Protein 3N29 (pdb70)

InterPro domains:
  IPR005730 Carboxynorspermidine decarboxylase [PIRSF038941] (3-380)
  IPR005730 Carboxynorspermidine decarboxylase [TIGR01047] (6-382)
  IPR005730 Carboxynorspermidine decarboxylase [cd06829] (8-362)
  IPR009006 Alanine racemase/group IV decarboxylase, C-terminal [G3DSA:2.40.37.10] (237-382)
  IPR009006 Alanine racemase/group IV decarboxylase, C-terminal [SSF50621] (209-372)
  IPR022643 Orn/DAP/Arg decarboxylase 2, C-terminal [PF00278] (241-338)
  IPR029066 PLP-binding barrel [G3DSA:3.20.20.10] (15-236)
  IPR029066 PLP-binding barrel [SSF51419] (15-243)

Foldseek 3Di:
DDAPDDDWAWEFEAVVLLVLLVLVLVLCVLQVAAEAAEVLWFLQLVCQCVSLVRGQFHEEAFQVRLVSRCVRNNGAYEYEYADYDPVGLQVCLVRHQEYEYFDVVVCVVCVVSNQNHAYEYEEQLPPPHPPDSGTDYLVVVPPDDCVSHAEYEYDDAALDALVVLVVSVVSCCVRNVVPLLRHAEYEDEERYLSQDPPHPSVSNSVVSNVVCVVRVYHYYYHYHCSSLFQRIWTKWFFADWDDDPAIETEILAFCVFFVVCCVVVNNAFDKPQKAAQAALVGHGDHDADDQWGKYFYAYDAPDPSRTRGIIIHNDDDDGGDMIIGTRRRTNGVSDGDCVNNRQYHWYWYLYPVRDIGGPGHDDSCVPPVVD/DPDWAWAFEAVLLLVLLVLVLVLCVLQVAAEAAEPLWFLQLVCQCVSLVRGQFHEEAFDVRLVSRCVRHNGAYEYEYLDDDPVGLLVCLVRHQEYEYFDVVVCVVCVVSNVNHAYEFEDQLVPPAPPDSGTDYLVVPPPDDCVRHQEYEYADAALDALVVLVVSVVSCCVRNVVPQLRHQAYEDEERYLRQDPPHPSVSNSCVSNVVCVVRVYHYYYHYHCSSLFQRIWTKWFFADWDDDPAIETEILAFCCFFVVCCVVVNNAFDKPQKDFQAALVGDGDHDADPQWGKYWYAYDAPDPSRTRGIIIHNDDDDGGDMIIGTRRNTPGVSDGHCPNNRQYHWYWYLYPVRDIGGDGHDDSCVPPVVD

Structure (mmCIF, N/CA/C/O backbone):
data_3N29
#
_entry.id   3N29
#
_cell.length_a   144.498
_cell.length_b   144.498
_cell.length_c   79.901
_cell.angle_alpha   90.00
_cell.angle_beta   90.00
_cell.angle_gamma   90.00
#
_symmetry.space_group_name_H-M   'P 43 21 2'
#
loop_
_entity.id
_entity.type
_entity.pdbx_description
1 polymer 'Carboxynorspermidine decarboxylase'
2 non-polymer "PYRIDOXAL-5'-PHOSPHATE"
3 non-polymer N-(3-aminopropyl)propane-1,3-diamine
4 non-polymer GLYCEROL
5 water water
#
loop_
_atom_site.group_PDB
_atom_site.id
_atom_site.type_symbol
_atom_site.label_atom_id
_atom_site.label_alt_id
_atom_site.label_comp_id
_atom_site.label_asym_id
_atom_site.label_entity_id
_atom_site.label_seq_id
_atom_site.pdbx_PDB_ins_code
_atom_site.Cartn_x
_atom_site.Cartn_y
_atom_site.Cartn_z
_atom_site.occupancy
_atom_site.B_iso_or_equiv
_atom_site.auth_seq_id
_atom_site.auth_comp_id
_atom_site.auth_asym_id
_atom_site.auth_atom_id
_atom_site.pdbx_PDB_model_num
ATOM 1 N N . PHE A 1 38 ? 87.034 48.202 19.063 1.00 63.51 2 PHE A N 1
ATOM 2 C CA . PHE A 1 38 ? 87.333 48.961 17.814 1.00 64.41 2 PHE A CA 1
ATOM 3 C C . PHE A 1 38 ? 87.653 48.126 16.544 1.00 64.43 2 PHE A C 1
ATOM 4 O O . PHE A 1 38 ? 88.119 46.987 16.633 1.00 65.12 2 PHE A O 1
ATOM 12 N N . TYR A 1 39 ? 87.474 48.760 15.377 1.00 64.27 3 TYR A N 1
ATOM 13 C CA . TYR A 1 39 ? 87.211 48.101 14.086 1.00 63.94 3 TYR A CA 1
ATOM 14 C C . TYR A 1 39 ? 88.313 47.963 12.986 1.00 63.57 3 TYR A C 1
ATOM 15 O O . TYR A 1 39 ? 88.171 47.078 12.161 1.00 63.74 3 TYR A O 1
ATOM 24 N N . GLU A 1 40 ? 89.371 48.787 12.932 1.00 62.91 4 GLU A N 1
ATOM 25 C CA . GLU A 1 40 ? 90.260 48.831 11.700 1.00 62.29 4 GLU A CA 1
ATOM 26 C C . GLU A 1 40 ? 90.856 47.537 11.090 1.00 60.17 4 GLU A C 1
ATOM 27 O O . GLU A 1 40 ? 90.887 47.428 9.855 1.00 61.83 4 GLU A O 1
ATOM 33 N N . LYS A 1 41 ? 91.393 46.595 11.869 1.00 56.10 5 LYS A N 1
ATOM 34 C CA . LYS A 1 41 ? 92.087 45.426 11.237 1.00 53.54 5 LYS A CA 1
ATOM 35 C C . LYS A 1 41 ? 91.145 44.259 10.832 1.00 49.59 5 LYS A C 1
ATOM 36 O O . LYS A 1 41 ? 91.594 43.274 10.229 1.00 49.78 5 LYS A O 1
ATOM 42 N N . ILE A 1 42 ? 89.853 44.379 11.129 1.00 44.40 6 ILE A N 1
ATOM 43 C CA . ILE A 1 42 ? 88.941 43.247 10.958 1.00 40.15 6 ILE A CA 1
ATOM 44 C C . ILE A 1 42 ? 88.605 42.886 9.511 1.00 37.02 6 ILE A C 1
ATOM 45 O O . ILE A 1 42 ? 88.643 43.696 8.659 1.00 36.20 6 ILE A O 1
ATOM 50 N N . GLN A 1 43 ? 88.383 41.611 9.264 1.00 34.02 7 GLN A N 1
ATOM 51 C CA . GLN A 1 43 ? 87.797 41.158 8.027 1.00 33.60 7 GLN A CA 1
ATOM 52 C C . GLN A 1 43 ? 86.339 41.683 8.158 1.00 29.89 7 GLN A C 1
ATOM 53 O O . GLN A 1 43 ? 85.701 41.513 9.223 1.00 25.75 7 GLN A O 1
ATOM 59 N N . THR A 1 44 ? 85.812 42.264 7.086 1.00 24.99 8 THR A N 1
ATOM 60 C CA . THR A 1 44 ? 84.391 42.672 7.071 1.00 23.98 8 THR A CA 1
ATOM 61 C C . THR A 1 44 ? 83.721 41.795 6.067 1.00 21.62 8 THR A C 1
ATOM 62 O O . THR A 1 44 ? 84.372 41.281 5.185 1.00 22.20 8 THR A O 1
ATOM 66 N N . PRO A 1 45 ? 82.430 41.561 6.223 1.00 20.37 9 PRO A N 1
ATOM 67 C CA . PRO A 1 45 ? 81.631 42.143 7.280 1.00 18.13 9 PRO A CA 1
ATOM 68 C C . PRO A 1 45 ? 81.645 41.353 8.560 1.00 20.17 9 PRO A C 1
ATOM 69 O O . PRO A 1 45 ? 82.095 40.153 8.577 1.00 17.67 9 PRO A O 1
ATOM 73 N N . ALA A 1 46 ? 81.181 41.985 9.641 1.00 18.76 10 ALA A N 1
ATOM 74 C CA . ALA A 1 46 ? 81.179 41.284 10.925 1.00 18.83 10 ALA A CA 1
ATOM 75 C C . ALA A 1 46 ? 80.052 41.834 11.807 1.00 17.10 10 ALA A C 1
ATOM 76 O O . ALA A 1 46 ? 79.882 43.027 11.911 1.00 19.86 10 ALA A O 1
ATOM 78 N N . TYR A 1 47 ? 79.333 40.990 12.528 1.00 17.52 11 TYR A N 1
ATOM 79 C CA . TYR A 1 47 ? 78.465 41.476 13.574 1.00 17.60 11 TYR A CA 1
ATOM 80 C C . TYR A 1 47 ? 79.332 41.516 14.864 1.00 18.28 11 TYR A C 1
ATOM 81 O O . TYR A 1 47 ? 79.948 40.488 15.188 1.00 18.25 11 TYR A O 1
ATOM 90 N N . ILE A 1 48 ? 79.336 42.626 15.575 1.00 18.13 12 ILE A N 1
ATOM 91 C CA . ILE A 1 48 ? 80.163 42.778 16.758 1.00 19.47 12 ILE A CA 1
ATOM 92 C C . ILE A 1 48 ? 79.322 43.099 17.986 1.00 19.51 12 ILE A C 1
ATOM 93 O O . ILE A 1 48 ? 78.682 44.149 18.096 1.00 19.04 12 ILE A O 1
ATOM 98 N N . LEU A 1 49 ? 79.182 42.125 18.832 1.00 18.54 13 LEU A N 1
ATOM 99 C CA . LEU A 1 49 ? 78.448 42.315 20.106 1.00 19.43 13 LEU A CA 1
ATOM 100 C C . LEU A 1 49 ? 79.370 42.904 21.144 1.00 21.26 13 LEU A C 1
ATOM 101 O O . LEU A 1 49 ? 80.531 42.478 21.235 1.00 20.06 13 LEU A O 1
ATOM 106 N N . GLU A 1 50 ? 78.856 43.849 21.926 1.00 20.42 14 GLU A N 1
ATOM 107 C CA . GLU A 1 50 ? 79.656 44.555 22.913 1.00 22.62 14 GLU A CA 1
ATOM 108 C C . GLU A 1 50 ? 79.261 44.041 24.282 1.00 22.43 14 GLU A C 1
ATOM 109 O O . GLU A 1 50 ? 78.129 44.186 24.686 1.00 19.26 14 GLU A O 1
ATOM 115 N N . GLU A 1 51 ? 80.198 43.359 24.937 1.00 21.85 15 GLU A N 1
ATOM 116 C CA . GLU A 1 51 ? 79.931 42.766 26.241 1.00 24.07 15 GLU A CA 1
ATOM 117 C C . GLU A 1 51 ? 79.377 43.769 27.234 1.00 23.42 15 GLU A C 1
ATOM 118 O O . GLU A 1 51 ? 78.409 43.473 27.942 1.00 23.52 15 GLU A O 1
ATOM 124 N N . ASP A 1 52 ? 79.999 44.944 27.326 1.00 24.31 16 ASP A N 1
ATOM 125 C CA . ASP A 1 52 ? 79.581 45.959 28.268 1.00 26.04 16 ASP A CA 1
ATOM 126 C C . ASP A 1 52 ? 78.093 46.345 28.101 1.00 25.68 16 ASP A C 1
ATOM 127 O O . ASP A 1 52 ? 77.393 46.574 29.083 1.00 21.66 16 ASP A O 1
ATOM 132 N N . LYS A 1 53 ? 77.623 46.466 26.850 1.00 22.67 17 LYS A N 1
ATOM 133 C CA . LYS A 1 53 ? 76.225 46.812 26.584 1.00 23.35 17 LYS A CA 1
ATOM 134 C C . LYS A 1 53 ? 75.302 45.683 26.906 1.00 20.87 17 LYS A C 1
ATOM 135 O O . LYS A 1 53 ? 74.201 45.894 27.474 1.00 21.69 17 LYS A O 1
ATOM 141 N N . LEU A 1 54 ? 75.706 44.456 26.567 1.00 21.18 18 LEU A N 1
ATOM 142 C CA . LEU A 1 54 ? 74.907 43.299 26.885 1.00 21.52 18 LEU A CA 1
ATOM 143 C C . LEU A 1 54 ? 74.745 43.195 28.414 1.00 22.24 18 LEU A C 1
ATOM 144 O O . LEU A 1 54 ? 73.631 42.942 28.951 1.00 19.85 18 LEU A O 1
ATOM 149 N N . ARG A 1 55 ? 75.864 43.363 29.092 1.00 23.35 19 ARG A N 1
ATOM 150 C CA . ARG A 1 55 ? 75.801 43.264 30.575 1.00 23.31 19 ARG A CA 1
ATOM 151 C C . ARG A 1 55 ? 74.900 44.311 31.225 1.00 24.28 19 ARG A C 1
ATOM 152 O O . ARG A 1 55 ? 74.240 43.966 32.199 1.00 25.72 19 ARG A O 1
ATOM 160 N N . LYS A 1 56 ? 74.890 45.532 30.717 1.00 24.23 20 LYS A N 1
ATOM 161 C CA . LYS A 1 56 ? 73.994 46.598 31.161 1.00 28.11 20 LYS A CA 1
ATOM 162 C C . LYS A 1 56 ? 72.534 46.207 30.989 1.00 26.94 20 LYS A C 1
ATOM 163 O O . LYS A 1 56 ? 71.715 46.401 31.878 1.00 26.44 20 LYS A O 1
ATOM 169 N N . ASN A 1 57 ? 72.171 45.684 29.807 1.00 26.24 21 ASN A N 1
ATOM 170 C CA . ASN A 1 57 ? 70.818 45.146 29.640 1.00 24.52 21 ASN A CA 1
ATOM 171 C C . ASN A 1 57 ? 70.451 44.012 30.608 1.00 22.97 21 ASN A C 1
ATOM 172 O O . ASN A 1 57 ? 69.376 43.999 31.169 1.00 24.72 21 ASN A O 1
ATOM 177 N N . CYS A 1 58 ? 71.334 43.063 30.784 1.00 22.32 22 CYS A N 1
ATOM 178 C CA . CYS A 1 58 ? 71.102 41.970 31.649 1.00 24.34 22 CYS A CA 1
ATOM 179 C C . CYS A 1 58 ? 71.033 42.366 33.126 1.00 24.51 22 CYS A C 1
ATOM 180 O O . CYS A 1 58 ? 70.192 41.796 33.849 1.00 25.46 22 CYS A O 1
ATOM 183 N N . GLU A 1 59 ? 71.854 43.308 33.532 1.00 27.01 23 GLU A N 1
ATOM 184 C CA . GLU A 1 59 ? 71.793 43.861 34.911 1.00 29.28 23 GLU A CA 1
ATOM 185 C C . GLU A 1 59 ? 70.382 44.334 35.198 1.00 29.65 23 GLU A C 1
ATOM 186 O O . GLU A 1 59 ? 69.788 43.996 36.228 1.00 28.21 23 GLU A O 1
ATOM 192 N N . LEU A 1 60 ? 69.840 45.113 34.242 1.00 28.60 24 LEU A N 1
ATOM 193 C CA . LEU A 1 60 ? 68.520 45.680 34.337 1.00 28.49 24 LEU A CA 1
ATOM 194 C C . LEU A 1 60 ? 67.428 44.626 34.399 1.00 27.61 24 LEU A C 1
ATOM 195 O O . LEU A 1 60 ? 66.525 44.732 35.239 1.00 27.78 24 LEU A O 1
ATOM 200 N N . LEU A 1 61 ? 67.494 43.612 33.536 1.00 26.31 25 LEU A N 1
ATOM 201 C CA . LEU A 1 61 ? 66.538 42.499 33.540 1.00 25.62 25 LEU A CA 1
ATOM 202 C C . LEU A 1 61 ? 66.665 41.682 34.835 1.00 26.59 25 LEU A C 1
ATOM 203 O O . LEU A 1 61 ? 65.665 41.220 35.389 1.00 26.63 25 LEU A O 1
ATOM 208 N N . ALA A 1 62 ? 67.881 41.452 35.277 1.00 26.21 26 ALA A N 1
ATOM 209 C CA . ALA A 1 62 ? 68.105 40.836 36.629 1.00 28.04 26 ALA A CA 1
ATOM 210 C C . ALA A 1 62 ? 67.503 41.687 37.770 1.00 29.44 26 ALA A C 1
ATOM 211 O O . ALA A 1 62 ? 66.945 41.121 38.683 1.00 30.69 26 ALA A O 1
ATOM 213 N N . SER A 1 63 ? 67.573 43.012 37.686 1.00 31.16 27 SER A N 1
ATOM 214 C CA . SER A 1 63 ? 66.934 43.934 38.642 1.00 32.46 27 SER A CA 1
ATOM 215 C C . SER A 1 63 ? 65.400 43.763 38.715 1.00 32.84 27 SER A C 1
ATOM 216 O O . SER A 1 63 ? 64.763 43.804 39.798 1.00 31.22 27 SER A O 1
ATOM 219 N N . VAL A 1 64 ? 64.767 43.593 37.555 1.00 30.96 28 VAL A N 1
ATOM 220 C CA . VAL A 1 64 ? 63.330 43.317 37.508 1.00 29.53 28 VAL A CA 1
ATOM 221 C C . VAL A 1 64 ? 63.024 42.036 38.217 1.00 30.66 28 VAL A C 1
ATOM 222 O O . VAL A 1 64 ? 62.059 41.978 38.939 1.00 32.66 28 VAL A O 1
ATOM 226 N N . GLY A 1 65 ? 63.792 40.981 37.959 1.00 32.36 29 GLY A N 1
ATOM 227 C CA . GLY A 1 65 ? 63.574 39.713 38.623 1.00 34.22 29 GLY A CA 1
ATOM 228 C C . GLY A 1 65 ? 63.749 39.845 40.160 1.00 35.91 29 GLY A C 1
ATOM 229 O O . GLY A 1 65 ? 62.926 39.355 40.952 1.00 34.76 29 GLY A O 1
ATOM 230 N N . GLU A 1 66 ? 64.839 40.490 40.533 1.00 37.38 30 GLU A N 1
ATOM 231 C CA . GLU A 1 66 ? 65.200 40.790 41.949 1.00 38.37 30 GLU A CA 1
ATOM 232 C C . GLU A 1 66 ? 64.061 41.507 42.674 1.00 37.00 30 GLU A C 1
ATOM 233 O O . GLU A 1 66 ? 63.616 41.042 43.722 1.00 37.83 30 GLU A O 1
ATOM 239 N N . LYS A 1 67 ? 63.542 42.583 42.100 1.00 35.66 31 LYS A N 1
ATOM 240 C CA . LYS A 1 67 ? 62.518 43.382 42.750 1.00 35.42 31 LYS A CA 1
ATOM 241 C C . LYS A 1 67 ? 61.067 42.820 42.659 1.00 35.68 31 LYS A C 1
ATOM 242 O O . LYS A 1 67 ? 60.284 42.999 43.580 1.00 33.54 31 LYS A O 1
ATOM 248 N N . SER A 1 68 ? 60.723 42.084 41.588 1.00 32.83 32 SER A N 1
ATOM 249 C CA . SER A 1 68 ? 59.334 41.624 41.351 1.00 32.11 32 SER A CA 1
ATOM 250 C C . SER A 1 68 ? 59.102 40.165 41.787 1.00 30.91 32 SER A C 1
ATOM 251 O O . SER A 1 68 ? 57.971 39.722 41.890 1.00 32.57 32 SER A O 1
ATOM 254 N N . GLY A 1 69 ? 60.174 39.400 41.967 1.00 30.35 33 GLY A N 1
ATOM 255 C CA . GLY A 1 69 ? 60.113 37.944 42.149 1.00 30.18 33 GLY A CA 1
ATOM 256 C C . GLY A 1 69 ? 59.921 37.170 40.822 1.00 29.31 33 GLY A C 1
ATOM 257 O O . GLY A 1 69 ? 60.012 35.948 40.821 1.00 28.63 33 GLY A O 1
ATOM 258 N N . ALA A 1 70 ? 59.678 37.870 39.694 1.00 28.39 34 ALA A N 1
ATOM 259 C CA . ALA A 1 70 ? 59.485 37.157 38.395 1.00 27.89 34 ALA A CA 1
ATOM 260 C C . ALA A 1 70 ? 60.785 36.530 38.005 1.00 28.01 34 ALA A C 1
ATOM 261 O O . ALA A 1 70 ? 61.855 37.109 38.311 1.00 28.12 34 ALA A O 1
ATOM 263 N N . LYS A 1 71 ? 60.718 35.415 37.273 1.00 26.63 35 LYS A N 1
ATOM 264 C CA . LYS A 1 71 ? 61.922 34.756 36.752 1.00 26.43 35 LYS A CA 1
ATOM 265 C C . LYS A 1 71 ? 62.080 35.142 35.253 1.00 27.18 35 LYS A C 1
ATOM 266 O O . LYS A 1 71 ? 61.135 34.992 34.492 1.00 25.62 35 LYS A O 1
ATOM 272 N N . VAL A 1 72 ? 63.238 35.667 34.862 1.00 26.59 36 VAL A N 1
ATOM 273 C CA . VAL A 1 72 ? 63.391 36.193 33.495 1.00 24.28 36 VAL A CA 1
ATOM 274 C C . VAL A 1 72 ? 64.140 35.186 32.641 1.00 23.95 36 VAL A C 1
ATOM 275 O O . VAL A 1 72 ? 65.192 34.606 33.051 1.00 22.91 36 VAL A O 1
ATOM 279 N N . LEU A 1 73 ? 63.615 34.920 31.447 1.00 21.34 37 LEU A N 1
ATOM 280 C CA . LEU A 1 73 ? 64.201 34.001 30.494 1.00 22.13 37 LEU A CA 1
ATOM 281 C C . LEU A 1 73 ? 64.604 34.722 29.198 1.00 22.89 37 LEU A C 1
ATOM 282 O O . LEU A 1 73 ? 63.987 35.718 28.845 1.00 23.43 37 LEU A O 1
ATOM 287 N N . LEU A 1 74 ? 65.638 34.210 28.529 1.00 20.45 38 LEU A N 1
ATOM 288 C CA . LEU A 1 74 ? 66.030 34.734 27.205 1.00 22.19 38 LEU A CA 1
ATOM 289 C C . LEU A 1 74 ? 65.162 33.969 26.196 1.00 20.93 38 LEU A C 1
ATOM 290 O O . LEU A 1 74 ? 65.276 32.751 26.078 1.00 22.41 38 LEU A O 1
ATOM 295 N N . ALA A 1 75 ? 64.378 34.694 25.404 1.00 22.05 39 ALA A N 1
ATOM 296 C CA . ALA A 1 75 ? 63.693 34.077 24.230 1.00 22.99 39 ALA A CA 1
ATOM 297 C C . ALA A 1 75 ? 64.685 33.975 23.032 1.00 20.94 39 ALA A C 1
ATOM 298 O O . ALA A 1 75 ? 65.052 34.971 22.463 1.00 20.02 39 ALA A O 1
ATOM 300 N N . LEU A 1 76 ? 65.147 32.767 22.735 1.00 19.86 40 LEU A N 1
ATOM 301 C CA . LEU A 1 76 ? 66.200 32.513 21.712 1.00 18.96 40 LEU A CA 1
ATOM 302 C C . LEU A 1 76 ? 65.803 32.926 20.253 1.00 18.31 40 LEU A C 1
ATOM 303 O O . LEU A 1 76 ? 66.723 33.161 19.445 1.00 18.70 40 LEU A O 1
ATOM 308 N N . LYS A 1 77 ? 64.509 33.043 19.990 1.00 12.09 41 LYS A N 1
ATOM 309 C CA . LYS A 1 77 ? 64.001 33.491 18.695 1.00 10.64 41 LYS A CA 1
ATOM 310 C C . LYS A 1 77 ? 64.742 34.701 18.185 1.00 8.91 41 LYS A C 1
ATOM 311 O O . LYS A 1 77 ? 65.157 34.759 17.094 1.00 6.80 41 LYS A O 1
ATOM 317 N N . GLY A 1 78 ? 64.894 35.705 19.013 1.00 10.83 42 GLY A N 1
ATOM 318 C CA . GLY A 1 78 ? 65.506 36.937 18.549 1.00 11.12 42 GLY A CA 1
ATOM 319 C C . GLY A 1 78 ? 67.008 37.082 18.825 1.00 11.04 42 GLY A C 1
ATOM 320 O O . GLY A 1 78 ? 67.689 37.843 18.138 1.00 10.84 42 GLY A O 1
ATOM 321 N N . PHE A 1 79 ? 67.504 36.428 19.849 1.00 11.51 43 PHE A N 1
ATOM 322 C CA . PHE A 1 79 ? 68.877 36.627 20.280 1.00 12.43 43 PHE A CA 1
ATOM 323 C C . PHE A 1 79 ? 69.424 35.298 20.764 1.00 12.04 43 PHE A C 1
ATOM 324 O O . PHE A 1 79 ? 68.904 34.759 21.737 1.00 12.98 43 PHE A O 1
ATOM 332 N N . ALA A 1 80 ? 70.420 34.765 20.034 1.00 12.39 44 ALA A N 1
ATOM 333 C CA . ALA A 1 80 ? 70.945 33.462 20.363 1.00 13.00 44 ALA A CA 1
ATOM 334 C C . ALA A 1 80 ? 72.455 33.483 20.234 1.00 14.97 44 ALA A C 1
ATOM 335 O O . ALA A 1 80 ? 73.045 32.508 19.785 1.00 17.06 44 ALA A O 1
ATOM 337 N N . PHE A 1 81 ? 73.094 34.602 20.559 1.00 15.62 45 PHE A N 1
ATOM 338 C CA . PHE A 1 81 ? 74.541 34.787 20.213 1.00 15.07 45 PHE A CA 1
ATOM 339 C C . PHE A 1 81 ? 75.381 33.809 21.040 1.00 14.20 45 PHE A C 1
ATOM 340 O O . PHE A 1 81 ? 75.494 33.962 22.239 1.00 14.01 45 PHE A O 1
ATOM 348 N N . SER A 1 82 ? 75.969 32.808 20.383 1.00 14.20 46 SER A N 1
ATOM 349 C CA . SER A 1 82 ? 76.475 31.636 21.090 1.00 12.63 46 SER A CA 1
ATOM 350 C C . SER A 1 82 ? 77.562 32.096 22.061 1.00 13.56 46 SER A C 1
ATOM 351 O O . SER A 1 82 ? 77.616 31.661 23.219 1.00 15.14 46 SER A O 1
ATOM 354 N N . GLY A 1 83 ? 78.367 33.058 21.621 1.00 13.05 47 GLY A N 1
ATOM 355 C CA . GLY A 1 83 ? 79.438 33.595 22.439 1.00 14.62 47 GLY A CA 1
ATOM 356 C C . GLY A 1 83 ? 79.045 34.358 23.660 1.00 15.04 47 GLY A C 1
ATOM 357 O O . GLY A 1 83 ? 79.899 34.724 24.468 1.00 16.25 47 GLY A O 1
ATOM 358 N N . ALA A 1 84 ? 77.763 34.618 23.810 1.00 14.50 48 ALA A N 1
ATOM 359 C CA . ALA A 1 84 ? 77.254 35.459 24.886 1.00 16.08 48 ALA A CA 1
ATOM 360 C C . ALA A 1 84 ? 76.351 34.666 25.819 1.00 14.70 48 ALA A C 1
ATOM 361 O O . ALA A 1 84 ? 75.853 35.204 26.773 1.00 12.99 48 ALA A O 1
ATOM 363 N N . MET A 1 85 ? 76.063 33.399 25.491 1.00 14.03 49 MET A N 1
ATOM 364 C CA . MET A 1 85 ? 75.094 32.649 26.284 1.00 13.17 49 MET A CA 1
ATOM 365 C C . MET A 1 85 ? 75.564 32.487 27.753 1.00 13.39 49 MET A C 1
ATOM 366 O O . MET A 1 85 ? 74.782 32.608 28.659 1.00 12.99 49 MET A O 1
ATOM 371 N N . LYS A 1 86 ? 76.854 32.259 27.998 1.00 13.32 50 LYS A N 1
ATOM 372 C CA . LYS A 1 86 ? 77.272 32.077 29.378 1.00 14.28 50 LYS A CA 1
ATOM 373 C C . LYS A 1 86 ? 77.144 33.399 30.160 1.00 14.69 50 LYS A C 1
ATOM 374 O O . LYS A 1 86 ? 76.736 33.404 31.369 1.00 14.39 50 LYS A O 1
ATOM 380 N N . ILE A 1 87 ? 77.440 34.515 29.477 1.00 14.22 51 ILE A N 1
ATOM 381 C CA . ILE A 1 87 ? 77.283 35.831 30.080 1.00 14.24 51 ILE A CA 1
ATOM 382 C C . ILE A 1 87 ? 75.822 36.068 30.439 1.00 14.26 51 ILE A C 1
ATOM 383 O O . ILE A 1 87 ? 75.465 36.426 31.571 1.00 12.96 51 ILE A O 1
ATOM 388 N N . VAL A 1 88 ? 74.953 35.830 29.479 1.00 12.75 52 VAL A N 1
ATOM 389 C CA . VAL A 1 88 ? 73.517 36.008 29.772 1.00 12.14 52 VAL A CA 1
ATOM 390 C C . VAL A 1 88 ? 73.085 35.108 30.975 1.00 12.61 52 VAL A C 1
ATOM 391 O O . VAL A 1 88 ? 72.294 35.489 31.864 1.00 12.80 52 VAL A O 1
ATOM 395 N N . GLY A 1 89 ? 73.592 33.890 31.018 1.00 13.58 53 GLY A N 1
ATOM 396 C CA . GLY A 1 89 ? 73.234 33.002 32.174 1.00 13.14 53 GLY A CA 1
ATOM 397 C C . GLY A 1 89 ? 73.660 33.425 33.579 1.00 14.13 53 GLY A C 1
ATOM 398 O O . GLY A 1 89 ? 73.235 32.841 34.584 1.00 13.59 53 GLY A O 1
ATOM 399 N N . GLU A 1 90 ? 74.514 34.418 33.649 1.00 15.11 54 GLU A N 1
ATOM 400 C CA . GLU A 1 90 ? 74.944 34.987 34.928 1.00 14.94 54 GLU A CA 1
ATOM 401 C C . GLU A 1 90 ? 73.807 35.755 35.498 1.00 14.55 54 GLU A C 1
ATOM 402 O O . GLU A 1 90 ? 73.703 35.953 36.728 1.00 12.44 54 GLU A O 1
ATOM 408 N N . TYR A 1 91 ? 72.943 36.208 34.604 1.00 12.91 55 TYR A N 1
ATOM 409 C CA . TYR A 1 91 ? 71.879 37.071 34.995 1.00 12.08 55 TYR A CA 1
ATOM 410 C C . TYR A 1 91 ? 70.475 36.495 34.917 1.00 13.52 55 TYR A C 1
ATOM 411 O O . TYR A 1 91 ? 69.700 36.766 35.775 1.00 13.23 55 TYR A O 1
ATOM 420 N N . LEU A 1 92 ? 70.151 35.720 33.894 1.00 13.83 56 LEU A N 1
ATOM 421 C CA . LEU A 1 92 ? 68.784 35.260 33.640 1.00 12.52 56 LEU A CA 1
ATOM 422 C C . LEU A 1 92 ? 68.652 33.803 34.109 1.00 12.59 56 LEU A C 1
ATOM 423 O O . LEU A 1 92 ? 69.632 33.159 34.405 1.00 12.52 56 LEU A O 1
ATOM 428 N N . LYS A 1 93 ? 67.445 33.294 34.188 1.00 11.62 57 LYS A N 1
ATOM 429 C CA . LYS A 1 93 ? 67.240 31.958 34.712 1.00 13.00 57 LYS A CA 1
ATOM 430 C C . LYS A 1 93 ? 67.269 30.868 33.700 1.00 12.74 57 LYS A C 1
ATOM 431 O O . LYS A 1 93 ? 67.222 29.685 34.061 1.00 12.54 57 LYS A O 1
ATOM 437 N N . GLY A 1 94 ? 67.159 31.210 32.424 1.00 10.64 58 GLY A N 1
ATOM 438 C CA . GLY A 1 94 ? 67.154 30.136 31.467 1.00 11.73 58 GLY A CA 1
ATOM 439 C C . GLY A 1 94 ? 66.706 30.701 30.130 1.00 11.76 58 GLY A C 1
ATOM 440 O O . GLY A 1 94 ? 66.861 31.914 29.928 1.00 10.63 58 GLY A O 1
ATOM 441 N N . CYS A 1 95 ? 66.285 29.796 29.233 1.00 12.25 59 CYS A N 1
ATOM 442 C CA . CYS A 1 95 ? 65.872 30.156 27.854 1.00 12.44 59 CYS A CA 1
ATOM 443 C C . CYS A 1 95 ? 64.464 29.664 27.537 1.00 12.86 59 CYS A C 1
ATOM 444 O O . CYS A 1 95 ? 64.015 28.583 28.008 1.00 12.78 59 CYS A O 1
ATOM 447 N N . THR A 1 96 ? 63.770 30.458 26.745 1.00 12.00 60 THR A N 1
ATOM 448 C CA . THR A 1 96 ? 62.554 30.021 26.117 1.00 13.11 60 THR A CA 1
ATOM 449 C C . THR A 1 96 ? 62.852 29.628 24.677 1.00 11.65 60 THR A C 1
ATOM 450 O O . THR A 1 96 ? 63.543 30.354 23.915 1.00 10.71 60 THR A O 1
ATOM 454 N N . CYS A 1 97 ? 62.307 28.479 24.315 1.00 10.97 61 CYS A N 1
ATOM 455 C CA . CYS A 1 97 ? 62.643 27.749 23.108 1.00 11.18 61 CYS A CA 1
ATOM 456 C C . CYS A 1 97 ? 61.407 27.351 22.344 1.00 11.08 61 CYS A C 1
ATOM 457 O O . CYS A 1 97 ? 60.373 27.003 22.908 1.00 10.91 61 CYS A O 1
ATOM 460 N N . SER A 1 98 ? 61.514 27.341 21.026 1.00 11.17 62 SER A N 1
ATOM 461 C CA . SER A 1 98 ? 60.373 27.055 20.212 1.00 11.72 62 SER A CA 1
ATOM 462 C C . SER A 1 98 ? 60.227 25.564 19.806 1.00 13.00 62 SER A C 1
ATOM 463 O O . SER A 1 98 ? 59.331 25.165 19.018 1.00 12.37 62 SER A O 1
ATOM 466 N N . GLY A 1 99 ? 61.163 24.736 20.213 1.00 11.48 63 GLY A N 1
ATOM 467 C CA . GLY A 1 99 ? 61.259 23.415 19.611 1.00 11.26 63 GLY A CA 1
ATOM 468 C C . GLY A 1 99 ? 62.553 22.776 19.960 1.00 10.41 63 GLY A C 1
ATOM 469 O O . GLY A 1 99 ? 63.260 23.297 20.861 1.00 9.46 63 GLY A O 1
ATOM 470 N N . LEU A 1 100 ? 62.877 21.708 19.219 1.00 8.20 64 LEU A N 1
ATOM 471 C CA . LEU A 1 100 ? 64.001 20.807 19.540 1.00 8.30 64 LEU A CA 1
ATOM 472 C C . LEU A 1 100 ? 65.326 21.526 19.394 1.00 8.74 64 LEU A C 1
ATOM 473 O O . LEU A 1 100 ? 66.159 21.476 20.292 1.00 7.35 64 LEU A O 1
ATOM 478 N N . TRP A 1 101 ? 65.513 22.210 18.246 1.00 6.86 65 TRP A N 1
ATOM 479 C CA . TRP A 1 101 ? 66.788 22.800 17.972 1.00 8.71 65 TRP A CA 1
ATOM 480 C C . TRP A 1 101 ? 67.097 23.936 18.971 1.00 9.29 65 TRP A C 1
ATOM 481 O O . TRP A 1 101 ? 68.254 24.029 19.451 1.00 9.26 65 TRP A O 1
ATOM 492 N N . GLU A 1 102 ? 66.121 24.778 19.323 1.00 9.26 66 GLU A N 1
ATOM 493 C CA . GLU A 1 102 ? 66.378 25.821 20.290 1.00 8.18 66 GLU A CA 1
ATOM 494 C C . GLU A 1 102 ? 66.630 25.217 21.688 1.00 7.94 66 GLU A C 1
ATOM 495 O O . GLU A 1 102 ? 67.501 25.693 22.380 1.00 9.00 66 GLU A O 1
ATOM 501 N N . ALA A 1 103 ? 65.887 24.168 22.057 1.00 8.12 67 ALA A N 1
ATOM 502 C CA . ALA A 1 103 ? 66.067 23.487 23.373 1.00 8.39 67 ALA A CA 1
ATOM 503 C C . ALA A 1 103 ? 67.465 22.904 23.447 1.00 7.51 67 ALA A C 1
ATOM 504 O O . ALA A 1 103 ? 68.166 23.057 24.469 1.00 6.15 67 ALA A O 1
ATOM 506 N N . LYS A 1 104 ? 67.892 22.201 22.404 1.00 8.14 68 LYS A N 1
ATOM 507 C CA . LYS A 1 104 ? 69.308 21.689 22.383 1.00 8.06 68 LYS A CA 1
ATOM 508 C C . LYS A 1 104 ? 70.352 22.781 22.486 1.00 8.71 68 LYS A C 1
ATOM 509 O O . LYS A 1 104 ? 71.372 22.585 23.143 1.00 8.99 68 LYS A O 1
ATOM 515 N N . PHE A 1 105 ? 70.133 23.921 21.839 1.00 7.25 69 PHE A N 1
ATOM 516 C CA . PHE A 1 105 ? 71.053 25.078 21.913 1.00 7.86 69 PHE A CA 1
ATOM 517 C C . PHE A 1 105 ? 71.120 25.651 23.351 1.00 9.71 69 PHE A C 1
ATOM 518 O O . PHE A 1 105 ? 72.210 25.892 23.924 1.00 9.27 69 PHE A O 1
ATOM 526 N N . ALA A 1 106 ? 69.949 25.845 23.941 1.00 10.01 70 ALA A N 1
ATOM 527 C CA . ALA A 1 106 ? 69.823 26.221 25.348 1.00 10.10 70 ALA A CA 1
ATOM 528 C C . ALA A 1 106 ? 70.575 25.260 26.257 1.00 10.02 70 ALA A C 1
ATOM 529 O O . ALA A 1 106 ? 71.414 25.690 27.080 1.00 11.45 70 ALA A O 1
ATOM 531 N N . LYS A 1 107 ? 70.375 23.955 26.058 1.00 10.25 71 LYS A N 1
ATOM 532 C CA . LYS A 1 107 ? 71.111 22.946 26.824 1.00 10.84 71 LYS A CA 1
ATOM 533 C C . LYS A 1 107 ? 72.627 23.073 26.636 1.00 11.02 71 LYS A C 1
ATOM 534 O O . LYS A 1 107 ? 73.392 23.047 27.617 1.00 9.79 71 LYS A O 1
ATOM 540 N N . GLU A 1 108 ? 73.059 23.163 25.401 1.00 9.58 72 GLU A N 1
ATOM 541 C CA . GLU A 1 108 ? 74.468 23.194 25.166 1.00 10.22 72 GLU A CA 1
ATOM 542 C C . GLU A 1 108 ? 75.187 24.437 25.632 1.00 10.50 72 GLU A C 1
ATOM 543 O O . GLU A 1 108 ? 76.173 24.340 26.292 1.00 9.30 72 GLU A O 1
ATOM 549 N N . TYR A 1 109 ? 74.767 25.586 25.163 1.00 8.48 73 TYR A N 1
ATOM 550 C CA . TYR A 1 109 ? 75.234 26.874 25.576 1.00 9.97 73 TYR A CA 1
ATOM 551 C C . TYR A 1 109 ? 75.047 27.539 26.921 1.00 11.01 73 TYR A C 1
ATOM 552 O O . TYR A 1 109 ? 75.870 28.257 27.331 1.00 12.61 73 TYR A O 1
ATOM 561 N N . MET A 1 110 ? 73.850 27.419 27.474 1.00 12.27 74 MET A N 1
ATOM 562 C CA . MET A 1 110 ? 73.500 27.937 28.785 1.00 12.50 74 MET A CA 1
ATOM 563 C C . MET A 1 110 ? 73.389 26.946 29.950 1.00 14.04 74 MET A C 1
ATOM 564 O O . MET A 1 110 ? 73.806 27.218 31.032 1.00 14.10 74 MET A O 1
ATOM 569 N N . ASP A 1 111 ? 72.766 25.821 29.681 1.00 13.70 75 ASP A N 1
ATOM 570 C CA . ASP A 1 111 ? 72.532 24.765 30.661 1.00 14.57 75 ASP A CA 1
ATOM 571 C C . ASP A 1 111 ? 71.780 25.191 31.936 1.00 14.87 75 ASP A C 1
ATOM 572 O O . ASP A 1 111 ? 72.076 24.753 33.018 1.00 12.39 75 ASP A O 1
ATOM 577 N N . LYS A 1 112 ? 70.805 26.041 31.773 1.00 30.00 76 LYS A N 1
ATOM 578 C CA . LYS A 1 112 ? 69.948 26.513 32.827 1.00 30.00 76 LYS A CA 1
ATOM 579 C C . LYS A 1 112 ? 68.513 26.070 32.524 1.00 30.00 76 LYS A C 1
ATOM 580 O O . LYS A 1 112 ? 68.349 25.074 31.921 1.00 30.00 76 LYS A O 1
ATOM 586 N N . GLU A 1 113 ? 67.505 26.727 33.050 1.00 11.24 77 GLU A N 1
ATOM 587 C CA . GLU A 1 113 ? 66.131 26.300 32.799 1.00 10.75 77 GLU A CA 1
ATOM 588 C C . GLU A 1 113 ? 65.772 26.383 31.303 1.00 10.51 77 GLU A C 1
ATOM 589 O O . GLU A 1 113 ? 66.249 27.205 30.601 1.00 10.74 77 GLU A O 1
ATOM 595 N N . ILE A 1 114 ? 65.001 25.427 30.846 1.00 9.62 78 ILE A N 1
ATOM 596 C CA . ILE A 1 114 ? 64.576 25.355 29.473 1.00 10.91 78 ILE A CA 1
ATOM 597 C C . ILE A 1 114 ? 63.057 25.282 29.406 1.00 12.41 78 ILE A C 1
ATOM 598 O O . ILE A 1 114 ? 62.489 24.399 29.956 1.00 12.55 78 ILE A O 1
ATOM 603 N N . HIS A 1 115 ? 62.455 26.229 28.720 1.00 13.50 79 HIS A N 1
ATOM 604 C CA . HIS A 1 115 ? 61.028 26.326 28.551 1.00 14.84 79 HIS A CA 1
ATOM 605 C C . HIS A 1 115 ? 60.696 26.284 27.064 1.00 15.48 79 HIS A C 1
ATOM 606 O O . HIS A 1 115 ? 61.044 27.165 26.335 1.00 17.63 79 HIS A O 1
ATOM 613 N N . THR A 1 116 ? 59.935 25.296 26.676 1.00 14.57 80 THR A N 1
ATOM 614 C CA . THR A 1 116 ? 59.622 25.050 25.280 1.00 14.67 80 THR A CA 1
ATOM 615 C C . THR A 1 116 ? 58.137 25.208 24.954 1.00 15.03 80 THR A C 1
ATOM 616 O O . THR A 1 116 ? 57.285 24.721 25.653 1.00 16.22 80 THR A O 1
ATOM 620 N N . TYR A 1 117 ? 57.860 25.910 23.873 1.00 15.46 81 TYR A N 1
ATOM 621 C CA . TYR A 1 117 ? 56.526 26.172 23.422 1.00 13.73 81 TYR A CA 1
ATOM 622 C C . TYR A 1 117 ? 56.615 26.008 21.921 1.00 14.72 81 TYR A C 1
ATOM 623 O O . TYR A 1 117 ? 57.540 26.551 21.288 1.00 15.51 81 TYR A O 1
ATOM 632 N N . SER A 1 118 ? 55.643 25.339 21.341 1.00 13.32 82 SER A N 1
ATOM 633 C CA . SER A 1 118 ? 55.565 25.275 19.886 1.00 13.54 82 SER A CA 1
ATOM 634 C C . SER A 1 118 ? 54.121 25.245 19.454 1.00 13.80 82 SER A C 1
ATOM 635 O O . SER A 1 118 ? 53.328 24.612 20.101 1.00 12.89 82 SER A O 1
ATOM 638 N N . PRO A 1 119 ? 53.791 25.907 18.344 1.00 13.22 83 PRO A N 1
ATOM 639 C CA . PRO A 1 119 ? 52.417 25.692 17.809 1.00 15.17 83 PRO A CA 1
ATOM 640 C C . PRO A 1 119 ? 52.147 24.306 17.291 1.00 15.62 83 PRO A C 1
ATOM 641 O O . PRO A 1 119 ? 51.010 23.981 17.071 1.00 19.86 83 PRO A O 1
ATOM 645 N N . ALA A 1 120 ? 53.199 23.535 17.075 1.00 17.12 84 ALA A N 1
ATOM 646 C CA . ALA A 1 120 ? 53.199 22.304 16.284 1.00 17.89 84 ALA A CA 1
ATOM 647 C C . ALA A 1 120 ? 54.178 21.269 16.758 1.00 14.96 84 ALA A C 1
ATOM 648 O O . ALA A 1 120 ? 55.062 21.002 15.986 1.00 16.51 84 ALA A O 1
ATOM 650 N N . PHE A 1 121 ? 54.104 20.702 17.981 1.00 14.35 85 PHE A N 1
ATOM 651 C CA . PHE A 1 121 ? 55.054 19.625 18.387 1.00 13.94 85 PHE A CA 1
ATOM 652 C C . PHE A 1 121 ? 54.854 18.370 17.550 1.00 13.02 85 PHE A C 1
ATOM 653 O O . PHE A 1 121 ? 53.729 18.017 17.222 1.00 12.65 85 PHE A O 1
ATOM 661 N N . LYS A 1 122 ? 55.937 17.658 17.257 1.00 13.02 86 LYS A N 1
ATOM 662 C CA . LYS A 1 122 ? 55.844 16.437 16.451 1.00 15.18 86 LYS A CA 1
ATOM 663 C C . LYS A 1 122 ? 56.240 15.193 17.277 1.00 15.81 86 LYS A C 1
ATOM 664 O O . LYS A 1 122 ? 57.081 15.250 18.183 1.00 14.84 86 LYS A O 1
ATOM 670 N N . GLU A 1 123 ? 55.691 14.045 16.919 1.00 17.19 87 GLU A N 1
ATOM 671 C CA . GLU A 1 123 ? 56.027 12.812 17.624 1.00 18.52 87 GLU A CA 1
ATOM 672 C C . GLU A 1 123 ? 57.492 12.437 17.657 1.00 17.62 87 GLU A C 1
ATOM 673 O O . GLU A 1 123 ? 57.931 11.835 18.648 1.00 17.50 87 GLU A O 1
ATOM 679 N N . ASP A 1 124 ? 58.238 12.734 16.585 1.00 17.23 88 ASP A N 1
ATOM 680 C CA . ASP A 1 124 ? 59.633 12.275 16.464 1.00 17.98 88 ASP A CA 1
ATOM 681 C C . ASP A 1 124 ? 60.545 13.107 17.368 1.00 17.97 88 ASP A C 1
ATOM 682 O O . ASP A 1 124 ? 61.718 12.763 17.619 1.00 18.84 88 ASP A O 1
ATOM 687 N N . GLU A 1 125 ? 60.017 14.164 17.943 1.00 16.66 89 GLU A N 1
ATOM 688 C CA . GLU A 1 125 ? 60.890 15.091 18.663 1.00 17.98 89 GLU A CA 1
ATOM 689 C C . GLU A 1 125 ? 60.495 15.251 20.120 1.00 17.81 89 GLU A C 1
ATOM 690 O O . GLU A 1 125 ? 61.317 15.755 20.907 1.00 16.15 89 GLU A O 1
ATOM 696 N N . ILE A 1 126 ? 59.248 14.870 20.448 1.00 17.93 90 ILE A N 1
ATOM 697 C CA . ILE A 1 126 ? 58.679 15.094 21.777 1.00 17.73 90 ILE A CA 1
ATOM 698 C C . ILE A 1 126 ? 59.508 14.429 22.867 1.00 17.67 90 ILE A C 1
ATOM 699 O O . ILE A 1 126 ? 59.655 14.971 23.952 1.00 17.23 90 ILE A O 1
ATOM 704 N N . GLY A 1 127 ? 60.077 13.271 22.557 1.00 18.55 91 GLY A N 1
ATOM 705 C CA . GLY A 1 127 ? 60.925 12.536 23.509 1.00 17.91 91 GLY A CA 1
ATOM 706 C C . GLY A 1 127 ? 62.125 13.335 23.959 1.00 18.07 91 GLY A C 1
ATOM 707 O O . GLY A 1 127 ? 62.391 13.468 25.162 1.00 17.75 91 GLY A O 1
ATOM 708 N N . GLU A 1 128 ? 62.864 13.862 22.988 1.00 17.61 92 GLU A N 1
ATOM 709 C CA . GLU A 1 128 ? 64.064 14.574 23.333 1.00 18.48 92 GLU A CA 1
ATOM 710 C C . GLU A 1 128 ? 63.681 15.957 23.975 1.00 18.00 92 GLU A C 1
ATOM 711 O O . GLU A 1 128 ? 64.325 16.385 24.940 1.00 18.22 92 GLU A O 1
ATOM 717 N N . ILE A 1 129 ? 62.597 16.594 23.494 1.00 17.51 93 ILE A N 1
ATOM 718 C CA . ILE A 1 129 ? 62.128 17.865 24.075 1.00 16.62 93 ILE A CA 1
ATOM 719 C C . ILE A 1 129 ? 61.736 17.674 25.542 1.00 17.05 93 ILE A C 1
ATOM 720 O O . ILE A 1 129 ? 62.110 18.477 26.430 1.00 16.81 93 ILE A O 1
ATOM 725 N N . ALA A 1 130 ? 61.035 16.581 25.814 1.00 16.73 94 ALA A N 1
ATOM 726 C CA . ALA A 1 130 ? 60.707 16.217 27.183 1.00 16.62 94 ALA A CA 1
ATOM 727 C C . ALA A 1 130 ? 61.945 16.007 28.063 1.00 17.05 94 ALA A C 1
ATOM 728 O O . ALA A 1 130 ? 61.903 16.354 29.212 1.00 16.01 94 ALA A O 1
ATOM 730 N N . SER A 1 131 ? 63.001 15.383 27.557 1.00 16.95 95 SER A N 1
ATOM 731 C CA . SER A 1 131 ? 64.162 15.104 28.434 1.00 17.77 95 SER A CA 1
ATOM 732 C C . SER A 1 131 ? 64.908 16.411 28.731 1.00 16.86 95 SER A C 1
ATOM 733 O O . SER A 1 131 ? 65.545 16.537 29.745 1.00 14.62 95 SER A O 1
ATOM 736 N N . LEU A 1 132 ? 64.776 17.417 27.884 1.00 15.91 96 LEU A N 1
ATOM 737 C CA . LEU A 1 132 ? 65.513 18.647 28.074 1.00 17.36 96 LEU A CA 1
ATOM 738 C C . LEU A 1 132 ? 64.738 19.728 28.855 1.00 17.68 96 LEU A C 1
ATOM 739 O O . LEU A 1 132 ? 65.350 20.535 29.552 1.00 17.81 96 LEU A O 1
ATOM 744 N N . SER A 1 133 ? 63.414 19.782 28.713 1.00 18.06 97 SER A N 1
ATOM 745 C CA . SER A 1 133 ? 62.637 20.950 29.154 1.00 17.15 97 SER A CA 1
ATOM 746 C C . SER A 1 133 ? 62.161 20.900 30.572 1.00 17.74 97 SER A C 1
ATOM 747 O O . SER A 1 133 ? 61.743 19.852 31.037 1.00 19.20 97 SER A O 1
ATOM 750 N N . HIS A 1 134 ? 62.222 22.030 31.273 1.00 17.77 98 HIS A N 1
ATOM 751 C CA . HIS A 1 134 ? 61.558 22.143 32.572 1.00 17.20 98 HIS A CA 1
ATOM 752 C C . HIS A 1 134 ? 60.056 22.373 32.450 1.00 16.89 98 HIS A C 1
ATOM 753 O O . HIS A 1 134 ? 59.252 21.702 33.138 1.00 15.94 98 HIS A O 1
ATOM 760 N N . HIS A 1 135 ? 59.682 23.310 31.581 1.00 15.97 99 HIS A N 1
ATOM 761 C CA . HIS A 1 135 ? 58.315 23.574 31.233 1.00 16.18 99 HIS A CA 1
ATOM 762 C C . HIS A 1 135 ? 58.059 23.243 29.749 1.00 16.29 99 HIS A C 1
ATOM 763 O O . HIS A 1 135 ? 58.921 23.522 28.909 1.00 14.91 99 HIS A O 1
ATOM 770 N N . ILE A 1 136 ? 56.880 22.680 29.456 1.00 15.63 100 ILE A N 1
ATOM 771 C CA . ILE A 1 136 ? 56.384 22.552 28.104 1.00 15.17 100 ILE A CA 1
ATOM 772 C C . ILE A 1 136 ? 55.011 23.230 28.002 1.00 15.21 100 ILE A C 1
ATOM 773 O O . ILE A 1 136 ? 54.098 22.971 28.790 1.00 13.61 100 ILE A O 1
ATOM 778 N N . VAL A 1 137 ? 54.839 24.084 26.990 1.00 14.89 101 VAL A N 1
ATOM 779 C CA . VAL A 1 137 ? 53.593 24.823 26.858 1.00 14.32 101 VAL A CA 1
ATOM 780 C C . VAL A 1 137 ? 53.007 24.411 25.562 1.00 14.37 101 VAL A C 1
ATOM 781 O O . VAL A 1 137 ? 53.696 24.487 24.502 1.00 14.38 101 VAL A O 1
ATOM 785 N N . PHE A 1 138 ? 51.777 23.929 25.638 1.00 12.62 102 PHE A N 1
ATOM 786 C CA . PHE A 1 138 ? 51.060 23.541 24.412 1.00 13.49 102 PHE A CA 1
ATOM 787 C C . PHE A 1 138 ? 50.207 24.662 23.818 1.00 12.53 102 PHE A C 1
ATOM 788 O O . PHE A 1 138 ? 49.694 25.547 24.509 1.00 13.45 102 PHE A O 1
ATOM 796 N N . ASN A 1 139 ? 50.041 24.589 22.504 1.00 12.42 103 ASN A N 1
ATOM 797 C CA . ASN A 1 139 ? 49.266 25.556 21.743 1.00 11.59 103 ASN A CA 1
ATOM 798 C C . ASN A 1 139 ? 47.741 25.242 21.623 1.00 11.30 103 ASN A C 1
ATOM 799 O O . ASN A 1 139 ? 46.973 26.103 21.313 1.00 11.43 103 ASN A O 1
ATOM 804 N N . SER A 1 140 ? 47.326 24.003 21.877 1.00 11.16 104 SER A N 1
ATOM 805 C CA . SER A 1 140 ? 45.961 23.602 21.769 1.00 10.65 104 SER A CA 1
ATOM 806 C C . SER A 1 140 ? 45.711 22.416 22.744 1.00 11.12 104 SER A C 1
ATOM 807 O O . SER A 1 140 ? 46.644 21.720 23.132 1.00 9.74 104 SER A O 1
ATOM 810 N N . LEU A 1 141 ? 44.440 22.133 23.002 1.00 11.32 105 LEU A N 1
ATOM 811 C CA . LEU A 1 141 ? 44.065 21.003 23.869 1.00 11.46 105 LEU A CA 1
ATOM 812 C C . LEU A 1 141 ? 44.444 19.668 23.240 1.00 12.10 105 LEU A C 1
ATOM 813 O O . LEU A 1 141 ? 44.900 18.763 23.943 1.00 10.94 105 LEU A O 1
ATOM 818 N N . ALA A 1 142 ? 44.257 19.562 21.906 1.00 12.44 106 ALA A N 1
ATOM 819 C CA . ALA A 1 142 ? 44.615 18.353 21.144 1.00 13.08 106 ALA A CA 1
ATOM 820 C C . ALA A 1 142 ? 46.103 18.024 21.320 1.00 12.64 106 ALA A C 1
ATOM 821 O O . ALA A 1 142 ? 46.459 16.877 21.620 1.00 12.60 106 ALA A O 1
ATOM 823 N N . GLN A 1 143 ? 46.965 19.025 21.199 1.00 12.61 107 GLN A N 1
ATOM 824 C CA . GLN A 1 143 ? 48.396 18.793 21.318 1.00 12.97 107 GLN A CA 1
ATOM 825 C C . GLN A 1 143 ? 48.725 18.370 22.769 1.00 13.34 107 GLN A C 1
ATOM 826 O O . GLN A 1 143 ? 49.454 17.401 22.985 1.00 11.49 107 GLN A O 1
ATOM 832 N N . PHE A 1 144 ? 48.111 19.043 23.734 1.00 12.84 108 PHE A N 1
ATOM 833 C CA . PHE A 1 144 ? 48.260 18.671 25.135 1.00 13.24 108 PHE A CA 1
ATOM 834 C C . PHE A 1 144 ? 47.789 17.209 25.334 1.00 13.74 108 PHE A C 1
ATOM 835 O O . PHE A 1 144 ? 48.521 16.371 25.894 1.00 14.61 108 PHE A O 1
ATOM 843 N N . HIS A 1 145 ? 46.613 16.897 24.865 1.00 13.57 109 HIS A N 1
ATOM 844 C CA . HIS A 1 145 ? 46.094 15.544 25.112 1.00 13.99 109 HIS A CA 1
ATOM 845 C C . HIS A 1 145 ? 46.975 14.486 24.405 1.00 14.72 109 HIS A C 1
ATOM 846 O O . HIS A 1 145 ? 47.083 13.357 24.856 1.00 13.58 109 HIS A O 1
ATOM 853 N N . LYS A 1 146 ? 47.548 14.828 23.265 1.00 14.58 110 LYS A N 1
ATOM 854 C CA . LYS A 1 146 ? 48.309 13.864 22.492 1.00 15.95 110 LYS A CA 1
ATOM 855 C C . LYS A 1 146 ? 49.645 13.537 23.218 1.00 15.49 110 LYS A C 1
ATOM 856 O O . LYS A 1 146 ? 50.126 12.405 23.167 1.00 13.49 110 LYS A O 1
ATOM 862 N N . PHE A 1 147 ? 50.239 14.548 23.852 1.00 15.20 111 PHE A N 1
ATOM 863 C CA . PHE A 1 147 ? 51.595 14.424 24.389 1.00 15.83 111 PHE A CA 1
ATOM 864 C C . PHE A 1 147 ? 51.659 14.395 25.899 1.00 15.95 111 PHE A C 1
ATOM 865 O O . PHE A 1 147 ? 52.742 14.286 26.467 1.00 14.22 111 PHE A O 1
ATOM 873 N N . GLN A 1 148 ? 50.512 14.442 26.549 1.00 16.35 112 GLN A N 1
ATOM 874 C CA . GLN A 1 148 ? 50.466 14.376 28.009 1.00 17.30 112 GLN A CA 1
ATOM 875 C C . GLN A 1 148 ? 51.248 13.156 28.532 1.00 17.48 112 GLN A C 1
ATOM 876 O O . GLN A 1 148 ? 52.082 13.274 29.458 1.00 16.99 112 GLN A O 1
ATOM 882 N N . SER A 1 149 ? 51.046 12.000 27.932 1.00 17.75 113 SER A N 1
ATOM 883 C CA . SER A 1 149 ? 51.664 10.769 28.479 1.00 18.60 113 SER A CA 1
ATOM 884 C C . SER A 1 149 ? 53.172 10.658 28.213 1.00 19.00 113 SER A C 1
ATOM 885 O O . SER A 1 149 ? 53.822 9.864 28.853 1.00 18.75 113 SER A O 1
ATOM 888 N N . LYS A 1 150 ? 53.724 11.465 27.298 1.00 18.53 114 LYS A N 1
ATOM 889 C CA . LYS A 1 150 ? 55.158 11.470 27.036 1.00 19.93 114 LYS A CA 1
ATOM 890 C C . LYS A 1 150 ? 55.837 12.630 27.771 1.00 19.39 114 LYS A C 1
ATOM 891 O O . LYS A 1 150 ? 57.041 12.837 27.637 1.00 21.50 114 LYS A O 1
ATOM 897 N N . THR A 1 151 ? 55.078 13.406 28.529 1.00 18.76 115 THR A N 1
ATOM 898 C CA . THR A 1 151 ? 55.631 14.586 29.192 1.00 18.56 115 THR A CA 1
ATOM 899 C C . THR A 1 151 ? 55.358 14.589 30.713 1.00 19.48 115 THR A C 1
ATOM 900 O O . THR A 1 151 ? 55.140 15.650 31.306 1.00 18.94 115 THR A O 1
ATOM 904 N N . GLN A 1 152 ? 55.375 13.417 31.344 1.00 19.79 116 GLN A N 1
ATOM 905 C CA . GLN A 1 152 ? 54.970 13.323 32.745 1.00 20.66 116 GLN A CA 1
ATOM 906 C C . GLN A 1 152 ? 55.950 13.974 33.708 1.00 20.13 116 GLN A C 1
ATOM 907 O O . GLN A 1 152 ? 55.573 14.374 34.793 1.00 21.74 116 GLN A O 1
ATOM 913 N N . LYS A 1 153 ? 57.188 14.128 33.306 1.00 19.70 117 LYS A N 1
ATOM 914 C CA . LYS A 1 153 ? 58.203 14.707 34.195 1.00 20.04 117 LYS A CA 1
ATOM 915 C C . LYS A 1 153 ? 58.392 16.206 33.959 1.00 19.50 117 LYS A C 1
ATOM 916 O O . LYS A 1 153 ? 59.217 16.846 34.593 1.00 19.10 117 LYS A O 1
ATOM 922 N N . ASN A 1 154 ? 57.616 16.780 33.048 1.00 17.91 118 ASN A N 1
ATOM 923 C CA . ASN A 1 154 ? 57.699 18.199 32.754 1.00 16.87 118 ASN A CA 1
ATOM 924 C C . ASN A 1 154 ? 56.511 18.943 33.360 1.00 17.37 118 ASN A C 1
ATOM 925 O O . ASN A 1 154 ? 55.445 18.369 33.537 1.00 17.74 118 ASN A O 1
ATOM 930 N N . SER A 1 155 ? 56.664 20.239 33.573 1.00 16.70 119 SER A N 1
ATOM 931 C CA . SER A 1 155 ? 55.567 21.079 34.024 1.00 15.79 119 SER A CA 1
ATOM 932 C C . SER A 1 155 ? 54.878 21.634 32.805 1.00 15.47 119 SER A C 1
ATOM 933 O O . SER A 1 155 ? 55.499 22.269 31.937 1.00 16.37 119 SER A O 1
ATOM 936 N N . LEU A 1 156 ? 53.604 21.382 32.738 1.00 15.09 120 LEU A N 1
ATOM 937 C CA . LEU A 1 156 ? 52.849 21.568 31.505 1.00 14.97 120 LEU A CA 1
ATOM 938 C C . LEU A 1 156 ? 52.052 22.837 31.613 1.00 14.33 120 LEU A C 1
ATOM 939 O O . LEU A 1 156 ? 51.417 23.146 32.652 1.00 13.54 120 LEU A O 1
ATOM 944 N N . GLY A 1 157 ? 52.108 23.616 30.541 1.00 14.99 121 GLY A N 1
ATOM 945 C CA . GLY A 1 157 ? 51.315 24.839 30.445 1.00 13.95 121 GLY A CA 1
ATOM 946 C C . GLY A 1 157 ? 50.500 24.859 29.167 1.00 14.54 121 GLY A C 1
ATOM 947 O O . GLY A 1 157 ? 50.742 24.059 28.227 1.00 14.68 121 GLY A O 1
ATOM 948 N N . LEU A 1 158 ? 49.538 25.770 29.126 1.00 13.79 122 LEU A N 1
ATOM 949 C CA . LEU A 1 158 ? 48.787 26.086 27.909 1.00 15.01 122 LEU A CA 1
ATOM 950 C C . LEU A 1 158 ? 48.906 27.549 27.524 1.00 15.79 122 LEU A C 1
ATOM 951 O O . LEU A 1 158 ? 48.816 28.442 28.385 1.00 15.53 122 LEU A O 1
ATOM 956 N N . ARG A 1 159 ? 49.015 27.797 26.221 1.00 15.35 123 ARG A N 1
ATOM 957 C CA . ARG A 1 159 ? 49.062 29.150 25.730 1.00 16.58 123 ARG A CA 1
ATOM 958 C C . ARG A 1 159 ? 47.642 29.654 25.516 1.00 15.47 123 ARG A C 1
ATOM 959 O O . ARG A 1 159 ? 46.803 28.953 24.959 1.00 15.05 123 ARG A O 1
ATOM 967 N N . CYS A 1 160 ? 47.395 30.866 25.980 1.00 14.89 124 CYS A N 1
ATOM 968 C CA . CYS A 1 160 ? 46.079 31.515 25.972 1.00 15.22 124 CYS A CA 1
ATOM 969 C C . CYS A 1 160 ? 46.060 32.588 24.878 1.00 14.86 124 CYS A C 1
ATOM 970 O O . CYS A 1 160 ? 46.993 33.401 24.778 1.00 16.32 124 CYS A O 1
ATOM 973 N N . ASN A 1 161 ? 45.020 32.576 24.062 1.00 15.42 125 ASN A N 1
ATOM 974 C CA . ASN A 1 161 ? 44.835 33.568 23.017 1.00 17.15 125 ASN A CA 1
ATOM 975 C C . ASN A 1 161 ? 44.108 34.701 23.708 1.00 18.47 125 ASN A C 1
ATOM 976 O O . ASN A 1 161 ? 42.968 34.580 24.012 1.00 18.17 125 ASN A O 1
ATOM 981 N N . VAL A 1 162 ? 44.760 35.806 23.971 1.00 21.43 126 VAL A N 1
ATOM 982 C CA . VAL A 1 162 ? 44.080 36.835 24.730 1.00 24.92 126 VAL A CA 1
ATOM 983 C C . VAL A 1 162 ? 43.120 37.678 23.902 1.00 29.16 126 VAL A C 1
ATOM 984 O O . VAL A 1 162 ? 42.159 38.262 24.476 1.00 29.78 126 VAL A O 1
ATOM 988 N N . GLU A 1 163 ? 43.283 37.673 22.563 1.00 33.70 127 GLU A N 1
ATOM 989 C CA . GLU A 1 163 ? 42.291 38.327 21.661 1.00 36.98 127 GLU A CA 1
ATOM 990 C C . GLU A 1 163 ? 42.181 39.838 21.934 1.00 39.58 127 GLU A C 1
ATOM 991 O O . GLU A 1 163 ? 41.157 40.340 22.400 1.00 40.14 127 GLU A O 1
ATOM 997 N N . PHE A 1 164 ? 43.244 40.559 21.622 1.00 43.52 128 PHE A N 1
ATOM 998 C CA . PHE A 1 164 ? 43.320 41.971 21.954 1.00 46.04 128 PHE A CA 1
ATOM 999 C C . PHE A 1 164 ? 44.159 42.750 20.924 1.00 47.61 128 PHE A C 1
ATOM 1000 O O . PHE A 1 164 ? 45.018 42.176 20.255 1.00 48.79 128 PHE A O 1
ATOM 1008 N N . SER A 1 165 ? 43.877 44.049 20.780 1.00 49.25 129 SER A N 1
ATOM 1009 C CA . SER A 1 165 ? 44.621 44.925 19.865 1.00 49.47 129 SER A CA 1
ATOM 1010 C C . SER A 1 165 ? 45.945 45.339 20.511 1.00 49.75 129 SER A C 1
ATOM 1011 O O . SER A 1 165 ? 46.764 46.022 19.896 1.00 49.82 129 SER A O 1
ATOM 1014 N N . GLY A 1 176 ? 45.618 39.922 14.798 1.00 30.54 140 GLY A N 1
ATOM 1015 C CA . GLY A 1 176 ? 44.975 39.249 15.938 1.00 29.95 140 GLY A CA 1
ATOM 1016 C C . GLY A 1 176 ? 43.810 38.332 15.556 1.00 29.44 140 GLY A C 1
ATOM 1017 O O . GLY A 1 176 ? 43.634 37.255 16.137 1.00 29.34 140 GLY A O 1
ATOM 1018 N N . ARG A 1 177 ? 43.004 38.754 14.583 1.00 28.43 141 ARG A N 1
ATOM 1019 C CA . ARG A 1 177 ? 41.845 37.962 14.188 1.00 27.47 141 ARG A CA 1
ATOM 1020 C C . ARG A 1 177 ? 42.343 36.719 13.464 1.00 25.71 141 ARG A C 1
ATOM 1021 O O . ARG A 1 177 ? 43.310 36.773 12.725 1.00 24.52 141 ARG A O 1
ATOM 1029 N N . TYR A 1 178 ? 41.701 35.597 13.720 1.00 23.88 142 TYR A N 1
ATOM 1030 C CA . TYR A 1 178 ? 42.088 34.315 13.096 1.00 22.17 142 TYR A CA 1
ATOM 1031 C C . TYR A 1 178 ? 43.425 33.771 13.589 1.00 19.96 142 TYR A C 1
ATOM 1032 O O . TYR A 1 178 ? 43.937 32.849 13.007 1.00 18.46 142 TYR A O 1
ATOM 1041 N N . SER A 1 179 ? 43.984 34.337 14.657 1.00 18.10 143 SER A N 1
ATOM 1042 C CA . SER A 1 179 ? 45.277 33.853 15.135 1.00 17.33 143 SER A CA 1
ATOM 1043 C C . SER A 1 179 ? 45.200 32.379 15.523 1.00 16.54 143 SER A C 1
ATOM 1044 O O . SER A 1 179 ? 44.262 31.899 16.204 1.00 16.02 143 SER A O 1
ATOM 1047 N N . ARG A 1 180 ? 46.258 31.673 15.127 1.00 15.60 144 ARG A N 1
ATOM 1048 C CA . ARG A 1 180 ? 46.427 30.299 15.415 1.00 15.66 144 ARG A CA 1
ATOM 1049 C C . ARG A 1 180 ? 47.120 30.098 16.709 1.00 15.42 144 ARG A C 1
ATOM 1050 O O . ARG A 1 180 ? 47.300 28.977 17.079 1.00 15.78 144 ARG A O 1
ATOM 1058 N N . LEU A 1 181 ? 47.534 31.167 17.408 1.00 16.41 145 LEU A N 1
ATOM 1059 C CA . LEU A 1 181 ? 48.379 31.017 18.610 1.00 15.50 145 LEU A CA 1
ATOM 1060 C C . LEU A 1 181 ? 47.531 31.160 19.866 1.00 16.13 145 LEU A C 1
ATOM 1061 O O . LEU A 1 181 ? 46.835 32.170 20.089 1.00 15.44 145 LEU A O 1
ATOM 1066 N N . GLY A 1 182 ? 47.610 30.108 20.670 1.00 14.26 146 GLY A N 1
ATOM 1067 C CA . GLY A 1 182 ? 46.839 29.953 21.900 1.00 14.09 146 GLY A CA 1
ATOM 1068 C C . GLY A 1 182 ? 45.415 29.461 21.745 1.00 13.42 146 GLY A C 1
ATOM 1069 O O . GLY A 1 182 ? 44.829 29.463 20.665 1.00 13.37 146 GLY A O 1
ATOM 1070 N N . ILE A 1 183 ? 44.837 29.137 22.901 1.00 14.41 147 ILE A N 1
ATOM 1071 C CA . ILE A 1 183 ? 43.477 28.682 23.072 1.00 14.17 147 ILE A CA 1
ATOM 1072 C C . ILE A 1 183 ? 42.616 29.871 23.609 1.00 13.92 147 ILE A C 1
ATOM 1073 O O . ILE A 1 183 ? 43.069 30.609 24.539 1.00 14.39 147 ILE A O 1
ATOM 1078 N N . ARG A 1 184 ? 41.423 30.094 23.032 1.00 13.22 148 ARG A N 1
ATOM 1079 C CA . ARG A 1 184 ? 40.537 31.184 23.428 1.00 13.66 148 ARG A CA 1
ATOM 1080 C C . ARG A 1 184 ? 39.823 30.734 24.715 1.00 13.78 148 ARG A C 1
ATOM 1081 O O . ARG A 1 184 ? 39.702 29.524 24.994 1.00 12.05 148 ARG A O 1
ATOM 1089 N N . ALA A 1 185 ? 39.438 31.696 25.529 1.00 15.05 149 ALA A N 1
ATOM 1090 C CA . ALA A 1 185 ? 38.957 31.381 26.917 1.00 16.07 149 ALA A CA 1
ATOM 1091 C C . ALA A 1 185 ? 37.716 30.457 26.931 1.00 16.91 149 ALA A C 1
ATOM 1092 O O . ALA A 1 185 ? 37.565 29.608 27.790 1.00 17.88 149 ALA A O 1
ATOM 1094 N N . LYS A 1 186 ? 36.864 30.567 25.936 1.00 17.54 150 LYS A N 1
ATOM 1095 C CA . LYS A 1 186 ? 35.660 29.732 25.864 1.00 18.35 150 LYS A CA 1
ATOM 1096 C C . LYS A 1 186 ? 35.981 28.232 25.736 1.00 19.48 150 LYS A C 1
ATOM 1097 O O . LYS A 1 186 ? 35.195 27.350 26.158 1.00 16.84 150 LYS A O 1
ATOM 1103 N N . ASP A 1 187 ? 37.151 27.929 25.177 1.00 18.55 151 ASP A N 1
ATOM 1104 C CA . ASP A 1 187 ? 37.537 26.560 25.044 1.00 20.24 151 ASP A CA 1
ATOM 1105 C C . ASP A 1 187 ? 38.158 25.987 26.325 1.00 21.04 151 ASP A C 1
ATOM 1106 O O . ASP A 1 187 ? 38.420 24.806 26.385 1.00 22.51 151 ASP A O 1
ATOM 1111 N N . PHE A 1 188 ? 38.324 26.807 27.354 1.00 21.83 152 PHE A N 1
ATOM 1112 C CA . PHE A 1 188 ? 38.719 26.294 28.677 1.00 22.60 152 PHE A CA 1
ATOM 1113 C C . PHE A 1 188 ? 37.549 25.754 29.461 1.00 23.45 152 PHE A C 1
ATOM 1114 O O . PHE A 1 188 ? 37.734 25.045 30.450 1.00 22.67 152 PHE A O 1
ATOM 1122 N N . GLU A 1 189 ? 36.337 26.073 29.035 1.00 23.77 153 GLU A N 1
ATOM 1123 C CA . GLU A 1 189 ? 35.199 25.813 29.898 1.00 24.91 153 GLU A CA 1
ATOM 1124 C C . GLU A 1 189 ? 34.987 24.300 30.013 1.00 25.64 153 GLU A C 1
ATOM 1125 O O . GLU A 1 189 ? 35.025 23.567 29.008 1.00 25.41 153 GLU A O 1
ATOM 1131 N N . ASN A 1 190 ? 34.908 23.816 31.252 1.00 26.20 154 ASN A N 1
ATOM 1132 C CA . ASN A 1 190 ? 34.643 22.397 31.499 1.00 26.96 154 ASN A CA 1
ATOM 1133 C C . ASN A 1 190 ? 35.751 21.454 30.965 1.00 26.76 154 ASN A C 1
ATOM 1134 O O . ASN A 1 190 ? 35.493 20.284 30.647 1.00 27.10 154 ASN A O 1
ATOM 1139 N N . VAL A 1 191 ? 36.976 21.968 30.833 1.00 25.22 155 VAL A N 1
ATOM 1140 C CA . VAL A 1 191 ? 38.101 21.105 30.468 1.00 24.34 155 VAL A CA 1
ATOM 1141 C C . VAL A 1 191 ? 38.794 20.763 31.792 1.00 23.54 155 VAL A C 1
ATOM 1142 O O . VAL A 1 191 ? 38.954 21.621 32.668 1.00 22.03 155 VAL A O 1
ATOM 1146 N N . ASP A 1 192 ? 39.132 19.488 31.945 1.00 22.91 156 ASP A N 1
ATOM 1147 C CA . ASP A 1 192 ? 39.935 19.003 33.051 1.00 22.62 156 ASP A CA 1
ATOM 1148 C C . ASP A 1 192 ? 41.344 19.540 32.908 1.00 23.03 156 ASP A C 1
ATOM 1149 O O . ASP A 1 192 ? 42.056 19.141 31.970 1.00 24.11 156 ASP A O 1
ATOM 1154 N N . LEU A 1 193 ? 41.729 20.429 33.828 1.00 22.71 157 LEU A N 1
ATOM 1155 C CA . LEU A 1 193 ? 43.049 21.080 33.839 1.00 22.56 157 LEU A CA 1
ATOM 1156 C C . LEU A 1 193 ? 43.969 20.579 34.955 1.00 22.44 157 LEU A C 1
ATOM 1157 O O . LEU A 1 193 ? 45.003 21.213 35.243 1.00 21.48 157 LEU A O 1
ATOM 1162 N N . ASN A 1 194 ? 43.621 19.429 35.552 1.00 22.50 158 ASN A N 1
ATOM 1163 C CA . ASN A 1 194 ? 44.409 18.842 36.646 1.00 22.78 158 ASN A CA 1
ATOM 1164 C C . ASN A 1 194 ? 45.890 18.706 36.325 1.00 21.97 158 ASN A C 1
ATOM 1165 O O . ASN A 1 194 ? 46.720 18.938 37.213 1.00 23.35 158 ASN A O 1
ATOM 1170 N N . ALA A 1 195 ? 46.216 18.308 35.090 1.00 19.68 159 ALA A N 1
ATOM 1171 C CA . ALA A 1 195 ? 47.597 18.041 34.705 1.00 19.33 159 ALA A CA 1
ATOM 1172 C C . ALA A 1 195 ? 48.353 19.314 34.329 1.00 19.20 159 ALA A C 1
ATOM 1173 O O . ALA A 1 195 ? 49.583 19.250 34.071 1.00 19.09 159 ALA A O 1
ATOM 1175 N N . ILE A 1 196 ? 47.643 20.450 34.267 1.00 18.65 160 ILE A N 1
ATOM 1176 C CA . ILE A 1 196 ? 48.218 21.736 33.763 1.00 18.19 160 ILE A CA 1
ATOM 1177 C C . ILE A 1 196 ? 48.665 22.630 34.918 1.00 18.86 160 ILE A C 1
ATOM 1178 O O . ILE A 1 196 ? 47.847 22.918 35.820 1.00 18.42 160 ILE A O 1
ATOM 1183 N N . GLU A 1 197 ? 49.944 23.034 34.936 1.00 17.57 161 GLU A N 1
ATOM 1184 C CA . GLU A 1 197 ? 50.478 23.807 36.046 1.00 18.02 161 GLU A CA 1
ATOM 1185 C C . GLU A 1 197 ? 50.673 25.271 35.711 1.00 17.27 161 GLU A C 1
ATOM 1186 O O . GLU A 1 197 ? 50.913 26.068 36.603 1.00 16.34 161 GLU A O 1
ATOM 1192 N N . GLY A 1 198 ? 50.628 25.636 34.416 1.00 17.02 162 GLY A N 1
ATOM 1193 C CA . GLY A 1 198 ? 50.815 27.014 34.068 1.00 17.38 162 GLY A CA 1
ATOM 1194 C C . GLY A 1 198 ? 49.993 27.498 32.884 1.00 16.88 162 GLY A C 1
ATOM 1195 O O . GLY A 1 198 ? 49.548 26.719 32.014 1.00 17.46 162 GLY A O 1
ATOM 1196 N N . LEU A 1 199 ? 49.839 28.804 32.833 1.00 16.00 163 LEU A N 1
ATOM 1197 C CA . LEU A 1 199 ? 49.289 29.470 31.652 1.00 16.32 163 LEU A CA 1
ATOM 1198 C C . LEU A 1 199 ? 50.287 30.430 31.068 1.00 16.57 163 LEU A C 1
ATOM 1199 O O . LEU A 1 199 ? 51.114 31.050 31.816 1.00 18.01 163 LEU A O 1
ATOM 1204 N N . HIS A 1 200 ? 50.237 30.556 29.746 1.00 15.54 164 HIS A N 1
ATOM 1205 C CA . HIS A 1 200 ? 51.200 31.333 29.008 1.00 14.85 164 HIS A CA 1
ATOM 1206 C C . HIS A 1 200 ? 50.474 32.268 28.046 1.00 14.72 164 HIS A C 1
ATOM 1207 O O . HIS A 1 200 ? 49.511 31.860 27.422 1.00 14.31 164 HIS A O 1
ATOM 1214 N N . PHE A 1 201 ? 50.880 33.523 27.966 1.00 14.62 165 PHE A N 1
ATOM 1215 C CA . PHE A 1 201 ? 50.536 34.373 26.816 1.00 14.10 165 PHE A CA 1
ATOM 1216 C C . PHE A 1 201 ? 51.770 35.053 26.213 1.00 15.50 165 PHE A C 1
ATOM 1217 O O . PHE A 1 201 ? 52.775 35.264 26.902 1.00 14.64 165 PHE A O 1
ATOM 1225 N N . HIS A 1 202 ? 51.648 35.410 24.933 1.00 13.73 166 HIS A N 1
ATOM 1226 C CA . HIS A 1 202 ? 52.573 36.305 24.275 1.00 14.51 166 HIS A CA 1
ATOM 1227 C C . HIS A 1 202 ? 51.794 37.162 23.310 1.00 15.72 166 HIS A C 1
ATOM 1228 O O . HIS A 1 202 ? 51.228 36.684 22.318 1.00 14.99 166 HIS A O 1
ATOM 1235 N N . ALA A 1 203 ? 51.743 38.440 23.628 1.00 16.43 167 ALA A N 1
ATOM 1236 C CA . ALA A 1 203 ? 50.788 39.352 23.060 1.00 17.91 167 ALA A CA 1
ATOM 1237 C C . ALA A 1 203 ? 51.387 40.711 22.697 1.00 19.10 167 ALA A C 1
ATOM 1238 O O . ALA A 1 203 ? 50.642 41.617 22.336 1.00 20.49 167 ALA A O 1
ATOM 1240 N N . LEU A 1 204 ? 52.712 40.872 22.784 1.00 18.32 168 LEU A N 1
ATOM 1241 C CA . LEU A 1 204 ? 53.340 42.169 22.594 1.00 18.56 168 LEU A CA 1
ATOM 1242 C C . LEU A 1 204 ? 54.543 42.125 21.652 1.00 18.53 168 LEU A C 1
ATOM 1243 O O . LEU A 1 204 ? 55.266 41.103 21.582 1.00 18.63 168 LEU A O 1
ATOM 1248 N N . CYS A 1 205 ? 54.823 43.296 21.083 1.00 18.58 169 CYS A N 1
ATOM 1249 C CA . CYS A 1 205 ? 56.002 43.479 20.277 1.00 19.01 169 CYS A CA 1
ATOM 1250 C C . CYS A 1 205 ? 56.554 44.902 20.426 1.00 18.35 169 CYS A C 1
ATOM 1251 O O . CYS A 1 205 ? 55.874 45.894 20.109 1.00 17.98 169 CYS A O 1
ATOM 1254 N N . GLU A 1 206 ? 57.763 45.013 20.987 1.00 16.94 170 GLU A N 1
ATOM 1255 C CA . GLU A 1 206 ? 58.444 46.306 21.252 1.00 16.28 170 GLU A CA 1
ATOM 1256 C C . GLU A 1 206 ? 57.534 47.261 22.021 1.00 15.77 170 GLU A C 1
ATOM 1257 O O . GLU A 1 206 ? 57.402 48.429 21.670 1.00 14.68 170 GLU A O 1
ATOM 1263 N N . GLU A 1 207 ? 56.911 46.745 23.082 1.00 14.55 171 GLU A N 1
ATOM 1264 C CA . GLU A 1 207 ? 55.913 47.515 23.778 1.00 15.27 171 GLU A CA 1
ATOM 1265 C C . GLU A 1 207 ? 56.301 47.871 25.222 1.00 14.19 171 GLU A C 1
ATOM 1266 O O . GLU A 1 207 ? 57.283 47.348 25.787 1.00 11.08 171 GLU A O 1
ATOM 1272 N N . SER A 1 208 ? 55.442 48.730 25.787 1.00 13.19 172 SER A N 1
ATOM 1273 C CA . SER A 1 208 ? 55.582 49.365 27.089 1.00 12.38 172 SER A CA 1
ATOM 1274 C C . SER A 1 208 ? 54.945 48.593 28.240 1.00 12.40 172 SER A C 1
ATOM 1275 O O . SER A 1 208 ? 54.189 47.660 28.044 1.00 13.05 172 SER A O 1
ATOM 1278 N N . ALA A 1 209 ? 55.228 49.064 29.456 1.00 12.89 173 ALA A N 1
ATOM 1279 C CA . ALA A 1 209 ? 54.668 48.467 30.659 1.00 12.51 173 ALA A CA 1
ATOM 1280 C C . ALA A 1 209 ? 53.145 48.737 30.689 1.00 12.79 173 ALA A C 1
ATOM 1281 O O . ALA A 1 209 ? 52.364 47.870 31.103 1.00 12.90 173 ALA A O 1
ATOM 1283 N N . ASP A 1 210 ? 52.738 49.930 30.229 1.00 13.03 174 ASP A N 1
ATOM 1284 C CA . ASP A 1 210 ? 51.289 50.252 30.026 1.00 12.01 174 ASP A CA 1
ATOM 1285 C C . ASP A 1 210 ? 50.590 49.279 29.099 1.00 11.23 174 ASP A C 1
ATOM 1286 O O . ASP A 1 210 ? 49.426 48.939 29.338 1.00 10.88 174 ASP A O 1
ATOM 1291 N N . ALA A 1 211 ? 51.245 48.811 28.012 1.00 9.83 175 ALA A N 1
ATOM 1292 C CA . ALA A 1 211 ? 50.623 47.836 27.135 1.00 10.40 175 ALA A CA 1
ATOM 1293 C C . ALA A 1 211 ? 50.488 46.457 27.813 1.00 10.85 175 ALA A C 1
ATOM 1294 O O . ALA A 1 211 ? 49.495 45.800 27.672 1.00 11.56 175 ALA A O 1
ATOM 1296 N N . LEU A 1 212 ? 51.494 46.018 28.560 1.00 12.16 176 LEU A N 1
ATOM 1297 C CA . LEU A 1 212 ? 51.333 44.763 29.366 1.00 12.05 176 LEU A CA 1
ATOM 1298 C C . LEU A 1 212 ? 50.159 44.897 30.387 1.00 11.84 176 LEU A C 1
ATOM 1299 O O . LEU A 1 212 ? 49.374 43.975 30.535 1.00 11.96 176 LEU A O 1
ATOM 1304 N N . GLU A 1 213 ? 50.095 46.030 31.095 1.00 12.90 177 GLU A N 1
ATOM 1305 C CA . GLU A 1 213 ? 48.920 46.335 31.954 1.00 12.97 177 GLU A CA 1
ATOM 1306 C C . GLU A 1 213 ? 47.554 46.121 31.212 1.00 13.60 177 GLU A C 1
ATOM 1307 O O . GLU A 1 213 ? 46.718 45.350 31.688 1.00 14.49 177 GLU A O 1
ATOM 1313 N N . ALA A 1 214 ? 47.395 46.704 30.017 1.00 13.76 178 ALA A N 1
ATOM 1314 C CA . ALA A 1 214 ? 46.168 46.527 29.195 1.00 13.57 178 ALA A CA 1
ATOM 1315 C C . ALA A 1 214 ? 45.938 45.061 28.854 1.00 13.03 178 ALA A C 1
ATOM 1316 O O . ALA A 1 214 ? 44.815 44.594 28.964 1.00 14.35 178 ALA A O 1
ATOM 1318 N N . VAL A 1 215 ? 46.985 44.322 28.510 1.00 13.60 179 VAL A N 1
ATOM 1319 C CA . VAL A 1 215 ? 46.844 42.863 28.215 1.00 13.48 179 VAL A CA 1
ATOM 1320 C C . VAL A 1 215 ? 46.478 42.062 29.471 1.00 12.27 179 VAL A C 1
ATOM 1321 O O . VAL A 1 215 ? 45.593 41.192 29.430 1.00 11.49 179 VAL A O 1
ATOM 1325 N N . LEU A 1 216 ? 47.087 42.402 30.611 1.00 12.45 180 LEU A N 1
ATOM 1326 C CA . LEU A 1 216 ? 46.787 41.671 31.868 1.00 11.92 180 LEU A CA 1
ATOM 1327 C C . LEU A 1 216 ? 45.368 41.875 32.255 1.00 12.42 180 LEU A C 1
ATOM 1328 O O . LEU A 1 216 ? 44.691 40.945 32.716 1.00 11.80 180 LEU A O 1
ATOM 1333 N N . LYS A 1 217 ? 44.889 43.099 32.088 1.00 12.57 181 LYS A N 1
ATOM 1334 C CA . LYS A 1 217 ? 43.477 43.343 32.367 1.00 11.73 181 LYS A CA 1
ATOM 1335 C C . LYS A 1 217 ? 42.555 42.412 31.573 1.00 12.22 181 LYS A C 1
ATOM 1336 O O . LYS A 1 217 ? 41.586 41.849 32.157 1.00 11.86 181 LYS A O 1
ATOM 1342 N N . VAL A 1 218 ? 42.843 42.247 30.268 1.00 12.88 182 VAL A N 1
ATOM 1343 C CA . VAL A 1 218 ? 42.037 41.382 29.407 1.00 13.21 182 VAL A CA 1
ATOM 1344 C C . VAL A 1 218 ? 42.241 39.894 29.750 1.00 13.24 182 VAL A C 1
ATOM 1345 O O . VAL A 1 218 ? 41.306 39.107 29.824 1.00 14.77 182 VAL A O 1
ATOM 1349 N N . PHE A 1 219 ? 43.470 39.518 30.009 1.00 12.35 183 PHE A N 1
ATOM 1350 C CA . PHE A 1 219 ? 43.767 38.147 30.437 1.00 11.87 183 PHE A CA 1
ATOM 1351 C C . PHE A 1 219 ? 43.049 37.745 31.736 1.00 12.02 183 PHE A C 1
ATOM 1352 O O . PHE A 1 219 ? 42.499 36.624 31.832 1.00 10.19 183 PHE A O 1
ATOM 1360 N N . GLU A 1 220 ? 43.063 38.623 32.749 1.00 12.82 184 GLU A N 1
ATOM 1361 C CA . GLU A 1 220 ? 42.342 38.299 33.985 1.00 13.54 184 GLU A CA 1
ATOM 1362 C C . GLU A 1 220 ? 40.833 38.280 33.801 1.00 14.74 184 GLU A C 1
ATOM 1363 O O . GLU A 1 220 ? 40.125 37.464 34.398 1.00 14.77 184 GLU A O 1
ATOM 1369 N N . GLU A 1 221 ? 40.339 39.163 32.950 1.00 15.49 185 GLU A N 1
ATOM 1370 C CA . GLU A 1 221 ? 38.915 39.213 32.722 1.00 17.56 185 GLU A CA 1
ATOM 1371 C C . GLU A 1 221 ? 38.469 37.886 32.062 1.00 17.43 185 GLU A C 1
ATOM 1372 O O . GLU A 1 221 ? 37.512 37.275 32.529 1.00 17.83 185 GLU A O 1
ATOM 1378 N N . LYS A 1 222 ? 39.180 37.428 31.039 1.00 16.90 186 LYS A N 1
ATOM 1379 C CA . LYS A 1 222 ? 38.758 36.247 30.308 1.00 16.94 186 LYS A CA 1
ATOM 1380 C C . LYS A 1 222 ? 39.178 34.890 30.907 1.00 15.99 186 LYS A C 1
ATOM 1381 O O . LYS A 1 222 ? 38.459 33.896 30.742 1.00 15.52 186 LYS A O 1
ATOM 1387 N N . PHE A 1 223 ? 40.348 34.810 31.520 1.00 15.12 187 PHE A N 1
ATOM 1388 C CA . PHE A 1 223 ? 40.903 33.528 31.968 1.00 15.45 187 PHE A CA 1
ATOM 1389 C C . PHE A 1 223 ? 41.041 33.453 33.507 1.00 17.19 187 PHE A C 1
ATOM 1390 O O . PHE A 1 223 ? 41.490 32.433 34.047 1.00 17.91 187 PHE A O 1
ATOM 1398 N N . GLY A 1 224 ? 40.653 34.535 34.158 1.00 17.98 188 GLY A N 1
ATOM 1399 C CA . GLY A 1 224 ? 40.667 34.728 35.627 1.00 20.17 188 GLY A CA 1
ATOM 1400 C C . GLY A 1 224 ? 40.297 33.561 36.492 1.00 21.11 188 GLY A C 1
ATOM 1401 O O . GLY A 1 224 ? 40.999 33.262 37.467 1.00 22.50 188 GLY A O 1
ATOM 1402 N N . LYS A 1 225 ? 39.220 32.884 36.121 1.00 21.92 189 LYS A N 1
ATOM 1403 C CA . LYS A 1 225 ? 38.684 31.793 36.927 1.00 22.27 189 LYS A CA 1
ATOM 1404 C C . LYS A 1 225 ? 39.610 30.557 36.957 1.00 21.81 189 LYS A C 1
ATOM 1405 O O . LYS A 1 225 ? 39.497 29.724 37.855 1.00 21.03 189 LYS A O 1
ATOM 1411 N N . TRP A 1 226 ? 40.570 30.476 36.029 1.00 20.33 190 TRP A N 1
ATOM 1412 C CA . TRP A 1 226 ? 41.504 29.366 36.023 1.00 20.19 190 TRP A CA 1
ATOM 1413 C C . TRP A 1 226 ? 42.932 29.699 36.481 1.00 18.79 190 TRP A C 1
ATOM 1414 O O . TRP A 1 226 ? 43.774 28.835 36.482 1.00 20.43 190 TRP A O 1
ATOM 1425 N N . ILE A 1 227 ? 43.226 30.936 36.849 1.00 19.21 191 ILE A N 1
ATOM 1426 C CA . ILE A 1 227 ? 44.602 31.354 37.123 1.00 18.32 191 ILE A CA 1
ATOM 1427 C C . ILE A 1 227 ? 45.003 30.908 38.536 1.00 19.56 191 ILE A C 1
ATOM 1428 O O . ILE A 1 227 ? 46.146 30.483 38.778 1.00 18.04 191 ILE A O 1
ATOM 1433 N N . GLY A 1 228 ? 44.024 30.921 39.458 1.00 19.13 192 GLY A N 1
ATOM 1434 C CA . GLY A 1 228 ? 44.292 30.626 40.869 1.00 19.52 192 GLY A CA 1
ATOM 1435 C C . GLY A 1 228 ? 44.789 29.215 41.100 1.00 20.56 192 GLY A C 1
ATOM 1436 O O . GLY A 1 228 ? 45.488 28.936 42.088 1.00 19.70 192 GLY A O 1
ATOM 1437 N N . GLN A 1 229 ? 44.453 28.310 40.187 1.00 19.80 193 GLN A N 1
ATOM 1438 C CA . GLN A 1 229 ? 44.804 26.910 40.379 1.00 21.27 193 GLN A CA 1
ATOM 1439 C C . GLN A 1 229 ? 46.188 26.578 39.852 1.00 21.19 193 GLN A C 1
ATOM 1440 O O . GLN A 1 229 ? 46.679 25.461 40.023 1.00 21.42 193 GLN A O 1
ATOM 1446 N N . MET A 1 230 ? 46.834 27.547 39.185 1.00 20.57 194 MET A N 1
ATOM 1447 C CA . MET A 1 230 ? 48.105 27.285 38.510 1.00 18.18 194 MET A CA 1
ATOM 1448 C C . MET A 1 230 ? 49.271 27.521 39.476 1.00 18.64 194 MET A C 1
ATOM 1449 O O . MET A 1 230 ? 49.128 28.214 40.510 1.00 18.49 194 MET A O 1
ATOM 1454 N N . LYS A 1 231 ? 50.430 26.955 39.149 1.00 18.10 195 LYS A N 1
ATOM 1455 C CA . LYS A 1 231 ? 51.653 27.189 39.855 1.00 19.10 195 LYS A CA 1
ATOM 1456 C C . LYS A 1 231 ? 52.468 28.399 39.301 1.00 17.63 195 LYS A C 1
ATOM 1457 O O . LYS A 1 231 ? 53.180 29.107 40.055 1.00 13.81 195 LYS A O 1
ATOM 1463 N N . TRP A 1 232 ? 52.332 28.633 37.995 1.00 16.48 196 TRP A N 1
ATOM 1464 C CA . TRP A 1 232 ? 53.017 29.726 37.292 1.00 16.26 196 TRP A CA 1
ATOM 1465 C C . TRP A 1 232 ? 52.218 30.271 36.130 1.00 16.77 196 TRP A C 1
ATOM 1466 O O . TRP A 1 232 ? 51.342 29.603 35.579 1.00 15.27 196 TRP A O 1
ATOM 1477 N N . VAL A 1 233 ? 52.568 31.509 35.770 1.00 17.49 197 VAL A N 1
ATOM 1478 C CA . VAL A 1 233 ? 52.079 32.167 34.606 1.00 17.11 197 VAL A CA 1
ATOM 1479 C C . VAL A 1 233 ? 53.267 32.825 33.895 1.00 16.83 197 VAL A C 1
ATOM 1480 O O . VAL A 1 233 ? 54.125 33.415 34.545 1.00 17.74 197 VAL A O 1
ATOM 1484 N N . ASN A 1 234 ? 53.302 32.741 32.565 1.00 16.33 198 ASN A N 1
ATOM 1485 C CA . ASN A 1 234 ? 54.364 33.275 31.730 1.00 15.37 198 ASN A CA 1
ATOM 1486 C C . ASN A 1 234 ? 53.771 34.389 30.850 1.00 16.01 198 ASN A C 1
ATOM 1487 O O . ASN A 1 234 ? 52.816 34.135 30.085 1.00 15.70 198 ASN A O 1
ATOM 1492 N N . PHE A 1 235 ? 54.274 35.608 30.999 1.00 15.08 199 PHE A N 1
ATOM 1493 C CA . PHE A 1 235 ? 53.701 36.799 30.340 1.00 14.83 199 PHE A CA 1
ATOM 1494 C C . PHE A 1 235 ? 54.378 37.038 28.971 1.00 14.84 199 PHE A C 1
ATOM 1495 O O . PHE A 1 235 ? 54.256 38.113 28.371 1.00 16.29 199 PHE A O 1
ATOM 1503 N N . GLY A 1 236 ? 55.139 36.069 28.546 1.00 15.52 200 GLY A N 1
ATOM 1504 C CA . GLY A 1 236 ? 55.768 36.099 27.208 1.00 15.85 200 GLY A CA 1
ATOM 1505 C C . GLY A 1 236 ? 56.760 37.245 27.030 1.00 14.58 200 GLY A C 1
ATOM 1506 O O . GLY A 1 236 ? 57.385 37.725 28.001 1.00 13.86 200 GLY A O 1
ATOM 1507 N N . GLY A 1 237 ? 56.980 37.619 25.774 1.00 15.44 201 GLY A N 1
ATOM 1508 C CA . GLY A 1 237 ? 57.996 38.586 25.481 1.00 16.43 201 GLY A CA 1
ATOM 1509 C C . GLY A 1 237 ? 57.369 39.846 24.943 1.00 16.46 201 GLY A C 1
ATOM 1510 O O . GLY A 1 237 ? 56.179 40.093 25.136 1.00 19.18 201 GLY A O 1
ATOM 1511 N N . GLY A 1 238 ? 58.162 40.627 24.206 1.00 16.46 202 GLY A N 1
ATOM 1512 C CA . GLY A 1 238 ? 57.711 41.888 23.682 1.00 16.05 202 GLY A CA 1
ATOM 1513 C C . GLY A 1 238 ? 57.799 43.106 24.565 1.00 17.68 202 GLY A C 1
ATOM 1514 O O . GLY A 1 238 ? 57.339 44.169 24.179 1.00 18.30 202 GLY A O 1
ATOM 1515 N N . HIS A 1 239 ? 58.356 42.927 25.755 1.00 16.46 203 HIS A N 1
ATOM 1516 C CA . HIS A 1 239 ? 58.505 43.986 26.773 1.00 16.66 203 HIS A CA 1
ATOM 1517 C C . HIS A 1 239 ? 59.840 44.640 26.432 1.00 17.11 203 HIS A C 1
ATOM 1518 O O . HIS A 1 239 ? 60.888 44.004 26.514 1.00 18.10 203 HIS A O 1
ATOM 1525 N N . HIS A 1 240 ? 59.799 45.906 26.072 1.00 16.01 204 HIS A N 1
ATOM 1526 C CA . HIS A 1 240 ? 60.979 46.611 25.558 1.00 16.80 204 HIS A CA 1
ATOM 1527 C C . HIS A 1 240 ? 61.671 47.207 26.786 1.00 16.19 204 HIS A C 1
ATOM 1528 O O . HIS A 1 240 ? 61.894 48.423 26.873 1.00 17.45 204 HIS A O 1
ATOM 1535 N N . ILE A 1 241 ? 62.015 46.341 27.709 1.00 15.02 205 ILE A N 1
ATOM 1536 C CA . ILE A 1 241 ? 62.469 46.711 29.039 1.00 14.59 205 ILE A CA 1
ATOM 1537 C C . ILE A 1 241 ? 63.735 47.543 29.039 1.00 14.34 205 ILE A C 1
ATOM 1538 O O . ILE A 1 241 ? 63.949 48.406 29.930 1.00 16.13 205 ILE A O 1
ATOM 1543 N N . THR A 1 242 ? 64.596 47.293 28.070 1.00 14.37 206 THR A N 1
ATOM 1544 C CA . THR A 1 242 ? 65.892 47.924 28.054 1.00 15.88 206 THR A CA 1
ATOM 1545 C C . THR A 1 242 ? 65.943 49.144 27.104 1.00 16.43 206 THR A C 1
ATOM 1546 O O . THR A 1 242 ? 66.976 49.786 26.977 1.00 16.50 206 THR A O 1
ATOM 1550 N N . LYS A 1 243 ? 64.827 49.506 26.519 1.00 17.80 207 LYS A N 1
ATOM 1551 C CA . LYS A 1 243 ? 64.764 50.727 25.728 1.00 20.06 207 LYS A CA 1
ATOM 1552 C C . LYS A 1 243 ? 64.639 51.920 26.659 1.00 20.93 207 LYS A C 1
ATOM 1553 O O . LYS A 1 243 ? 63.952 51.878 27.708 1.00 21.78 207 LYS A O 1
ATOM 1559 N N . LYS A 1 244 ? 65.317 52.982 26.287 1.00 21.90 208 LYS A N 1
ATOM 1560 C CA . LYS A 1 244 ? 65.329 54.177 27.118 1.00 24.64 208 LYS A CA 1
ATOM 1561 C C . LYS A 1 244 ? 63.892 54.671 27.239 1.00 23.17 208 LYS A C 1
ATOM 1562 O O . LYS A 1 244 ? 63.142 54.692 26.267 1.00 22.30 208 LYS A O 1
ATOM 1568 N N . GLY A 1 245 ? 63.489 55.023 28.447 1.00 23.52 209 GLY A N 1
ATOM 1569 C CA . GLY A 1 245 ? 62.118 55.472 28.664 1.00 23.55 209 GLY A CA 1
ATOM 1570 C C . GLY A 1 245 ? 61.150 54.397 29.173 1.00 23.73 209 GLY A C 1
ATOM 1571 O O . GLY A 1 245 ? 60.073 54.718 29.690 1.00 24.06 209 GLY A O 1
ATOM 1572 N N . TYR A 1 246 ? 61.500 53.122 29.080 1.00 21.27 210 TYR A N 1
ATOM 1573 C CA . TYR A 1 246 ? 60.576 52.095 29.569 1.00 20.48 210 TYR A CA 1
ATOM 1574 C C . TYR A 1 246 ? 60.305 52.293 31.071 1.00 18.74 210 TYR A C 1
ATOM 1575 O O . TYR A 1 246 ? 61.239 52.651 31.866 1.00 20.06 210 TYR A O 1
ATOM 1584 N N . ASP A 1 247 ? 59.071 52.026 31.469 1.00 18.28 211 ASP A N 1
ATOM 1585 C CA . ASP A 1 247 ? 58.631 52.217 32.879 1.00 18.34 211 ASP A CA 1
ATOM 1586 C C . ASP A 1 247 ? 58.873 50.907 33.631 1.00 18.65 211 ASP A C 1
ATOM 1587 O O . ASP A 1 247 ? 57.951 50.084 33.805 1.00 17.11 211 ASP A O 1
ATOM 1592 N N . VAL A 1 248 ? 60.128 50.724 34.032 1.00 17.38 212 VAL A N 1
ATOM 1593 C CA . VAL A 1 248 ? 60.597 49.533 34.697 1.00 18.19 212 VAL A CA 1
ATOM 1594 C C . VAL A 1 248 ? 59.846 49.346 36.019 1.00 19.28 212 VAL A C 1
ATOM 1595 O O . VAL A 1 248 ? 59.430 48.224 36.374 1.00 18.68 212 VAL A O 1
ATOM 1599 N N . GLU A 1 249 ? 59.710 50.449 36.739 1.00 20.10 213 GLU A N 1
ATOM 1600 C CA . GLU A 1 249 ? 59.037 50.454 38.029 1.00 21.96 213 GLU A CA 1
ATOM 1601 C C . GLU A 1 249 ? 57.631 49.886 37.895 1.00 20.84 213 GLU A C 1
ATOM 1602 O O . GLU A 1 249 ? 57.192 49.092 38.761 1.00 21.10 213 GLU A O 1
ATOM 1608 N N . LYS A 1 250 ? 56.901 50.300 36.872 1.00 19.15 214 LYS A N 1
ATOM 1609 C CA . LYS A 1 250 ? 55.562 49.769 36.687 1.00 19.45 214 LYS A CA 1
ATOM 1610 C C . LYS A 1 250 ? 55.536 48.277 36.342 1.00 19.19 214 LYS A C 1
ATOM 1611 O O . LYS A 1 250 ? 54.654 47.556 36.809 1.00 18.42 214 LYS A O 1
ATOM 1617 N N . LEU A 1 251 ? 56.474 47.811 35.495 1.00 18.45 215 LEU A N 1
ATOM 1618 C CA . LEU A 1 251 ? 56.571 46.393 35.197 1.00 17.62 215 LEU A CA 1
ATOM 1619 C C . LEU A 1 251 ? 56.715 45.615 36.470 1.00 17.75 215 LEU A C 1
ATOM 1620 O O . LEU A 1 251 ? 56.045 44.602 36.630 1.00 17.42 215 LEU A O 1
ATOM 1625 N N . ILE A 1 252 ? 57.603 46.071 37.364 1.00 15.86 216 ILE A N 1
ATOM 1626 C CA . ILE A 1 252 ? 57.875 45.357 38.621 1.00 16.10 216 ILE A CA 1
ATOM 1627 C C . ILE A 1 252 ? 56.593 45.193 39.489 1.00 16.04 216 ILE A C 1
ATOM 1628 O O . ILE A 1 252 ? 56.223 44.094 39.871 1.00 16.06 216 ILE A O 1
ATOM 1633 N N . ALA A 1 253 ? 55.880 46.286 39.698 1.00 17.48 217 ALA A N 1
ATOM 1634 C CA . ALA A 1 253 ? 54.583 46.270 40.409 1.00 16.70 217 ALA A CA 1
ATOM 1635 C C . ALA A 1 253 ? 53.549 45.309 39.759 1.00 17.46 217 ALA A C 1
ATOM 1636 O O . ALA A 1 253 ? 52.968 44.443 40.465 1.00 17.42 217 ALA A O 1
ATOM 1638 N N . LEU A 1 254 ? 53.417 45.330 38.414 1.00 16.85 218 LEU A N 1
ATOM 1639 C CA . LEU A 1 254 ? 52.448 44.489 37.751 1.00 16.74 218 LEU A CA 1
ATOM 1640 C C . LEU A 1 254 ? 52.737 43.034 38.048 1.00 17.16 218 LEU A C 1
ATOM 1641 O O . LEU A 1 254 ? 51.841 42.264 38.372 1.00 18.06 218 LEU A O 1
ATOM 1646 N N . CYS A 1 255 ? 53.998 42.656 37.884 1.00 17.08 219 CYS A N 1
ATOM 1647 C CA . CYS A 1 255 ? 54.463 41.302 38.135 1.00 17.22 219 CYS A CA 1
ATOM 1648 C C . CYS A 1 255 ? 54.275 40.929 39.604 1.00 16.76 219 CYS A C 1
ATOM 1649 O O . CYS A 1 255 ? 53.831 39.841 39.930 1.00 17.83 219 CYS A O 1
ATOM 1652 N N . LYS A 1 256 ? 54.692 41.806 40.478 1.00 18.38 220 LYS A N 1
ATOM 1653 C CA . LYS A 1 256 ? 54.571 41.518 41.933 1.00 18.85 220 LYS A CA 1
ATOM 1654 C C . LYS A 1 256 ? 53.084 41.351 42.401 1.00 19.73 220 LYS A C 1
ATOM 1655 O O . LYS A 1 256 ? 52.720 40.393 43.119 1.00 20.59 220 LYS A O 1
ATOM 1661 N N . ASN A 1 257 ? 52.226 42.291 42.022 1.00 19.59 221 ASN A N 1
ATOM 1662 C CA . ASN A 1 257 ? 50.773 42.183 42.317 1.00 19.32 221 ASN A CA 1
ATOM 1663 C C . ASN A 1 257 ? 50.145 40.903 41.767 1.00 19.08 221 ASN A C 1
ATOM 1664 O O . ASN A 1 257 ? 49.370 40.224 42.409 1.00 18.13 221 ASN A O 1
ATOM 1669 N N . PHE A 1 258 ? 50.528 40.535 40.560 1.00 17.33 222 PHE A N 1
ATOM 1670 C CA . PHE A 1 258 ? 49.862 39.434 39.915 1.00 17.02 222 PHE A CA 1
ATOM 1671 C C . PHE A 1 258 ? 50.240 38.169 40.665 1.00 17.01 222 PHE A C 1
ATOM 1672 O O . PHE A 1 258 ? 49.371 37.310 40.956 1.00 18.20 222 PHE A O 1
ATOM 1680 N N . SER A 1 259 ? 51.524 38.062 40.973 1.00 16.46 223 SER A N 1
ATOM 1681 C CA . SER A 1 259 ? 52.099 36.951 41.684 1.00 17.97 223 SER A CA 1
ATOM 1682 C C . SER A 1 259 ? 51.377 36.716 43.021 1.00 19.26 223 SER A C 1
ATOM 1683 O O . SER A 1 259 ? 50.986 35.572 43.350 1.00 20.58 223 SER A O 1
ATOM 1686 N N . ASP A 1 260 ? 51.170 37.820 43.719 1.00 19.06 224 ASP A N 1
ATOM 1687 C CA . ASP A 1 260 ? 50.597 37.793 45.081 1.00 21.22 224 ASP A CA 1
ATOM 1688 C C . ASP A 1 260 ? 49.112 37.440 45.015 1.00 20.95 224 ASP A C 1
ATOM 1689 O O . ASP A 1 260 ? 48.602 36.677 45.842 1.00 21.00 224 ASP A O 1
ATOM 1694 N N . LYS A 1 261 ? 48.434 38.007 44.028 1.00 20.51 225 LYS A N 1
ATOM 1695 C CA . LYS A 1 261 ? 46.985 37.885 43.914 1.00 21.05 225 LYS A CA 1
ATOM 1696 C C . LYS A 1 261 ? 46.643 36.423 43.711 1.00 21.04 225 LYS A C 1
ATOM 1697 O O . LYS A 1 261 ? 45.729 35.884 44.350 1.00 19.75 225 LYS A O 1
ATOM 1703 N N . TYR A 1 262 ? 47.364 35.766 42.801 1.00 18.64 226 TYR A N 1
ATOM 1704 C CA . TYR A 1 262 ? 46.996 34.416 42.397 1.00 19.54 226 TYR A CA 1
ATOM 1705 C C . TYR A 1 262 ? 47.866 33.339 43.018 1.00 19.53 226 TYR A C 1
ATOM 1706 O O . TYR A 1 262 ? 47.618 32.165 42.782 1.00 20.22 226 TYR A O 1
ATOM 1715 N N . GLY A 1 263 ? 48.920 33.745 43.731 1.00 19.47 227 GLY A N 1
ATOM 1716 C CA . GLY A 1 263 ? 49.886 32.816 44.308 1.00 20.10 227 GLY A CA 1
ATOM 1717 C C . GLY A 1 263 ? 50.641 31.999 43.298 1.00 20.48 227 GLY A C 1
ATOM 1718 O O . GLY A 1 263 ? 50.697 30.750 43.429 1.00 20.04 227 GLY A O 1
ATOM 1719 N N . VAL A 1 264 ? 51.201 32.705 42.279 1.00 19.42 228 VAL A N 1
ATOM 1720 C CA . VAL A 1 264 ? 51.849 32.097 41.154 1.00 18.03 228 VAL A CA 1
ATOM 1721 C C . VAL A 1 264 ? 53.271 32.702 40.947 1.00 18.63 228 VAL A C 1
ATOM 1722 O O . VAL A 1 264 ? 53.567 33.828 41.332 1.00 19.45 228 VAL A O 1
ATOM 1726 N N . GLN A 1 265 ? 54.146 31.892 40.406 1.00 18.13 229 GLN A N 1
ATOM 1727 C CA . GLN A 1 265 ? 55.472 32.333 40.011 1.00 17.67 229 GLN A CA 1
ATOM 1728 C C . GLN A 1 265 ? 55.249 32.911 38.575 1.00 17.40 229 GLN A C 1
ATOM 1729 O O . GLN A 1 265 ? 54.692 32.245 37.708 1.00 17.22 229 GLN A O 1
ATOM 1735 N N . VAL A 1 266 ? 55.691 34.135 38.348 1.00 15.71 230 VAL A N 1
ATOM 1736 C CA . VAL A 1 266 ? 55.549 34.773 37.046 1.00 15.58 230 VAL A CA 1
ATOM 1737 C C . VAL A 1 266 ? 56.872 34.589 36.318 1.00 13.93 230 VAL A C 1
ATOM 1738 O O . VAL A 1 266 ? 57.941 34.674 36.926 1.00 11.85 230 VAL A O 1
ATOM 1742 N N . TYR A 1 267 ? 56.788 34.339 35.024 1.00 15.43 231 TYR A N 1
ATOM 1743 C CA . TYR A 1 267 ? 57.931 34.264 34.115 1.00 14.35 231 TYR A CA 1
ATOM 1744 C C . TYR A 1 267 ? 57.815 35.332 33.061 1.00 14.98 231 TYR A C 1
ATOM 1745 O O . TYR A 1 267 ? 56.697 35.662 32.588 1.00 13.92 231 TYR A O 1
ATOM 1754 N N . LEU A 1 268 ? 58.955 35.928 32.685 1.00 15.18 232 LEU A N 1
ATOM 1755 C CA . LEU A 1 268 ? 58.989 36.858 31.539 1.00 14.38 232 LEU A CA 1
ATOM 1756 C C . LEU A 1 268 ? 59.993 36.311 30.531 1.00 15.19 232 LEU A C 1
ATOM 1757 O O . LEU A 1 268 ? 60.979 35.699 30.937 1.00 15.22 232 LEU A O 1
ATOM 1762 N N . GLU A 1 269 ? 59.786 36.553 29.236 1.00 15.05 233 GLU A N 1
ATOM 1763 C CA . GLU A 1 269 ? 60.655 35.915 28.294 1.00 16.01 233 GLU A CA 1
ATOM 1764 C C . GLU A 1 269 ? 60.958 36.875 27.156 1.00 17.62 233 GLU A C 1
ATOM 1765 O O . GLU A 1 269 ? 60.629 36.606 25.959 1.00 18.75 233 GLU A O 1
ATOM 1771 N N . PRO A 1 270 ? 61.681 37.945 27.492 1.00 18.12 234 PRO A N 1
ATOM 1772 C CA . PRO A 1 270 ? 62.172 38.839 26.488 1.00 19.61 234 PRO A CA 1
ATOM 1773 C C . PRO A 1 270 ? 63.237 38.214 25.572 1.00 18.46 234 PRO A C 1
ATOM 1774 O O . PRO A 1 270 ? 64.073 37.406 26.019 1.00 18.45 234 PRO A O 1
ATOM 1778 N N . GLY A 1 271 ? 63.177 38.590 24.306 1.00 18.80 235 GLY A N 1
ATOM 1779 C CA . GLY A 1 271 ? 64.280 38.323 23.383 1.00 18.90 235 GLY A CA 1
ATOM 1780 C C . GLY A 1 271 ? 64.996 39.631 22.972 1.00 17.05 235 GLY A C 1
ATOM 1781 O O . GLY A 1 271 ? 66.166 39.893 23.329 1.00 17.71 235 GLY A O 1
ATOM 1782 N N . GLU A 1 272 ? 64.276 40.453 22.267 1.00 15.73 236 GLU A N 1
ATOM 1783 C CA . GLU A 1 272 ? 64.818 41.713 21.772 1.00 15.74 236 GLU A CA 1
ATOM 1784 C C . GLU A 1 272 ? 65.417 42.585 22.864 1.00 14.78 236 GLU A C 1
ATOM 1785 O O . GLU A 1 272 ? 66.490 43.118 22.678 1.00 14.27 236 GLU A O 1
ATOM 1791 N N . ALA A 1 273 ? 64.806 42.572 24.028 1.00 14.51 237 ALA A N 1
ATOM 1792 C CA . ALA A 1 273 ? 65.281 43.345 25.150 1.00 14.44 237 ALA A CA 1
ATOM 1793 C C . ALA A 1 273 ? 66.689 42.963 25.597 1.00 13.87 237 ALA A C 1
ATOM 1794 O O . ALA A 1 273 ? 67.426 43.786 26.044 1.00 12.82 237 ALA A O 1
ATOM 1796 N N . VAL A 1 274 ? 67.010 41.698 25.534 1.00 13.00 238 VAL A N 1
ATOM 1797 C CA . VAL A 1 274 ? 68.348 41.252 25.839 1.00 13.44 238 VAL A CA 1
ATOM 1798 C C . VAL A 1 274 ? 69.386 41.803 24.867 1.00 13.50 238 VAL A C 1
ATOM 1799 O O . VAL A 1 274 ? 70.395 42.252 25.272 1.00 13.22 238 VAL A O 1
ATOM 1803 N N . GLY A 1 275 ? 69.066 41.779 23.581 1.00 12.73 239 GLY A N 1
ATOM 1804 C CA . GLY A 1 275 ? 69.964 42.192 22.530 1.00 13.12 239 GLY A CA 1
ATOM 1805 C C . GLY A 1 275 ? 69.920 43.639 22.101 1.00 12.09 239 GLY A C 1
ATOM 1806 O O . GLY A 1 275 ? 70.692 44.046 21.304 1.00 14.75 239 GLY A O 1
ATOM 1807 N N . TRP A 1 276 ? 69.025 44.405 22.680 1.00 12.39 240 TRP A N 1
ATOM 1808 C CA . TRP A 1 276 ? 68.738 45.744 22.259 1.00 11.99 240 TRP A CA 1
ATOM 1809 C C . TRP A 1 276 ? 69.948 46.646 22.410 1.00 12.75 240 TRP A C 1
ATOM 1810 O O . TRP A 1 276 ? 70.432 46.856 23.486 1.00 10.44 240 TRP A O 1
ATOM 1821 N N . GLN A 1 277 ? 70.371 47.198 21.290 1.00 11.82 241 GLN A N 1
ATOM 1822 C CA . GLN A 1 277 ? 71.494 48.094 21.226 1.00 13.43 241 GLN A CA 1
ATOM 1823 C C . GLN A 1 277 ? 72.767 47.499 21.860 1.00 13.29 241 GLN A C 1
ATOM 1824 O O . GLN A 1 277 ? 73.491 48.177 22.507 1.00 14.36 241 GLN A O 1
ATOM 1830 N N . THR A 1 278 ? 72.986 46.221 21.670 1.00 13.76 242 THR A N 1
ATOM 1831 C CA . THR A 1 278 ? 74.210 45.585 22.109 1.00 12.76 242 THR A CA 1
ATOM 1832 C C . THR A 1 278 ? 75.319 45.507 21.063 1.00 12.42 242 THR A C 1
ATOM 1833 O O . THR A 1 278 ? 76.383 45.138 21.367 1.00 14.07 242 THR A O 1
ATOM 1837 N N . GLY A 1 279 ? 75.031 45.780 19.810 1.00 10.25 243 GLY A N 1
ATOM 1838 C CA . GLY A 1 279 ? 76.040 45.612 18.788 1.00 10.41 243 GLY A CA 1
ATOM 1839 C C . GLY A 1 279 ? 75.694 46.084 17.398 1.00 10.00 243 GLY A C 1
ATOM 1840 O O . GLY A 1 279 ? 74.578 46.376 17.131 1.00 9.54 243 GLY A O 1
ATOM 1841 N N . ASN A 1 280 ? 76.674 46.069 16.519 1.00 8.10 244 ASN A N 1
ATOM 1842 C CA . ASN A 1 280 ? 76.535 46.572 15.175 1.00 7.71 244 ASN A CA 1
ATOM 1843 C C . ASN A 1 280 ? 77.014 45.648 14.096 1.00 6.86 244 ASN A C 1
ATOM 1844 O O . ASN A 1 280 ? 77.728 44.770 14.367 1.00 8.40 244 ASN A O 1
ATOM 1849 N N . LEU A 1 281 ? 76.570 45.864 12.868 1.00 7.54 245 LEU A N 1
ATOM 1850 C CA . LEU A 1 281 ? 77.108 45.197 11.786 1.00 5.20 245 LEU A CA 1
ATOM 1851 C C . LEU A 1 281 ? 78.058 46.124 11.029 1.00 7.55 245 LEU A C 1
ATOM 1852 O O . LEU A 1 281 ? 77.641 47.216 10.571 1.00 6.98 245 LEU A O 1
ATOM 1857 N N . VAL A 1 282 ? 79.332 45.702 10.868 1.00 6.14 246 VAL A N 1
ATOM 1858 C CA . VAL A 1 282 ? 80.378 46.507 10.321 1.00 6.00 246 VAL A CA 1
ATOM 1859 C C . VAL A 1 282 ? 80.728 46.025 8.947 1.00 4.68 246 VAL A C 1
ATOM 1860 O O . VAL A 1 282 ? 80.947 44.819 8.765 1.00 5.12 246 VAL A O 1
ATOM 1864 N N . ALA A 1 283 ? 80.748 46.906 7.965 1.00 4.60 247 ALA A N 1
ATOM 1865 C CA . ALA A 1 283 ? 80.969 46.518 6.575 1.00 4.70 247 ALA A CA 1
ATOM 1866 C C . ALA A 1 283 ? 81.964 47.489 6.024 1.00 5.47 247 ALA A C 1
ATOM 1867 O O . ALA A 1 283 ? 82.221 48.548 6.644 1.00 6.52 247 ALA A O 1
ATOM 1869 N N . SER A 1 284 ? 82.566 47.169 4.902 1.00 3.96 248 SER A N 1
ATOM 1870 C CA . SER A 1 284 ? 83.436 48.094 4.229 1.00 5.22 248 SER A CA 1
ATOM 1871 C C . SER A 1 284 ? 82.829 48.586 2.912 1.00 4.54 248 SER A C 1
ATOM 1872 O O . SER A 1 284 ? 82.145 47.816 2.228 1.00 3.75 248 SER A O 1
ATOM 1875 N N . VAL A 1 285 ? 83.160 49.817 2.562 1.00 2.82 249 VAL A N 1
ATOM 1876 C CA . VAL A 1 285 ? 83.044 50.327 1.186 1.00 2.00 249 VAL A CA 1
ATOM 1877 C C . VAL A 1 285 ? 84.007 49.636 0.242 1.00 2.00 249 VAL A C 1
ATOM 1878 O O . VAL A 1 285 ? 85.193 49.852 0.315 1.00 2.85 249 VAL A O 1
ATOM 1882 N N . VAL A 1 286 ? 83.486 48.840 -0.687 1.00 2.00 250 VAL A N 1
ATOM 1883 C CA . VAL A 1 286 ? 84.249 48.188 -1.679 1.00 2.04 250 VAL A CA 1
ATOM 1884 C C . VAL A 1 286 ? 84.397 49.011 -2.950 1.00 2.00 250 VAL A C 1
ATOM 1885 O O . VAL A 1 286 ? 85.430 48.993 -3.596 1.00 2.00 250 VAL A O 1
ATOM 1889 N N . ASP A 1 287 ? 83.354 49.717 -3.322 1.00 2.00 251 ASP A N 1
ATOM 1890 C CA . ASP A 1 287 ? 83.390 50.574 -4.509 1.00 2.72 251 ASP A CA 1
ATOM 1891 C C . ASP A 1 287 ? 82.454 51.746 -4.326 1.00 2.00 251 ASP A C 1
ATOM 1892 O O . ASP A 1 287 ? 81.549 51.663 -3.559 1.00 2.32 251 ASP A O 1
ATOM 1897 N N . ILE A 1 288 ? 82.717 52.829 -5.027 1.00 2.72 252 ILE A N 1
ATOM 1898 C CA . ILE A 1 288 ? 81.856 53.975 -5.057 1.00 2.95 252 ILE A CA 1
ATOM 1899 C C . ILE A 1 288 ? 81.605 54.361 -6.525 1.00 2.24 252 ILE A C 1
ATOM 1900 O O . ILE A 1 288 ? 82.505 54.543 -7.279 1.00 2.30 252 ILE A O 1
ATOM 1905 N N . ILE A 1 289 ? 80.362 54.469 -6.888 1.00 3.00 253 ILE A N 1
ATOM 1906 C CA . ILE A 1 289 ? 80.018 54.792 -8.238 1.00 4.99 253 ILE A CA 1
ATOM 1907 C C . ILE A 1 289 ? 79.015 55.903 -8.261 1.00 4.06 253 ILE A C 1
ATOM 1908 O O . ILE A 1 289 ? 78.569 56.353 -7.267 1.00 2.63 253 ILE A O 1
ATOM 1913 N N . GLU A 1 290 ? 78.740 56.385 -9.438 1.00 5.27 254 GLU A N 1
ATOM 1914 C CA . GLU A 1 290 ? 77.808 57.448 -9.615 1.00 6.47 254 GLU A CA 1
ATOM 1915 C C . GLU A 1 290 ? 76.699 57.128 -10.618 1.00 4.54 254 GLU A C 1
ATOM 1916 O O . GLU A 1 290 ? 76.952 56.672 -11.674 1.00 2.00 254 GLU A O 1
ATOM 1922 N N . ASN A 1 291 ? 75.474 57.385 -10.242 1.00 3.41 255 ASN A N 1
ATOM 1923 C CA . ASN A 1 291 ? 74.341 57.327 -11.147 1.00 5.16 255 ASN A CA 1
ATOM 1924 C C . ASN A 1 291 ? 73.371 58.383 -10.637 1.00 5.16 255 ASN A C 1
ATOM 1925 O O . ASN A 1 291 ? 72.474 58.096 -9.911 1.00 4.95 255 ASN A O 1
ATOM 1930 N N . GLU A 1 292 ? 73.647 59.620 -10.996 1.00 6.67 256 GLU A N 1
ATOM 1931 C CA . GLU A 1 292 ? 72.989 60.792 -10.463 1.00 9.47 256 GLU A CA 1
ATOM 1932 C C . GLU A 1 292 ? 73.413 61.040 -9.004 1.00 9.02 256 GLU A C 1
ATOM 1933 O O . GLU A 1 292 ? 74.017 62.038 -8.724 1.00 11.83 256 GLU A O 1
ATOM 1939 N N . LYS A 1 293 ? 73.147 60.105 -8.111 1.00 8.10 257 LYS A N 1
ATOM 1940 C CA . LYS A 1 293 ? 73.671 60.165 -6.755 1.00 8.33 257 LYS A CA 1
ATOM 1941 C C . LYS A 1 293 ? 75.003 59.418 -6.623 1.00 6.17 257 LYS A C 1
ATOM 1942 O O . LYS A 1 293 ? 75.344 58.637 -7.453 1.00 3.75 257 LYS A O 1
ATOM 1948 N N . GLN A 1 294 ? 75.740 59.686 -5.575 1.00 4.85 258 GLN A N 1
ATOM 1949 C CA . GLN A 1 294 ? 76.884 58.897 -5.240 1.00 4.70 258 GLN A CA 1
ATOM 1950 C C . GLN A 1 294 ? 76.351 57.643 -4.558 1.00 2.41 258 GLN A C 1
ATOM 1951 O O . GLN A 1 294 ? 75.459 57.697 -3.764 1.00 2.00 258 GLN A O 1
ATOM 1957 N N . ILE A 1 295 ? 76.903 56.522 -4.954 1.00 2.00 259 ILE A N 1
ATOM 1958 C CA . ILE A 1 295 ? 76.508 55.235 -4.453 1.00 2.00 259 ILE A CA 1
ATOM 1959 C C . ILE A 1 295 ? 77.701 54.454 -3.933 1.00 2.10 259 ILE A C 1
ATOM 1960 O O . ILE A 1 295 ? 78.612 54.222 -4.652 1.00 3.23 259 ILE A O 1
ATOM 1965 N N . ALA A 1 296 ? 77.633 54.016 -2.691 1.00 2.79 260 ALA A N 1
ATOM 1966 C CA . ALA A 1 296 ? 78.655 53.205 -2.096 1.00 3.68 260 ALA A CA 1
ATOM 1967 C C . ALA A 1 296 ? 78.165 51.776 -2.085 1.00 3.29 260 ALA A C 1
ATOM 1968 O O . ALA A 1 296 ? 77.109 51.489 -1.612 1.00 2.10 260 ALA A O 1
ATOM 1970 N N . ILE A 1 297 ? 78.958 50.894 -2.633 1.00 2.00 261 ILE A N 1
ATOM 1971 C CA . ILE A 1 297 ? 78.636 49.476 -2.656 1.00 2.00 261 ILE A CA 1
ATOM 1972 C C . ILE A 1 297 ? 79.463 48.812 -1.549 1.00 2.00 261 ILE A C 1
ATOM 1973 O O . ILE A 1 297 ? 80.691 48.871 -1.578 1.00 2.00 261 ILE A O 1
ATOM 1978 N N . LEU A 1 298 ? 78.782 48.216 -0.619 1.00 2.00 262 LEU A N 1
ATOM 1979 C CA . LEU A 1 298 ? 79.399 47.650 0.557 1.00 2.12 262 LEU A CA 1
ATOM 1980 C C . LEU A 1 298 ? 79.583 46.148 0.430 1.00 4.21 262 LEU A C 1
ATOM 1981 O O . LEU A 1 298 ? 78.923 45.490 -0.417 1.00 5.06 262 LEU A O 1
ATOM 1986 N N . ASP A 1 299 ? 80.325 45.551 1.391 1.00 4.35 263 ASP A N 1
ATOM 1987 C CA . ASP A 1 299 ? 80.465 44.073 1.429 1.00 5.78 263 ASP A CA 1
ATOM 1988 C C . ASP A 1 299 ? 79.461 43.369 2.325 1.00 6.64 263 ASP A C 1
ATOM 1989 O O . ASP A 1 299 ? 79.701 42.306 2.960 1.00 6.49 263 ASP A O 1
ATOM 1994 N N . THR A 1 300 ? 78.268 43.934 2.401 1.00 6.60 264 THR A N 1
ATOM 1995 C CA . THR A 1 300 ? 77.219 43.364 3.176 1.00 5.57 264 THR A CA 1
ATOM 1996 C C . THR A 1 300 ? 75.946 43.560 2.349 1.00 7.70 264 THR A C 1
ATOM 1997 O O . THR A 1 300 ? 75.974 44.187 1.289 1.00 7.04 264 THR A O 1
ATOM 2001 N N . SER A 1 301 ? 74.908 42.891 2.765 1.00 7.16 265 SER A N 1
ATOM 2002 C CA . SER A 1 301 ? 73.635 42.880 1.990 1.00 9.23 265 SER A CA 1
ATOM 2003 C C . SER A 1 301 ? 72.466 43.072 2.918 1.00 9.30 265 SER A C 1
ATOM 2004 O O . SER A 1 301 ? 72.349 42.430 3.988 1.00 9.28 265 SER A O 1
ATOM 2007 N N . SER A 1 302 ? 71.555 43.978 2.529 1.00 9.10 266 SER A N 1
ATOM 2008 C CA . SER A 1 302 ? 70.338 44.163 3.316 1.00 9.66 266 SER A CA 1
ATOM 2009 C C . SER A 1 302 ? 69.551 42.882 3.297 1.00 8.84 266 SER A C 1
ATOM 2010 O O . SER A 1 302 ? 69.172 42.405 4.379 1.00 8.88 266 SER A O 1
ATOM 2013 N N . GLU A 1 303 ? 69.385 42.278 2.129 1.00 9.78 267 GLU A N 1
ATOM 2014 C CA . GLU A 1 303 ? 68.546 41.074 1.964 1.00 11.18 267 GLU A CA 1
ATOM 2015 C C . GLU A 1 303 ? 69.057 39.845 2.767 1.00 10.30 267 GLU A C 1
ATOM 2016 O O . GLU A 1 303 ? 68.281 39.143 3.414 1.00 10.49 267 GLU A O 1
ATOM 2022 N N . ALA A 1 304 ? 70.381 39.645 2.769 1.00 7.80 268 ALA A N 1
ATOM 2023 C CA . ALA A 1 304 ? 70.961 38.435 3.358 1.00 7.14 268 ALA A CA 1
ATOM 2024 C C . ALA A 1 304 ? 71.364 38.643 4.802 1.00 7.46 268 ALA A C 1
ATOM 2025 O O . ALA A 1 304 ? 71.333 37.658 5.595 1.00 8.00 268 ALA A O 1
ATOM 2027 N N . HIS A 1 305 ? 71.754 39.883 5.168 1.00 7.32 269 HIS A N 1
ATOM 2028 C CA . HIS A 1 305 ? 72.397 40.167 6.484 1.00 7.48 269 HIS A CA 1
ATOM 2029 C C . HIS A 1 305 ? 71.587 41.049 7.433 1.00 8.17 269 HIS A C 1
ATOM 2030 O O . HIS A 1 305 ? 71.812 41.017 8.639 1.00 8.50 269 HIS A O 1
ATOM 2037 N N . MET A 1 306 ? 70.605 41.836 6.903 1.00 11.22 270 MET A N 1
ATOM 2038 C CA . MET A 1 306 ? 69.704 42.598 7.735 1.00 9.85 270 MET A CA 1
ATOM 2039 C C . MET A 1 306 ? 68.297 42.357 7.176 1.00 10.47 270 MET A C 1
ATOM 2040 O O . MET A 1 306 ? 67.634 43.317 6.782 1.00 12.65 270 MET A O 1
ATOM 2045 N N . PRO A 1 307 ? 67.867 41.126 7.062 1.00 10.90 271 PRO A N 1
ATOM 2046 C CA . PRO A 1 307 ? 66.623 40.780 6.385 1.00 12.56 271 PRO A CA 1
ATOM 2047 C C . PRO A 1 307 ? 65.396 41.557 6.855 1.00 10.77 271 PRO A C 1
ATOM 2048 O O . PRO A 1 307 ? 64.586 41.867 6.057 1.00 11.55 271 PRO A O 1
ATOM 2052 N N . ASP A 1 308 ? 65.289 41.847 8.126 1.00 11.72 272 ASP A N 1
ATOM 2053 C CA . ASP A 1 308 ? 64.157 42.592 8.608 1.00 13.43 272 ASP A CA 1
ATOM 2054 C C . ASP A 1 308 ? 64.048 44.003 8.028 1.00 12.91 272 ASP A C 1
ATOM 2055 O O . ASP A 1 308 ? 62.985 44.511 7.951 1.00 13.25 272 ASP A O 1
ATOM 2060 N N . THR A 1 309 ? 65.147 44.587 7.576 1.00 13.14 273 THR A N 1
ATOM 2061 C CA . THR A 1 309 ? 65.077 45.869 6.940 1.00 12.89 273 THR A CA 1
ATOM 2062 C C . THR A 1 309 ? 64.205 45.798 5.667 1.00 14.64 273 THR A C 1
ATOM 2063 O O . THR A 1 309 ? 63.553 46.743 5.350 1.00 13.77 273 THR A O 1
ATOM 2067 N N . ILE A 1 310 ? 64.266 44.664 4.975 1.00 14.22 274 ILE A N 1
ATOM 2068 C CA . ILE A 1 310 ? 63.490 44.431 3.736 1.00 15.20 274 ILE A CA 1
ATOM 2069 C C . ILE A 1 310 ? 62.089 43.944 4.086 1.00 17.41 274 ILE A C 1
ATOM 2070 O O . ILE A 1 310 ? 61.109 44.426 3.493 1.00 17.22 274 ILE A O 1
ATOM 2075 N N . ILE A 1 311 ? 61.988 43.028 5.057 1.00 15.61 275 ILE A N 1
ATOM 2076 C CA . ILE A 1 311 ? 60.705 42.394 5.398 1.00 17.50 275 ILE A CA 1
ATOM 2077 C C . ILE A 1 311 ? 59.705 43.342 6.034 1.00 18.63 275 ILE A C 1
ATOM 2078 O O . ILE A 1 311 ? 58.530 43.370 5.633 1.00 17.27 275 ILE A O 1
ATOM 2083 N N . MET A 1 312 ? 60.153 44.166 6.976 1.00 18.39 276 MET A N 1
ATOM 2084 C CA A MET A 1 312 ? 59.226 44.974 7.796 0.50 18.62 276 MET A CA 1
ATOM 2085 C CA B MET A 1 312 ? 59.209 44.958 7.783 0.50 18.46 276 MET A CA 1
ATOM 2086 C C . MET A 1 312 ? 58.477 46.018 6.950 1.00 19.40 276 MET A C 1
ATOM 2087 O O . MET A 1 312 ? 57.264 46.040 6.983 1.00 18.73 276 MET A O 1
ATOM 2096 N N . PRO A 1 313 ? 59.192 46.886 6.192 1.00 18.76 277 PRO A N 1
ATOM 2097 C CA . PRO A 1 313 ? 60.595 47.216 6.023 1.00 18.28 277 PRO A CA 1
ATOM 2098 C C . PRO A 1 313 ? 60.967 48.296 7.083 1.00 18.17 277 PRO A C 1
ATOM 2099 O O . PRO A 1 313 ? 60.086 48.814 7.745 1.00 14.32 277 PRO A O 1
ATOM 2103 N N . TYR A 1 314 ? 62.259 48.552 7.324 1.00 15.63 278 TYR A N 1
ATOM 2104 C CA . TYR A 1 314 ? 62.652 49.696 8.156 1.00 15.96 278 TYR A CA 1
ATOM 2105 C C . TYR A 1 314 ? 64.044 50.054 7.706 1.00 14.00 278 TYR A C 1
ATOM 2106 O O . TYR A 1 314 ? 64.674 49.294 6.959 1.00 13.39 278 TYR A O 1
ATOM 2115 N N . THR A 1 315 ? 64.549 51.174 8.172 1.00 12.60 279 THR A N 1
ATOM 2116 C CA . THR A 1 315 ? 65.858 51.637 7.732 1.00 13.07 279 THR A CA 1
ATOM 2117 C C . THR A 1 315 ? 66.800 51.659 8.911 1.00 13.09 279 THR A C 1
ATOM 2118 O O . THR A 1 315 ? 66.517 52.291 9.907 1.00 12.81 279 THR A O 1
ATOM 2122 N N . SER A 1 316 ? 67.954 51.002 8.779 1.00 14.26 280 SER A N 1
ATOM 2123 C CA . SER A 1 316 ? 68.948 51.049 9.838 1.00 14.26 280 SER A CA 1
ATOM 2124 C C . SER A 1 316 ? 69.592 52.398 9.978 1.00 14.57 280 SER A C 1
ATOM 2125 O O . SER A 1 316 ? 69.888 53.066 8.983 1.00 14.26 280 SER A O 1
ATOM 2128 N N . GLU A 1 317 ? 69.882 52.757 11.228 1.00 12.84 281 GLU A N 1
ATOM 2129 C CA . GLU A 1 317 ? 70.718 53.892 11.487 1.00 13.21 281 GLU A CA 1
ATOM 2130 C C . GLU A 1 317 ? 72.156 53.464 11.206 1.00 12.37 281 GLU A C 1
ATOM 2131 O O . GLU A 1 317 ? 72.502 52.232 11.238 1.00 13.45 281 GLU A O 1
ATOM 2137 N N . VAL A 1 318 ? 72.972 54.445 10.855 1.00 11.52 282 VAL A N 1
ATOM 2138 C CA . VAL A 1 318 ? 74.388 54.261 10.591 1.00 10.56 282 VAL A CA 1
ATOM 2139 C C . VAL A 1 318 ? 75.188 55.216 11.436 1.00 12.55 282 VAL A C 1
ATOM 2140 O O . VAL A 1 318 ? 74.798 56.422 11.575 1.00 10.78 282 VAL A O 1
ATOM 2144 N N . LEU A 1 319 ? 76.238 54.692 12.057 1.00 12.17 283 LEU A N 1
ATOM 2145 C CA . LEU A 1 319 ? 77.074 55.513 12.953 1.00 13.06 283 LEU A CA 1
ATOM 2146 C C . LEU A 1 319 ? 77.647 56.719 12.183 1.00 13.23 283 LEU A C 1
ATOM 2147 O O . LEU A 1 319 ? 78.129 56.548 11.069 1.00 12.43 283 LEU A O 1
ATOM 2152 N N . ASN A 1 320 ? 77.531 57.915 12.791 1.00 14.02 284 ASN A N 1
ATOM 2153 C CA . ASN A 1 320 ? 77.992 59.186 12.238 1.00 15.76 284 ASN A CA 1
ATOM 2154 C C . ASN A 1 320 ? 77.273 59.606 10.984 1.00 16.08 284 ASN A C 1
ATOM 2155 O O . ASN A 1 320 ? 77.772 60.422 10.261 1.00 16.05 284 ASN A O 1
ATOM 2160 N N . ALA A 1 321 ? 76.116 59.029 10.696 1.00 15.89 285 ALA A N 1
ATOM 2161 C CA . ALA A 1 321 ? 75.349 59.455 9.531 1.00 14.26 285 ALA A CA 1
ATOM 2162 C C . ALA A 1 321 ? 73.918 59.743 9.922 1.00 13.62 285 ALA A C 1
ATOM 2163 O O . ALA A 1 321 ? 73.427 59.275 10.993 1.00 13.34 285 ALA A O 1
ATOM 2165 N N . ARG A 1 322 ? 73.204 60.451 9.047 1.00 13.17 286 ARG A N 1
ATOM 2166 C CA . ARG A 1 322 ? 71.775 60.659 9.241 1.00 13.45 286 ARG A CA 1
ATOM 2167 C C . ARG A 1 322 ? 71.024 60.070 8.069 1.00 12.46 286 ARG A C 1
ATOM 2168 O O . ARG A 1 322 ? 71.438 60.225 6.943 1.00 11.37 286 ARG A O 1
ATOM 2176 N N . ILE A 1 323 ? 69.883 59.468 8.336 1.00 11.98 287 ILE A N 1
ATOM 2177 C CA . ILE A 1 323 ? 68.996 58.955 7.242 1.00 11.71 287 ILE A CA 1
ATOM 2178 C C . ILE A 1 323 ? 68.356 60.150 6.519 1.00 11.38 287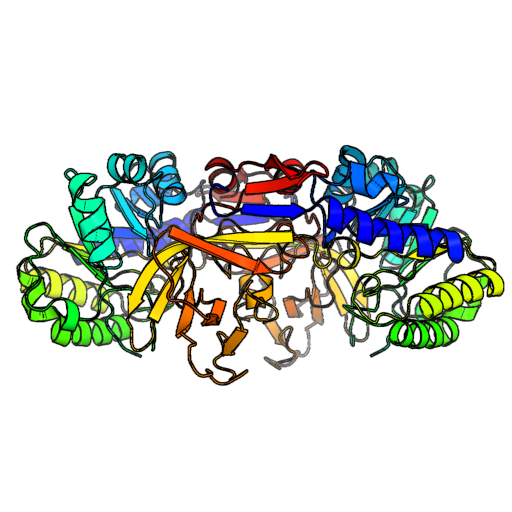 ILE A C 1
ATOM 2179 O O . ILE A 1 323 ? 67.675 61.011 7.147 1.00 11.44 287 ILE A O 1
ATOM 2184 N N . LEU A 1 324 ? 68.549 60.211 5.200 1.00 11.04 288 LEU A N 1
ATOM 2185 C CA . LEU A 1 324 ? 67.877 61.196 4.336 1.00 11.76 288 LEU A CA 1
ATOM 2186 C C . LEU A 1 324 ? 66.625 60.591 3.660 1.00 11.51 288 LEU A C 1
ATOM 2187 O O . LEU A 1 324 ? 65.652 61.288 3.519 1.00 10.77 288 LEU A O 1
ATOM 2192 N N . ALA A 1 325 ? 66.667 59.305 3.272 1.00 11.68 289 ALA A N 1
ATOM 2193 C CA . ALA A 1 325 ? 65.576 58.676 2.543 1.00 12.15 289 ALA A CA 1
ATOM 2194 C C . ALA A 1 325 ? 65.743 57.197 2.674 1.00 14.00 289 ALA A C 1
ATOM 2195 O O . ALA A 1 325 ? 66.879 56.696 2.753 1.00 12.28 289 ALA A O 1
ATOM 2197 N N . THR A 1 326 ? 64.606 56.519 2.686 1.00 13.20 290 THR A N 1
ATOM 2198 C CA . THR A 1 326 ? 64.582 55.053 2.670 1.00 12.11 290 THR A CA 1
ATOM 2199 C C . THR A 1 326 ? 64.749 54.452 1.316 1.00 13.12 290 THR A C 1
ATOM 2200 O O . THR A 1 32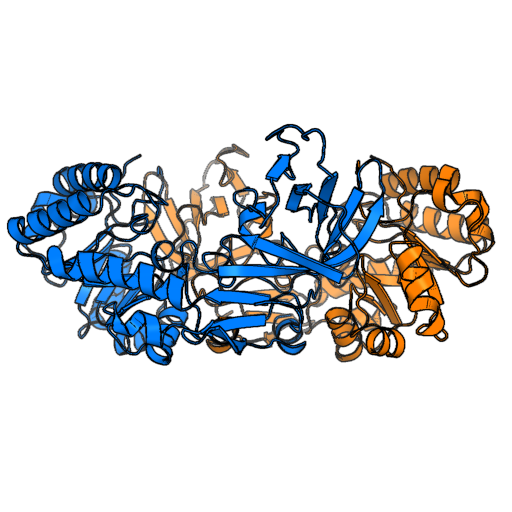6 ? 64.600 55.093 0.245 1.00 11.69 290 THR A O 1
ATOM 2204 N N . ARG A 1 327 ? 65.076 53.154 1.298 1.00 14.68 291 ARG A N 1
ATOM 2205 C CA . ARG A 1 327 ? 65.096 52.360 0.057 1.00 15.97 291 ARG A CA 1
ATOM 2206 C C . ARG A 1 327 ? 63.813 52.470 -0.704 1.00 16.86 291 ARG A C 1
ATOM 2207 O O . ARG A 1 327 ? 63.815 52.399 -1.952 1.00 16.40 291 ARG A O 1
ATOM 2222 N N . GLU A 1 328 ? 62.697 52.627 0.024 1.00 18.63 292 GLU A N 1
ATOM 2223 C CA . GLU A 1 328 ? 61.382 52.755 -0.624 1.00 19.69 292 GLU A CA 1
ATOM 2224 C C . GLU A 1 328 ? 61.062 54.216 -1.051 1.00 19.79 292 GLU A C 1
ATOM 2225 O O . GLU A 1 328 ? 59.915 54.533 -1.395 1.00 19.01 292 GLU A O 1
ATOM 2231 N N . ASN A 1 329 ? 62.078 55.075 -1.041 1.00 19.13 293 ASN A N 1
ATOM 2232 C CA . ASN A 1 329 ? 61.958 56.495 -1.458 1.00 18.96 293 ASN A CA 1
ATOM 2233 C C . ASN A 1 329 ? 61.145 57.396 -0.567 1.00 16.83 293 ASN A C 1
ATOM 2234 O O . ASN A 1 329 ? 60.633 58.407 -1.021 1.00 16.99 293 ASN A O 1
ATOM 2239 N N . GLU A 1 330 ? 61.009 57.035 0.686 1.00 15.18 294 GLU A N 1
ATOM 2240 C CA . GLU A 1 330 ? 60.357 57.898 1.625 1.00 15.36 294 GLU A CA 1
ATOM 2241 C C . GLU A 1 330 ? 61.366 58.948 2.105 1.00 14.68 294 GLU A C 1
ATOM 2242 O O . GLU A 1 330 ? 62.423 58.614 2.635 1.00 13.35 294 GLU A O 1
ATOM 2248 N N . LYS A 1 331 ? 60.979 60.203 2.030 1.00 12.77 295 LYS A N 1
ATOM 2249 C CA . LYS A 1 331 ? 61.830 61.300 2.473 1.00 12.90 295 LYS A CA 1
ATOM 2250 C C . LYS A 1 331 ? 61.806 61.360 3.979 1.00 12.90 295 LYS A C 1
ATOM 2251 O O . LYS A 1 331 ? 60.713 61.391 4.554 1.00 12.58 295 LYS A O 1
ATOM 2257 N N . ILE A 1 332 ? 62.998 61.353 4.580 1.00 11.88 296 ILE A N 1
ATOM 2258 C CA . ILE A 1 332 ? 63.161 61.351 6.000 1.00 13.60 296 ILE A CA 1
ATOM 2259 C C . ILE A 1 332 ? 63.729 62.698 6.483 1.00 13.95 296 ILE A C 1
ATOM 2260 O O . ILE A 1 332 ? 63.242 63.225 7.488 1.00 12.67 296 ILE A O 1
ATOM 2265 N N . SER A 1 333 ? 64.723 63.255 5.792 1.00 14.71 297 SER A N 1
ATOM 2266 C CA . SER A 1 333 ? 65.270 64.567 6.127 1.00 16.74 297 SER A CA 1
ATOM 2267 C C . SER A 1 333 ? 66.039 65.147 4.963 1.00 16.68 297 SER A C 1
ATOM 2268 O O . SER A 1 333 ? 66.208 64.505 3.922 1.00 17.15 297 SER A O 1
ATOM 2271 N N . ASP A 1 334 ? 66.478 66.395 5.122 1.00 16.38 298 ASP A N 1
ATOM 2272 C CA . ASP A 1 334 ? 67.178 67.103 4.099 1.00 17.05 298 ASP A CA 1
ATOM 2273 C C . ASP A 1 334 ? 68.664 67.158 4.383 1.00 17.61 298 ASP A C 1
ATOM 2274 O O . ASP A 1 334 ? 69.053 67.173 5.534 1.00 14.89 298 ASP A O 1
ATOM 2279 N N . LEU A 1 335 ? 69.463 67.211 3.307 1.00 16.92 299 LEU A N 1
ATOM 2280 C CA . LEU A 1 335 ? 70.894 67.338 3.393 1.00 18.83 299 LEU A CA 1
ATOM 2281 C C . LEU A 1 335 ? 71.234 68.709 4.031 1.00 19.42 299 LEU A C 1
ATOM 2282 O O . LEU A 1 335 ? 70.615 69.692 3.691 1.00 19.44 299 LEU A O 1
ATOM 2287 N N . LYS A 1 336 ? 72.133 68.730 5.002 1.00 20.23 300 LYS A N 1
ATOM 2288 C CA . LYS A 1 336 ? 72.597 70.007 5.527 1.00 22.51 300 LYS A CA 1
ATOM 2289 C C . LYS A 1 336 ? 73.817 70.499 4.757 1.00 22.74 300 LYS A C 1
ATOM 2290 O O . LYS A 1 336 ? 74.429 69.804 3.965 1.00 21.88 300 LYS A O 1
ATOM 2296 N N . GLU A 1 337 ? 74.177 71.721 5.082 1.00 25.08 301 GLU A N 1
ATOM 2297 C CA . GLU A 1 337 ? 75.053 72.542 4.321 1.00 26.43 301 GLU A CA 1
ATOM 2298 C C . GLU A 1 337 ? 76.436 71.865 4.096 1.00 25.77 301 GLU A C 1
ATOM 2299 O O . GLU A 1 337 ? 76.944 71.833 2.947 1.00 27.34 301 GLU A O 1
ATOM 2305 N N . ASN A 1 338 ? 77.038 71.330 5.153 1.00 23.57 302 ASN A N 1
ATOM 2306 C CA . ASN A 1 338 ? 78.406 70.778 5.043 1.00 23.41 302 ASN A CA 1
ATOM 2307 C C . ASN A 1 338 ? 78.401 69.222 5.006 1.00 21.33 302 ASN A C 1
ATOM 2308 O O . ASN A 1 338 ? 79.354 68.592 5.384 1.00 21.79 302 ASN A O 1
ATOM 2313 N N . GLU A 1 339 ? 77.320 68.604 4.545 1.00 18.88 303 GLU A N 1
ATOM 2314 C CA . GLU A 1 339 ? 77.262 67.133 4.439 1.00 16.91 303 GLU A CA 1
ATOM 2315 C C . GLU A 1 339 ? 77.411 66.581 3.030 1.00 15.87 303 GLU A C 1
ATOM 2316 O O . GLU A 1 339 ? 77.327 67.311 2.047 1.00 14.13 303 GLU A O 1
ATOM 2322 N N . PHE A 1 340 ? 77.566 65.255 2.946 1.00 14.34 304 PHE A N 1
ATOM 2323 C CA . PHE A 1 340 ? 77.671 64.539 1.677 1.00 13.35 304 PHE A CA 1
ATOM 2324 C C . PHE A 1 340 ? 76.683 63.372 1.696 1.00 12.39 304 PHE A C 1
ATOM 2325 O O . PHE A 1 340 ? 76.688 62.591 2.654 1.00 12.70 304 PHE A O 1
ATOM 2333 N N . ALA A 1 341 ? 75.793 63.309 0.690 1.00 11.98 305 ALA A N 1
ATOM 2334 C CA . ALA A 1 341 ? 74.787 62.246 0.577 1.00 11.66 305 ALA A CA 1
ATOM 2335 C C . ALA A 1 341 ? 75.331 61.041 -0.191 1.00 10.85 305 ALA A C 1
ATOM 2336 O O . ALA A 1 341 ? 75.900 61.210 -1.316 1.00 12.22 305 ALA A O 1
ATOM 2338 N N . TYR A 1 342 ? 75.058 59.850 0.309 1.00 12.11 306 TYR A N 1
ATOM 2339 C CA . TYR A 1 342 ? 75.309 58.613 -0.437 1.00 12.33 306 TYR A CA 1
ATOM 2340 C C . TYR A 1 342 ? 74.138 57.598 -0.307 1.00 13.14 306 TYR A C 1
ATOM 2341 O O . TYR A 1 342 ? 73.538 57.447 0.802 1.00 14.49 306 TYR A O 1
ATOM 2350 N N . LEU A 1 343 ? 73.835 56.907 -1.396 1.00 13.71 307 LEU A N 1
ATOM 2351 C CA . LEU A 1 343 ? 73.070 55.652 -1.352 1.00 14.70 307 LEU A CA 1
ATOM 2352 C C . LEU A 1 343 ? 74.036 54.547 -0.863 1.00 14.87 307 LEU A C 1
ATOM 2353 O O . LEU A 1 343 ? 75.123 54.374 -1.410 1.00 13.38 307 LEU A O 1
ATOM 2358 N N . LEU A 1 344 ? 73.692 53.868 0.214 1.00 13.68 308 LEU A N 1
ATOM 2359 C CA . LEU A 1 344 ? 74.463 52.701 0.682 1.00 14.31 308 LEU A CA 1
ATOM 2360 C C . LEU A 1 344 ? 73.762 51.455 0.183 1.00 13.40 308 LEU A C 1
ATOM 2361 O O . LEU A 1 344 ? 72.510 51.362 0.307 1.00 12.42 308 LEU A O 1
ATOM 2366 N N . THR A 1 345 ? 74.523 50.583 -0.469 1.00 12.65 309 THR A N 1
ATOM 2367 C CA . T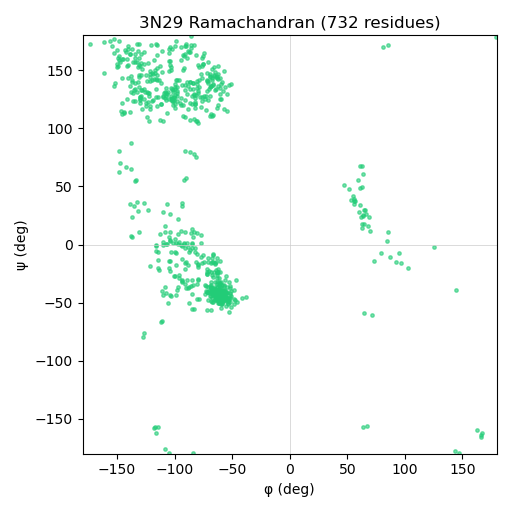HR A 1 345 ? 73.955 49.477 -1.153 1.00 12.71 309 THR A CA 1
ATOM 2368 C C . THR A 1 345 ? 74.770 48.232 -0.906 1.00 13.62 309 THR A C 1
ATOM 2369 O O . THR A 1 345 ? 75.920 48.329 -0.482 1.00 14.30 309 THR A O 1
ATOM 2373 N N . GLY A 1 346 ? 74.217 47.084 -1.288 1.00 14.32 310 GLY A N 1
ATOM 2374 C CA . GLY A 1 346 ? 74.801 45.788 -0.970 1.00 13.39 310 GLY A CA 1
ATOM 2375 C C . GLY A 1 346 ? 75.498 45.104 -2.121 1.00 13.57 310 GLY A C 1
ATOM 2376 O O . GLY A 1 346 ? 75.473 45.545 -3.236 1.00 11.90 310 GLY A O 1
ATOM 2377 N N . ASN A 1 347 ? 76.009 43.930 -1.815 1.00 14.16 311 ASN A N 1
ATOM 2378 C CA . ASN A 1 347 ? 76.849 43.115 -2.707 1.00 15.18 311 ASN A CA 1
ATOM 2379 C C . ASN A 1 347 ? 76.150 41.899 -3.359 1.00 14.66 311 ASN A C 1
ATOM 2380 O O . ASN A 1 347 ? 76.807 41.130 -4.095 1.00 15.48 311 ASN A O 1
ATOM 2385 N N . THR A 1 348 ? 74.851 41.731 -3.119 1.00 15.46 312 THR A N 1
ATOM 2386 C CA . THR A 1 348 ? 74.118 40.755 -3.870 1.00 15.55 312 THR A CA 1
ATOM 2387 C C . THR A 1 348 ? 73.886 41.329 -5.246 1.00 14.97 312 THR A C 1
ATOM 2388 O O . THR A 1 348 ? 74.065 42.552 -5.493 1.00 13.29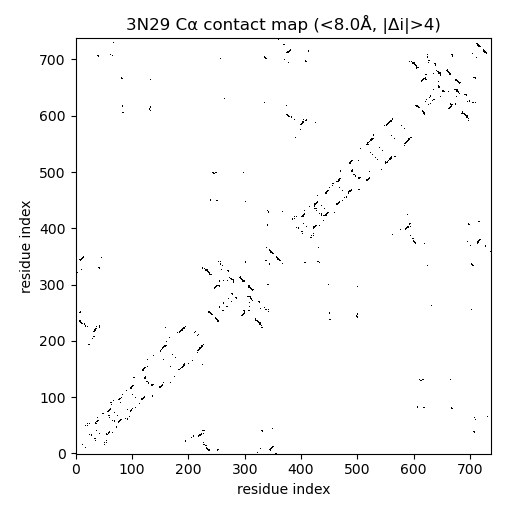 312 THR A O 1
ATOM 2392 N N . CYS A 1 349 ? 73.555 40.445 -6.171 1.00 14.78 313 CYS A N 1
ATOM 2393 C CA . CYS A 1 349 ? 73.168 40.885 -7.520 1.00 15.90 313 CYS A CA 1
ATOM 2394 C C . CYS A 1 349 ? 71.735 41.457 -7.644 1.00 16.96 313 CYS A C 1
ATOM 2395 O O . CYS A 1 349 ? 71.339 41.781 -8.733 1.00 19.17 313 CYS A O 1
ATOM 2398 N N . LEU A 1 350 ? 70.986 41.687 -6.571 1.00 17.13 314 LEU A N 1
ATOM 2399 C CA . LEU A 1 350 ? 69.588 42.159 -6.682 1.00 18.37 314 LEU A CA 1
ATOM 2400 C C . LEU A 1 350 ? 69.582 43.654 -6.840 1.00 18.91 314 LEU A C 1
ATOM 2401 O O . LEU A 1 350 ? 70.307 44.334 -6.178 1.00 17.68 314 LEU A O 1
ATOM 2406 N N . ALA A 1 351 ? 68.731 44.167 -7.700 1.00 19.46 315 ALA A N 1
ATOM 2407 C CA . ALA A 1 351 ? 68.571 45.636 -7.859 1.00 20.05 315 ALA A CA 1
ATOM 2408 C C . ALA A 1 351 ? 68.196 46.370 -6.582 1.00 19.01 315 ALA A C 1
ATOM 2409 O O . ALA A 1 351 ? 68.681 47.487 -6.316 1.00 21.92 315 ALA A O 1
ATOM 2411 N N . GLY A 1 352 ? 67.330 45.756 -5.801 1.00 18.74 316 GLY A N 1
ATOM 2412 C CA . GLY A 1 352 ? 66.780 46.346 -4.541 1.00 19.04 316 GLY A CA 1
ATOM 2413 C C . GLY A 1 352 ? 67.625 46.196 -3.299 1.00 17.92 316 GLY A C 1
ATOM 2414 O O . GLY A 1 352 ? 67.156 46.432 -2.170 1.00 18.67 316 GLY A O 1
ATOM 2415 N N . ASP A 1 353 ? 68.856 45.756 -3.466 1.00 17.02 317 ASP A N 1
ATOM 2416 C CA . ASP A 1 353 ? 69.768 45.600 -2.277 1.00 15.53 317 ASP A CA 1
ATOM 2417 C C . ASP A 1 353 ? 70.367 46.952 -1.989 1.00 14.88 317 ASP A C 1
ATOM 2418 O O . ASP A 1 353 ? 71.520 47.210 -2.295 1.00 12.16 317 ASP A O 1
ATOM 2423 N N . VAL A 1 354 ? 69.541 47.792 -1.355 1.00 13.75 318 VAL A N 1
ATOM 2424 C CA . VAL A 1 354 ? 69.826 49.181 -1.055 1.00 14.47 318 VAL A CA 1
ATOM 2425 C C . VAL A 1 354 ? 69.440 49.359 0.448 1.00 15.10 318 VAL A C 1
ATOM 2426 O O . VAL A 1 354 ? 68.309 49.031 0.868 1.00 15.12 318 VAL A O 1
ATOM 2430 N N . MET A 1 355 ? 70.332 49.958 1.227 1.00 15.29 319 MET A N 1
ATOM 2431 C CA . MET A 1 355 ? 70.014 50.215 2.623 1.00 15.04 319 MET A CA 1
ATOM 2432 C C . MET A 1 355 ? 69.229 51.523 2.848 1.00 15.58 319 MET A C 1
ATOM 2433 O O . MET A 1 355 ? 68.453 51.623 3.814 1.00 15.48 319 MET A O 1
ATOM 2438 N N . GLY A 1 356 ? 69.465 52.524 1.986 1.00 14.23 320 GLY A N 1
ATOM 2439 C CA . GLY A 1 356 ? 68.882 53.842 2.095 1.00 14.07 320 GLY A CA 1
ATOM 2440 C C . GLY A 1 356 ? 69.862 54.919 1.670 1.00 14.32 320 GLY A C 1
ATOM 2441 O O . GLY A 1 356 ? 70.967 54.608 1.198 1.00 14.10 320 GLY A O 1
ATOM 2442 N N . GLU A 1 357 ? 69.459 56.203 1.771 1.00 13.74 321 GLU A N 1
ATOM 2443 C CA . GLU A 1 357 ? 70.304 57.325 1.433 1.00 13.33 321 GLU A CA 1
ATOM 2444 C C . GLU A 1 357 ? 70.670 58.037 2.733 1.00 13.39 321 GLU A C 1
ATOM 2445 O O . GLU A 1 357 ? 69.779 58.275 3.554 1.00 13.06 321 GLU A O 1
ATOM 2451 N N . TYR A 1 358 ? 71.962 58.266 2.955 1.00 12.45 322 TYR A N 1
ATOM 2452 C CA . TYR A 1 358 ? 72.437 58.790 4.220 1.00 13.11 322 TYR A CA 1
ATOM 2453 C C . TYR A 1 358 ? 73.387 59.958 3.996 1.00 13.25 322 TYR A C 1
ATOM 2454 O O . TYR A 1 358 ? 74.077 60.047 2.940 1.00 12.00 322 TYR A O 1
ATOM 2463 N N . ALA A 1 359 ? 73.423 60.841 4.994 1.00 12.98 323 ALA A N 1
ATOM 2464 C CA . ALA A 1 359 ? 74.206 62.024 4.991 1.00 13.25 323 ALA A CA 1
ATOM 2465 C C . ALA A 1 359 ? 75.358 61.781 5.949 1.00 14.03 323 ALA A C 1
ATOM 2466 O O . ALA A 1 359 ? 75.108 61.362 7.105 1.00 12.79 323 ALA A O 1
ATOM 2468 N N . PHE A 1 360 ? 76.569 62.058 5.455 1.00 12.92 324 PHE A N 1
ATOM 2469 C CA . PHE A 1 360 ? 77.810 61.999 6.235 1.00 15.66 324 PHE A CA 1
ATOM 2470 C C . PHE A 1 360 ? 78.474 63.391 6.310 1.00 16.27 324 PHE A C 1
ATOM 2471 O O . PHE A 1 360 ? 78.207 64.244 5.442 1.00 16.56 324 PHE A O 1
ATOM 2479 N N . ASP A 1 361 ? 79.336 63.590 7.325 1.00 17.80 325 ASP A N 1
ATOM 2480 C CA . ASP A 1 361 ? 80.158 64.815 7.506 1.00 19.84 325 ASP A CA 1
ATOM 2481 C C . ASP A 1 361 ? 81.366 64.931 6.594 1.00 20.05 325 ASP A C 1
ATOM 2482 O O . ASP A 1 361 ? 81.984 65.991 6.523 1.00 20.51 325 ASP A O 1
ATOM 2487 N N . LYS A 1 362 ? 81.762 63.837 5.967 1.00 20.12 326 LYS A N 1
ATOM 2488 C CA . LYS A 1 362 ? 82.897 63.867 5.038 1.00 21.16 326 LYS A CA 1
ATOM 2489 C C . LYS A 1 362 ? 82.689 62.844 3.932 1.00 19.53 326 LYS A C 1
ATOM 2490 O O . LYS A 1 362 ? 81.832 61.969 4.070 1.00 19.71 326 LYS A O 1
ATOM 2496 N N . LYS A 1 363 ? 83.412 62.972 2.828 1.00 18.84 327 LYS A N 1
ATOM 2497 C CA . LYS A 1 363 ? 83.249 62.047 1.732 1.00 18.18 327 LYS A CA 1
ATOM 2498 C C . LYS A 1 363 ? 83.688 60.685 2.170 1.00 18.02 327 LYS A C 1
ATOM 2499 O O . LYS A 1 363 ? 84.586 60.547 2.974 1.00 16.58 327 LYS A O 1
ATOM 2505 N N . LEU A 1 364 ? 83.019 59.670 1.647 1.00 15.68 328 LEU A N 1
ATOM 2506 C CA . LEU A 1 364 ? 83.452 58.303 1.832 1.00 14.51 328 LEU A CA 1
ATOM 2507 C C . LEU A 1 364 ? 84.584 57.956 0.894 1.00 15.73 328 LEU A C 1
ATOM 2508 O O . LEU A 1 364 ? 84.720 58.523 -0.200 1.00 15.08 328 LEU A O 1
ATOM 2513 N N . LYS A 1 365 ? 85.393 56.983 1.309 1.00 15.53 329 LYS A N 1
ATOM 2514 C CA . LYS A 1 365 ? 86.413 56.457 0.443 1.00 16.18 329 LYS A CA 1
ATOM 2515 C C . LYS A 1 365 ? 86.331 54.937 0.455 1.00 14.74 329 LYS A C 1
ATOM 2516 O O . LYS A 1 365 ? 85.940 54.335 1.461 1.00 11.99 329 LYS A O 1
ATOM 2522 N N . ILE A 1 366 ? 86.808 54.339 -0.631 1.00 13.28 330 ILE A N 1
ATOM 2523 C CA . ILE A 1 366 ? 86.955 52.905 -0.670 1.00 14.89 330 ILE A CA 1
ATOM 2524 C C . ILE A 1 366 ? 87.800 52.466 0.528 1.00 14.68 330 ILE A C 1
ATOM 2525 O O . ILE A 1 366 ? 88.841 53.040 0.801 1.00 14.16 330 ILE A O 1
ATOM 2530 N N . GLY A 1 367 ? 87.310 51.498 1.268 1.00 14.11 331 GLY A N 1
ATOM 2531 C CA . GLY A 1 367 ? 88.006 50.972 2.408 1.00 15.30 331 GLY A CA 1
ATOM 2532 C C . GLY A 1 367 ? 87.436 51.496 3.710 1.00 16.49 331 GLY A C 1
ATOM 2533 O O . GLY A 1 367 ? 87.647 50.890 4.770 1.00 16.19 331 GLY A O 1
ATOM 2534 N N . ASP A 1 368 ? 86.714 52.606 3.655 1.00 15.95 332 ASP A N 1
ATOM 2535 C CA . ASP A 1 368 ? 86.022 53.067 4.849 1.00 16.08 332 ASP A CA 1
ATOM 2536 C C . ASP A 1 368 ? 85.054 52.023 5.448 1.00 16.55 332 ASP A C 1
ATOM 2537 O O . ASP A 1 368 ? 84.474 51.185 4.752 1.00 14.18 332 ASP A O 1
ATOM 2542 N N . LYS A 1 369 ? 84.895 52.077 6.769 1.00 15.30 333 LYS A N 1
ATOM 2543 C CA . LYS A 1 369 ? 84.019 51.148 7.463 1.00 17.42 333 LYS A CA 1
ATOM 2544 C C . LYS A 1 369 ? 82.679 51.892 7.676 1.00 17.70 333 LYS A C 1
ATOM 2545 O O . LYS A 1 369 ? 82.670 53.068 8.170 1.00 17.01 333 LYS A O 1
ATOM 2551 N N . ILE A 1 370 ? 81.583 51.210 7.338 1.00 14.54 334 ILE A N 1
ATOM 2552 C CA . ILE A 1 370 ? 80.183 51.649 7.591 1.00 13.18 334 ILE A CA 1
ATOM 2553 C C . ILE A 1 370 ? 79.618 50.777 8.713 1.00 13.86 334 ILE A C 1
ATOM 2554 O O . ILE A 1 370 ? 79.697 49.506 8.673 1.00 13.27 334 ILE A O 1
ATOM 2559 N N . VAL A 1 371 ? 79.139 51.425 9.765 1.00 13.31 335 VAL A N 1
ATOM 2560 C CA . VAL A 1 371 ? 78.691 50.736 10.972 1.00 12.40 335 VAL A CA 1
ATOM 2561 C C . VAL A 1 371 ? 77.156 50.865 11.055 1.00 12.20 335 VAL A C 1
ATOM 2562 O O . VAL A 1 371 ? 76.591 51.963 11.313 1.00 13.36 335 VAL A O 1
ATOM 2566 N N . PHE A 1 372 ? 76.467 49.776 10.774 1.00 11.63 336 PHE A N 1
ATOM 2567 C CA . PHE A 1 372 ? 75.009 49.692 10.899 1.00 12.34 336 PHE A CA 1
ATOM 2568 C C . PHE A 1 372 ? 74.665 49.402 12.379 1.00 12.19 336 PHE A C 1
ATOM 2569 O O . PHE A 1 372 ? 75.053 48.354 12.978 1.00 12.57 336 PHE A O 1
ATOM 2577 N N . LEU A 1 373 ? 73.893 50.316 12.940 1.00 11.29 337 LEU A N 1
ATOM 2578 C CA . LEU A 1 373 ? 73.645 50.322 14.406 1.00 13.28 337 LEU A CA 1
ATOM 2579 C C . LEU A 1 373 ? 72.568 49.301 14.794 1.00 13.13 337 LEU A C 1
ATOM 2580 O O . LEU A 1 373 ? 71.542 49.169 14.087 1.00 12.59 337 LEU A O 1
ATOM 2585 N N . ASP A 1 374 ? 72.775 48.617 15.925 1.00 12.37 338 ASP A N 1
ATOM 2586 C CA . ASP A 1 374 ? 71.742 47.780 16.557 1.00 13.49 338 ASP A CA 1
ATOM 2587 C C . ASP A 1 374 ? 71.329 46.640 15.697 1.00 13.24 338 ASP A C 1
ATOM 2588 O O . ASP A 1 374 ? 70.148 46.507 15.295 1.00 11.63 338 ASP A O 1
ATOM 2593 N N . GLN A 1 375 ? 72.294 45.793 15.394 1.00 11.90 339 GLN A N 1
ATOM 2594 C CA . GLN A 1 375 ? 72.113 44.699 14.485 1.00 13.14 339 GLN A CA 1
ATOM 2595 C C . GLN A 1 375 ? 72.428 43.303 15.049 1.00 12.15 339 GLN A C 1
ATOM 2596 O O . GLN A 1 375 ? 72.803 42.405 14.283 1.00 13.22 339 GLN A O 1
ATOM 2602 N N . ILE A 1 376 ? 72.245 43.100 16.329 1.00 12.26 340 ILE A N 1
ATOM 2603 C CA . ILE A 1 376 ? 72.481 41.790 16.902 1.00 13.16 340 ILE A CA 1
ATOM 2604 C C . ILE A 1 376 ? 71.195 40.996 17.093 1.00 14.33 340 ILE A C 1
ATOM 2605 O O . ILE A 1 376 ? 71.253 39.783 17.065 1.00 14.81 340 ILE A O 1
ATOM 2610 N N . HIS A 1 377 ? 70.044 41.658 17.278 1.00 13.74 341 HIS A N 1
ATOM 2611 C CA . HIS A 1 377 ? 68.756 40.927 17.540 1.00 13.90 341 HIS A CA 1
ATOM 2612 C C . HIS A 1 377 ? 67.964 40.847 16.243 1.00 13.34 341 HIS A C 1
ATOM 2613 O O . HIS A 1 377 ? 68.053 41.775 15.436 1.00 13.36 341 HIS A O 1
ATOM 2620 N N . TYR A 1 378 ? 67.353 39.687 15.953 1.00 11.51 342 TYR A N 1
ATOM 2621 C CA . TYR A 1 378 ? 66.518 39.460 14.732 1.00 11.42 342 TYR A CA 1
ATOM 2622 C C . TYR A 1 378 ? 67.322 39.748 13.478 1.00 11.83 342 TYR A C 1
ATOM 2623 O O . TYR A 1 378 ? 66.814 40.318 12.493 1.00 13.22 342 TYR A O 1
ATOM 2632 N N . THR A 1 379 ? 68.613 39.380 13.521 1.00 10.23 343 THR A N 1
ATOM 2633 C CA . THR A 1 379 ? 69.469 39.537 12.360 1.00 11.69 343 THR A CA 1
ATOM 2634 C C . THR A 1 379 ? 70.154 38.201 12.067 1.00 10.73 343 THR A C 1
ATOM 2635 O O . THR A 1 379 ? 69.774 37.434 11.172 1.00 11.52 343 THR A O 1
ATOM 2639 N N . ILE A 1 380 ? 71.190 37.947 12.846 1.00 10.92 344 ILE A N 1
ATOM 2640 C CA . ILE A 1 380 ? 71.988 36.712 12.756 1.00 10.45 344 ILE A CA 1
ATOM 2641 C C . ILE A 1 380 ? 71.101 35.478 12.692 1.00 10.90 344 ILE A C 1
ATOM 2642 O O . ILE A 1 380 ? 71.285 34.608 11.821 1.00 11.94 344 ILE A O 1
ATOM 2647 N N . VAL A 1 381 ? 70.123 35.421 13.596 1.00 10.99 345 VAL A N 1
ATOM 2648 C CA . VAL A 1 381 ? 69.209 34.272 13.699 1.00 10.74 345 VAL A CA 1
ATOM 2649 C C . VAL A 1 381 ? 68.406 34.020 12.435 1.00 12.32 345 VAL A C 1
ATOM 2650 O O . VAL A 1 381 ? 67.805 32.940 12.325 1.00 12.55 345 VAL A O 1
ATOM 2654 N N . LYS A 1 382 ? 68.367 34.965 11.515 1.00 10.70 346 LYS A N 1
ATOM 2655 C CA . LYS A 1 382 ? 67.552 34.782 10.348 1.00 11.83 346 LYS A CA 1
ATOM 2656 C C . LYS A 1 382 ? 68.250 35.205 9.085 1.00 10.57 346 LYS A C 1
ATOM 2657 O O . LYS A 1 382 ? 67.593 35.546 8.066 1.00 10.42 346 LYS A O 1
ATOM 2663 N N . ASN A 1 383 ? 69.571 35.203 9.120 1.00 10.34 347 ASN A N 1
ATOM 2664 C CA . ASN A 1 383 ? 70.341 35.567 7.945 1.00 8.63 347 ASN A CA 1
ATOM 2665 C C . ASN A 1 383 ? 70.584 34.409 6.979 1.00 10.64 347 ASN A C 1
ATOM 2666 O O . ASN A 1 383 ? 70.228 33.232 7.252 1.00 8.96 347 ASN A O 1
ATOM 2671 N N . THR A 1 384 ? 71.137 34.744 5.821 1.00 10.19 348 THR A N 1
ATOM 2672 C CA . THR A 1 384 ? 71.208 33.766 4.743 1.00 12.20 348 THR A CA 1
ATOM 2673 C C . THR A 1 384 ? 72.514 33.880 3.963 1.00 11.66 348 THR A C 1
ATOM 2674 O O . THR A 1 384 ? 73.200 34.870 4.098 1.00 11.27 348 THR A O 1
ATOM 2678 N N . THR A 1 385 ? 72.791 32.844 3.152 1.00 12.68 349 THR A N 1
ATOM 2679 C CA . THR A 1 385 ? 73.852 32.779 2.189 1.00 11.73 349 THR A CA 1
ATOM 2680 C C . THR A 1 385 ? 73.314 32.904 0.773 1.0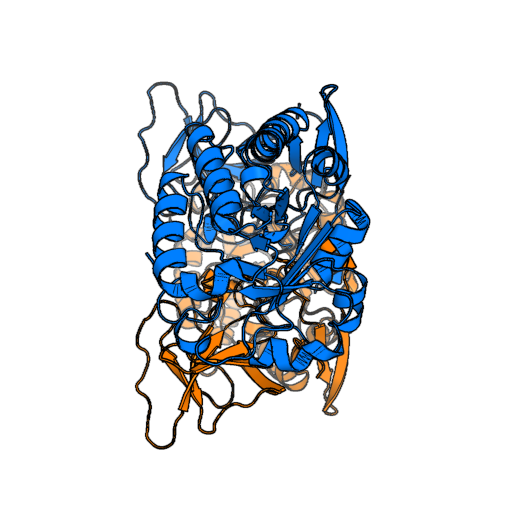0 13.62 349 THR A C 1
ATOM 2681 O O . THR A 1 385 ? 73.902 32.376 -0.153 1.00 14.46 349 THR A O 1
ATOM 2685 N N . PHE A 1 386 ? 72.268 33.719 0.614 1.00 11.58 350 PHE A N 1
ATOM 2686 C CA . PHE A 1 386 ? 71.691 33.968 -0.681 1.00 12.58 350 PHE A CA 1
ATOM 2687 C C . PHE A 1 386 ? 72.786 34.551 -1.560 1.00 13.35 350 PHE A C 1
ATOM 2688 O O . PHE A 1 386 ? 73.568 35.424 -1.120 1.00 13.22 350 PHE A O 1
ATOM 2696 N N . ASN A 1 387 ? 72.800 34.115 -2.801 1.00 12.40 351 ASN A N 1
ATOM 2697 C CA . ASN A 1 387 ? 73.753 34.571 -3.828 1.00 12.60 351 ASN A CA 1
ATOM 2698 C C . ASN A 1 387 ? 75.170 34.198 -3.420 1.00 12.42 351 ASN A C 1
ATOM 2699 O O . ASN A 1 387 ? 76.124 34.703 -3.973 1.00 11.89 351 ASN A O 1
ATOM 2704 N N . GLY A 1 388 ? 75.337 33.257 -2.484 1.00 10.74 352 GLY A N 1
ATOM 2705 C CA . GLY A 1 388 ? 76.654 32.919 -2.075 1.00 11.35 352 GLY A CA 1
ATOM 2706 C C . GLY A 1 388 ? 77.431 34.069 -1.440 1.00 12.33 352 GLY A C 1
ATOM 2707 O O . GLY A 1 388 ? 78.662 34.034 -1.426 1.00 11.94 352 GLY A O 1
ATOM 2708 N N . ILE A 1 389 ? 76.741 35.075 -0.881 1.00 12.19 353 ILE A N 1
ATOM 2709 C CA . ILE A 1 389 ? 77.440 36.174 -0.233 1.00 13.33 353 ILE A CA 1
ATOM 2710 C C . ILE A 1 389 ? 78.100 35.637 1.014 1.00 12.31 353 ILE A C 1
ATOM 2711 O O . ILE A 1 389 ? 77.469 34.946 1.784 1.00 10.98 353 ILE A O 1
ATOM 2716 N N . ARG A 1 390 ? 79.339 36.047 1.222 1.00 12.28 354 ARG A N 1
ATOM 2717 C CA . ARG A 1 390 ? 80.067 35.706 2.409 1.00 12.88 354 ARG A CA 1
ATOM 2718 C C . ARG A 1 390 ? 79.357 36.232 3.639 1.00 12.70 354 ARG A C 1
ATOM 2719 O O . ARG A 1 390 ? 79.072 37.393 3.744 1.00 9.37 354 ARG A O 1
ATOM 2727 N N . LEU A 1 391 ? 79.089 35.354 4.561 1.00 11.48 355 LEU A N 1
ATOM 2728 C CA . LEU A 1 391 ? 78.414 35.715 5.820 1.00 11.83 355 LEU A CA 1
ATOM 2729 C C . LEU A 1 391 ? 79.272 36.647 6.673 1.00 11.17 355 LEU A C 1
ATOM 2730 O O . LEU A 1 391 ? 80.513 36.502 6.712 1.00 10.37 355 LEU A O 1
ATOM 2735 N N . PRO A 1 392 ? 78.631 37.533 7.436 1.00 11.35 356 PRO A N 1
ATOM 2736 C CA . PRO A 1 392 ? 79.425 38.312 8.421 1.00 10.57 356 PRO A CA 1
ATOM 2737 C C . PRO A 1 392 ? 79.854 37.379 9.519 1.00 10.94 356 PRO A C 1
ATOM 2738 O O . PRO A 1 392 ? 79.034 36.577 9.952 1.00 10.48 356 PRO A O 1
ATOM 2742 N N . ASN A 1 393 ? 81.110 37.527 9.978 1.00 9.14 357 ASN A N 1
ATOM 2743 C CA . ASN A 1 393 ? 81.590 36.809 11.121 1.00 9.42 357 ASN A CA 1
ATOM 2744 C C . ASN A 1 393 ? 80.927 37.348 12.385 1.00 8.36 357 ASN A C 1
ATOM 2745 O O . ASN A 1 393 ? 80.384 38.450 12.403 1.00 8.25 357 ASN A O 1
ATOM 2750 N N . LEU A 1 394 ? 80.913 36.503 13.384 1.00 6.82 358 LEU A N 1
ATOM 2751 C CA . LEU A 1 394 ? 80.422 36.864 14.715 1.00 7.69 358 LEU A CA 1
ATOM 2752 C C . LEU A 1 394 ? 81.602 37.152 15.631 1.00 6.58 358 LEU A C 1
ATOM 2753 O O . LEU A 1 394 ? 82.469 36.313 15.808 1.00 6.63 358 LEU A O 1
ATOM 2758 N N . MET A 1 395 ? 81.623 38.333 16.227 1.00 6.28 359 MET A N 1
ATOM 2759 C CA . MET A 1 395 ? 82.698 38.750 17.098 1.00 6.27 359 MET A CA 1
ATOM 2760 C C . MET A 1 395 ? 82.135 39.380 18.365 1.00 5.99 359 MET A C 1
ATOM 2761 O O . MET A 1 395 ? 80.989 39.875 18.386 1.00 7.82 359 MET A O 1
ATOM 2766 N N . LEU A 1 396 ? 82.957 39.360 19.384 1.00 7.24 360 LEU A N 1
ATOM 2767 C CA . LEU A 1 396 ? 82.673 39.841 20.717 1.00 7.40 360 LEU A CA 1
ATOM 2768 C C . LEU A 1 396 ? 83.718 40.846 21.110 1.00 8.32 360 LEU A C 1
ATOM 2769 O O . LEU A 1 396 ? 84.883 40.515 21.211 1.00 8.51 360 LEU A O 1
ATOM 2774 N N . LEU A 1 397 ? 83.321 42.090 21.382 1.00 8.11 361 LEU A N 1
ATOM 2775 C CA . LEU A 1 397 ? 84.196 43.056 22.002 1.00 8.26 361 LEU A CA 1
ATOM 2776 C C . LEU A 1 397 ? 83.991 42.921 23.491 1.00 9.16 361 LEU A C 1
ATOM 2777 O O . LEU A 1 397 ? 82.954 43.286 24.026 1.00 9.67 361 LEU A O 1
ATOM 2782 N N . ASP A 1 398 ? 84.981 42.401 24.162 1.00 6.82 362 ASP A N 1
ATOM 2783 C CA . ASP A 1 398 ? 84.823 41.986 25.537 1.00 9.58 362 ASP A CA 1
ATOM 2784 C C . ASP A 1 398 ? 84.995 43.087 26.537 1.00 9.67 362 ASP A C 1
ATOM 2785 O O . ASP A 1 398 ? 85.191 44.232 26.171 1.00 8.83 362 ASP A O 1
ATOM 2790 N N . HIS A 1 399 ? 84.870 42.764 27.816 1.00 11.44 363 HIS A N 1
ATOM 2791 C CA . HIS A 1 399 ? 84.883 43.804 28.858 1.00 12.64 363 HIS A CA 1
ATOM 2792 C C . HIS A 1 399 ? 86.204 44.508 29.034 1.00 13.36 363 HIS A C 1
ATOM 2793 O O . HIS A 1 399 ? 86.251 45.571 29.686 1.00 11.78 363 HIS A O 1
ATOM 2800 N N . LYS A 1 400 ? 87.278 43.930 28.482 1.00 13.05 364 LYS A N 1
ATOM 2801 C CA . LYS A 1 400 ? 88.596 44.565 28.468 1.00 14.12 364 LYS A CA 1
ATOM 2802 C C . LYS A 1 400 ? 88.809 45.322 27.148 1.00 14.87 364 LYS A C 1
ATOM 2803 O O . LYS A 1 400 ? 89.902 45.757 26.875 1.00 13.22 364 LYS A O 1
ATOM 2809 N N . ASN A 1 401 ? 87.767 45.504 26.349 1.00 14.46 365 ASN A N 1
ATOM 2810 C CA . ASN A 1 401 ? 87.914 46.110 25.031 1.00 16.86 365 ASN A CA 1
ATOM 2811 C C . ASN A 1 401 ? 88.830 45.336 24.081 1.00 16.68 365 ASN A C 1
ATOM 2812 O O . ASN A 1 401 ? 89.433 45.917 23.224 1.00 17.62 365 ASN A O 1
ATOM 2817 N N . GLU A 1 402 ? 88.838 44.013 24.185 1.00 15.65 366 GLU A N 1
ATOM 2818 C CA . GLU A 1 402 ? 89.508 43.131 23.269 1.00 15.87 366 GLU A CA 1
ATOM 2819 C C . GLU A 1 402 ? 88.481 42.386 22.370 1.00 15.40 366 GLU A C 1
ATOM 2820 O O . GLU A 1 402 ? 87.435 41.910 22.870 1.00 16.05 366 GLU A O 1
ATOM 2826 N N . LEU A 1 403 ? 88.782 42.340 21.068 1.00 13.65 367 LEU A N 1
ATOM 2827 C CA . LEU A 1 403 ? 87.877 41.805 20.037 1.00 13.46 367 LEU A CA 1
ATOM 2828 C C . LEU A 1 403 ? 88.225 40.341 19.865 1.00 12.80 367 LEU A C 1
ATOM 2829 O O . LEU A 1 403 ? 89.414 40.010 19.596 1.00 13.47 367 LEU A O 1
ATOM 2834 N N . GLN A 1 404 ? 87.257 39.475 20.102 1.00 11.03 368 GLN A N 1
ATOM 2835 C CA . GLN A 1 404 ? 87.393 38.029 19.974 1.00 9.76 368 GLN A CA 1
ATOM 2836 C C . GLN A 1 404 ? 86.535 37.501 18.779 1.00 9.46 368 GLN A C 1
ATOM 2837 O O . GLN A 1 404 ? 85.414 37.969 18.589 1.00 10.55 368 GLN A O 1
ATOM 2843 N N . MET A 1 405 ? 87.075 36.570 18.009 1.00 10.12 369 MET A N 1
ATOM 2844 C CA . MET A 1 405 ? 86.311 35.880 16.950 1.00 11.60 369 MET A CA 1
ATOM 2845 C C . MET A 1 405 ? 85.506 34.734 17.610 1.00 11.70 369 MET A C 1
ATOM 2846 O O . MET A 1 405 ? 86.086 33.799 18.204 1.00 14.21 369 MET A O 1
ATOM 2851 N N . ILE A 1 406 ? 84.180 34.831 17.528 1.00 12.23 370 ILE A N 1
ATOM 2852 C CA . ILE A 1 406 ? 83.240 33.783 18.002 1.00 12.77 370 ILE A CA 1
ATOM 2853 C C . ILE A 1 406 ? 82.954 32.734 16.916 1.00 12.56 370 ILE A C 1
ATOM 2854 O O . ILE A 1 406 ? 83.127 31.525 17.141 1.00 12.51 370 ILE A O 1
ATOM 2859 N N . ARG A 1 407 ? 82.586 33.196 15.709 1.00 12.30 371 ARG A N 1
ATOM 2860 C CA . ARG A 1 407 ? 82.375 32.315 14.562 1.00 13.07 371 ARG A CA 1
ATOM 2861 C C . ARG A 1 407 ? 82.883 32.945 13.333 1.00 12.65 371 ARG A C 1
ATOM 2862 O O . ARG A 1 407 ? 82.551 34.103 13.029 1.00 11.11 371 ARG A O 1
ATOM 2870 N N . GLU A 1 408 ? 83.767 32.220 12.644 1.00 13.89 372 GLU A N 1
ATOM 2871 C CA . GLU A 1 408 ? 84.279 32.657 11.347 1.00 13.85 372 GLU A CA 1
ATOM 2872 C C . GLU A 1 408 ? 83.716 31.671 10.312 1.00 14.48 372 GLU A C 1
ATOM 2873 O O . GLU A 1 408 ? 83.942 30.454 10.393 1.00 15.15 372 GLU A O 1
ATOM 2879 N N . PHE A 1 409 ? 82.985 32.187 9.356 1.00 12.88 373 PHE A N 1
ATOM 2880 C CA . PHE A 1 409 ? 82.311 31.323 8.439 1.00 13.06 373 PHE A CA 1
ATOM 2881 C C . PHE A 1 409 ? 83.154 30.961 7.236 1.00 13.39 373 PHE A C 1
ATOM 2882 O O . PHE A 1 409 ? 84.199 31.535 7.023 1.00 14.28 373 PHE A O 1
ATOM 2890 N N . SER A 1 410 ? 82.734 29.975 6.478 1.00 14.17 374 SER A N 1
ATOM 2891 C CA . SER A 1 410 ? 83.463 29.579 5.263 1.00 13.92 374 SER A CA 1
ATOM 2892 C C . SER A 1 410 ? 82.507 29.040 4.212 1.00 14.05 374 SER A C 1
ATOM 2893 O O . SER A 1 410 ? 81.274 28.912 4.444 1.00 12.77 374 SER A O 1
ATOM 2896 N N . TYR A 1 411 ? 83.077 28.747 3.031 1.00 13.55 375 TYR A N 1
ATOM 2897 C CA . TYR A 1 411 ? 82.372 28.206 1.869 1.00 13.34 375 TYR A CA 1
ATOM 2898 C C . TYR A 1 411 ? 81.342 27.109 2.192 1.00 14.25 375 TYR A C 1
ATOM 2899 O O . TYR A 1 411 ? 80.197 27.109 1.663 1.00 13.75 375 TYR A O 1
ATOM 2908 N N . LYS A 1 412 ? 81.741 26.170 3.028 1.00 12.08 376 LYS A N 1
ATOM 2909 C CA . LYS A 1 412 ? 80.899 25.061 3.369 1.00 14.85 376 LYS A CA 1
ATOM 2910 C C . LYS A 1 412 ? 79.598 25.491 4.037 1.00 14.14 376 LYS A C 1
ATOM 2911 O O . LYS A 1 412 ? 78.625 24.725 4.009 1.00 13.33 376 LYS A O 1
ATOM 2917 N N . ASP A 1 413 ? 79.558 26.680 4.655 1.00 13.90 377 ASP A N 1
ATOM 2918 C CA . ASP A 1 413 ? 78.285 27.159 5.256 1.00 13.86 377 ASP A CA 1
ATOM 2919 C C . ASP A 1 413 ? 77.198 27.471 4.198 1.00 13.52 377 ASP A C 1
ATOM 2920 O O . ASP A 1 413 ? 76.044 27.450 4.479 1.00 13.16 377 ASP A O 1
ATOM 2925 N N . TYR A 1 414 ? 77.671 27.801 2.988 1.00 13.39 378 TYR A N 1
ATOM 2926 C CA . TYR A 1 414 ? 76.898 27.945 1.800 1.00 12.64 378 TYR A CA 1
ATOM 2927 C C . TYR A 1 414 ? 76.716 26.582 1.118 1.00 12.40 378 TYR A C 1
ATOM 2928 O O . TYR A 1 414 ? 75.572 26.172 0.837 1.00 12.46 378 TYR A O 1
ATOM 2937 N N . SER A 1 415 ? 77.783 25.850 0.793 1.00 13.64 379 SER A N 1
ATOM 2938 C CA . SER A 1 415 ? 77.593 24.721 -0.160 1.00 12.87 379 SER A CA 1
ATOM 2939 C C . SER A 1 415 ? 76.752 23.604 0.473 1.00 14.29 379 SER A C 1
ATOM 2940 O O . SER A 1 415 ? 76.030 22.910 -0.236 1.00 13.20 379 SER A O 1
ATOM 2943 N N . LEU A 1 416 ? 76.880 23.431 1.798 1.00 12.12 380 LEU A N 1
ATOM 2944 C CA . LEU A 1 416 ? 76.241 22.325 2.489 1.00 13.01 380 LEU A CA 1
ATOM 2945 C C . LEU A 1 416 ? 74.805 22.637 2.854 1.00 13.19 380 LEU A C 1
ATOM 2946 O O . LEU A 1 416 ? 74.101 21.821 3.460 1.00 12.61 380 LEU A O 1
ATOM 2951 N N . ARG A 1 417 ? 74.326 23.774 2.382 1.00 13.10 381 ARG A N 1
ATOM 2952 C CA . ARG A 1 417 ? 72.946 24.194 2.555 1.00 12.64 381 ARG A CA 1
ATOM 2953 C C . ARG A 1 417 ? 72.196 24.218 1.197 1.00 14.15 381 ARG A C 1
ATOM 2954 O O . ARG A 1 417 ? 71.039 24.546 1.177 1.00 15.83 381 ARG A O 1
ATOM 2962 N N . ASN A 1 418 ? 72.785 23.711 0.121 1.00 15.84 382 ASN A N 1
ATOM 2963 C CA . ASN A 1 418 ? 72.188 23.757 -1.239 1.00 16.90 382 ASN A CA 1
ATOM 2964 C C . ASN A 1 418 ? 72.248 22.381 -1.951 1.00 17.65 382 ASN A C 1
ATOM 2965 O O . ASN A 1 418 ? 73.003 21.483 -1.396 1.00 19.10 382 ASN A O 1
ATOM 2970 N N . ILE B 1 42 ? 58.123 10.392 2.410 1.00 44.08 6 ILE B N 1
ATOM 2971 C CA . ILE B 1 42 ? 58.660 11.682 2.710 1.00 42.86 6 ILE B CA 1
ATOM 2972 C C . ILE B 1 42 ? 58.534 11.911 4.183 1.00 42.84 6 ILE B C 1
ATOM 2973 O O . ILE B 1 42 ? 57.462 12.037 4.703 1.00 43.99 6 ILE B O 1
ATOM 2978 N N . GLN B 1 43 ? 59.644 11.935 4.870 1.00 40.67 7 GLN B N 1
ATOM 2979 C CA . GLN B 1 43 ? 59.714 12.574 6.182 1.00 39.24 7 GLN B CA 1
ATOM 2980 C C . GLN B 1 43 ? 59.694 14.155 6.058 1.00 35.63 7 GLN B C 1
ATOM 2981 O O . GLN B 1 43 ? 60.558 14.750 5.426 1.00 33.93 7 GLN B O 1
ATOM 2987 N N . THR B 1 44 ? 58.775 14.831 6.729 1.00 32.08 8 THR B N 1
ATOM 2988 C CA . THR B 1 44 ? 58.555 16.237 6.412 1.00 28.15 8 THR B CA 1
ATOM 2989 C C . THR B 1 44 ? 59.114 17.243 7.378 1.00 27.05 8 THR B C 1
ATOM 2990 O O . THR B 1 44 ? 59.285 16.943 8.588 1.00 25.70 8 THR B O 1
ATOM 2994 N N . PRO B 1 45 ? 59.328 18.485 6.895 1.00 22.66 9 PRO B N 1
ATOM 2995 C CA . PRO B 1 45 ? 59.225 18.982 5.529 1.00 22.43 9 PRO B CA 1
ATOM 2996 C C . PRO B 1 45 ? 60.370 18.601 4.667 1.00 20.97 9 PRO B C 1
ATOM 2997 O O . PRO B 1 45 ? 61.433 18.305 5.168 1.00 23.15 9 PRO B O 1
ATOM 3001 N N . ALA B 1 46 ? 60.182 18.653 3.355 1.00 20.29 10 ALA B N 1
ATOM 3002 C CA . ALA B 1 46 ? 61.226 18.331 2.399 1.00 20.18 10 ALA B CA 1
ATOM 3003 C C . ALA B 1 46 ? 60.974 19.091 1.100 1.00 20.09 10 ALA B C 1
ATOM 3004 O O . ALA B 1 46 ? 59.851 19.138 0.611 1.00 20.31 10 ALA B O 1
ATOM 3006 N N . TYR B 1 47 ? 62.018 19.652 0.544 1.00 19.35 11 TYR B N 1
ATOM 3007 C CA . TYR B 1 47 ? 61.977 20.068 -0.836 1.00 19.55 11 TYR B CA 1
ATOM 3008 C C . TYR B 1 47 ? 62.285 18.810 -1.714 1.00 21.11 11 TYR B C 1
ATOM 3009 O O . TYR B 1 47 ? 63.357 18.167 -1.515 1.00 21.16 11 TYR B O 1
ATOM 3018 N N . ILE B 1 48 ? 61.450 18.528 -2.711 1.00 21.18 12 ILE B N 1
ATOM 3019 C CA . ILE B 1 48 ? 61.679 17.347 -3.583 1.00 21.39 12 ILE B CA 1
ATOM 3020 C C . ILE B 1 48 ? 61.746 17.813 -5.013 1.00 22.38 12 ILE B C 1
ATOM 3021 O O . ILE B 1 48 ? 60.738 18.254 -5.521 1.00 22.21 12 ILE B O 1
ATOM 3026 N N . LEU B 1 49 ? 62.931 17.760 -5.602 1.00 21.74 13 LEU B N 1
ATOM 3027 C CA . LEU B 1 49 ? 63.184 18.064 -7.017 1.00 23.09 13 LEU B CA 1
ATOM 3028 C C . LEU B 1 49 ? 62.886 16.806 -7.842 1.00 24.42 13 LEU B C 1
ATOM 3029 O O . LEU B 1 49 ? 63.268 15.683 -7.429 1.00 24.11 13 LEU B O 1
ATOM 3034 N N . GLU B 1 50 ? 62.154 16.982 -8.934 1.00 25.27 14 GLU B N 1
ATOM 3035 C CA . GLU B 1 50 ? 61.823 15.853 -9.817 1.00 27.52 14 GLU B CA 1
ATOM 3036 C C . GLU B 1 50 ? 62.769 15.852 -11.009 1.00 27.28 14 GLU B C 1
ATOM 3037 O O . GLU B 1 50 ? 62.788 16.775 -11.790 1.00 26.76 14 GLU B O 1
ATOM 3043 N N . GLU B 1 51 ? 63.552 14.802 -11.136 1.00 28.64 15 GLU B N 1
ATOM 3044 C CA . GLU B 1 51 ? 64.555 14.687 -12.187 1.00 29.11 15 GLU B CA 1
ATOM 3045 C C . GLU B 1 51 ? 63.953 14.840 -13.566 1.00 29.61 15 GLU B C 1
ATOM 3046 O O . GLU B 1 51 ? 64.515 15.525 -14.417 1.00 29.66 15 GLU B O 1
ATOM 3052 N N . ASP B 1 52 ? 62.795 14.221 -13.756 1.00 30.34 16 ASP B N 1
ATOM 3053 C CA . ASP B 1 52 ? 62.137 14.181 -15.072 1.00 31.08 16 ASP B CA 1
ATOM 3054 C C . ASP B 1 52 ? 61.780 15.563 -15.533 1.00 30.10 16 ASP B C 1
ATOM 3055 O O . ASP B 1 52 ? 61.924 15.920 -16.727 1.00 29.23 16 ASP B O 1
ATOM 3060 N N . LYS B 1 53 ? 61.318 16.373 -14.579 1.00 29.13 17 LYS B N 1
ATOM 3061 C CA . LYS B 1 53 ? 60.943 17.755 -14.885 1.00 28.42 17 LYS B CA 1
ATOM 3062 C C . LYS B 1 53 ? 62.142 18.656 -15.134 1.00 25.98 17 LYS B C 1
ATOM 3063 O O . LYS B 1 53 ? 62.095 19.497 -16.052 1.00 25.22 17 LYS B O 1
ATOM 3069 N N . LEU B 1 54 ? 63.204 18.483 -14.345 1.00 25.05 18 LEU B N 1
ATOM 3070 C CA . LEU B 1 54 ? 64.450 19.245 -14.535 1.00 24.57 18 LEU B CA 1
ATOM 3071 C C . LEU B 1 54 ? 65.034 18.894 -15.900 1.00 26.38 18 LEU B C 1
ATOM 3072 O O . LEU B 1 54 ? 65.455 19.772 -16.660 1.00 26.75 18 LEU B O 1
ATOM 3077 N N . ARG B 1 55 ? 65.022 17.594 -16.228 1.00 26.44 19 ARG B N 1
ATOM 3078 C CA . ARG B 1 55 ? 65.492 17.161 -17.568 1.00 28.67 19 ARG B CA 1
ATOM 3079 C C . ARG B 1 55 ? 64.717 17.795 -18.707 1.00 29.19 19 ARG B C 1
ATOM 3080 O O . ARG B 1 55 ? 65.349 18.282 -19.639 1.00 32.47 19 ARG B O 1
ATOM 3088 N N . LYS B 1 56 ? 63.379 17.824 -18.644 1.00 30.26 20 LYS B N 1
ATOM 3089 C CA . LYS B 1 56 ? 62.573 18.503 -19.683 1.00 31.47 20 LYS B CA 1
ATOM 3090 C C . LYS B 1 56 ? 62.932 19.996 -19.865 1.00 30.43 20 LYS B C 1
ATOM 3091 O O . LYS B 1 56 ? 63.096 20.480 -20.981 1.00 29.08 20 LYS B O 1
ATOM 3097 N N . ASN B 1 57 ? 63.080 20.726 -18.758 1.00 28.37 21 ASN B N 1
ATOM 3098 C CA . ASN B 1 57 ? 63.588 22.097 -18.786 1.00 27.27 21 ASN B CA 1
ATOM 3099 C C . ASN B 1 57 ? 64.936 22.214 -19.444 1.00 27.22 21 ASN B C 1
ATOM 3100 O O . ASN B 1 57 ? 65.137 23.107 -20.256 1.00 27.15 21 ASN B O 1
ATOM 3105 N N . CYS B 1 58 ? 65.877 21.342 -19.084 1.00 27.61 22 CYS B N 1
ATOM 3106 C CA . CYS B 1 58 ? 67.216 21.489 -19.598 1.00 28.53 22 CYS B CA 1
ATOM 3107 C C . CYS B 1 58 ? 67.276 21.073 -21.081 1.00 29.58 22 CYS B C 1
ATOM 3108 O O . CYS B 1 58 ? 68.018 21.647 -21.858 1.00 30.12 22 CYS B O 1
ATOM 3111 N N . GLU B 1 59 ? 66.496 20.075 -21.446 1.00 32.06 23 GLU B N 1
ATOM 3112 C CA . GLU B 1 59 ? 66.265 19.740 -22.909 1.00 32.42 23 GLU B CA 1
ATOM 3113 C C . GLU B 1 59 ? 65.834 20.925 -23.764 1.00 31.91 23 GLU B C 1
ATOM 3114 O O . GLU B 1 59 ? 66.428 21.173 -24.828 1.00 32.96 23 GLU B O 1
ATOM 3120 N N . LEU B 1 60 ? 64.818 21.677 -23.312 1.00 30.87 24 LEU B N 1
ATOM 3121 C CA . LEU B 1 60 ? 64.406 22.905 -23.951 1.00 31.67 24 LEU B CA 1
ATOM 3122 C C . LEU B 1 60 ? 65.504 23.946 -24.013 1.00 31.35 24 LEU B C 1
ATOM 3123 O O . LEU B 1 60 ? 65.836 24.494 -25.073 1.00 31.51 24 LEU B O 1
ATOM 3128 N N . LEU B 1 61 ? 66.074 24.274 -22.857 1.00 30.58 25 LEU B N 1
ATOM 3129 C CA . LEU B 1 61 ? 67.266 25.185 -22.879 1.00 29.26 25 LEU B CA 1
ATOM 3130 C C . LEU B 1 61 ? 68.404 24.693 -23.815 1.00 29.86 25 LEU B C 1
ATOM 3131 O O . LEU B 1 61 ? 69.028 25.493 -24.541 1.00 29.79 25 LEU B O 1
ATOM 3136 N N . ALA B 1 62 ? 68.755 23.411 -23.752 1.00 29.74 26 ALA B N 1
ATOM 3137 C CA . ALA B 1 62 ? 69.811 22.898 -24.695 1.00 30.90 26 ALA B CA 1
ATOM 3138 C C . ALA B 1 62 ? 69.422 23.147 -26.178 1.00 31.31 26 ALA B C 1
ATOM 3139 O O . ALA B 1 62 ? 70.276 23.479 -27.005 1.00 32.30 26 ALA B O 1
ATOM 3141 N N . SER B 1 63 ? 68.132 23.030 -26.459 1.00 33.75 27 SER B N 1
ATOM 3142 C CA . SER B 1 63 ? 67.522 23.199 -27.817 1.00 34.74 27 SER B CA 1
ATOM 3143 C C . SER B 1 63 ? 67.677 24.620 -28.290 1.00 34.21 27 SER B C 1
ATOM 3144 O O . SER B 1 63 ? 68.059 24.886 -29.431 1.00 35.34 27 SER B O 1
ATOM 3147 N N . VAL B 1 64 ? 67.416 25.560 -27.384 1.00 32.51 28 VAL B N 1
ATOM 3148 C CA . VAL B 1 64 ? 67.678 26.964 -27.644 1.00 31.89 28 VAL B CA 1
ATOM 3149 C C . VAL B 1 64 ? 69.116 27.227 -28.034 1.00 32.41 28 VAL B C 1
ATOM 3150 O O . VAL B 1 64 ? 69.362 27.971 -28.999 1.00 33.19 28 VAL B O 1
ATOM 3154 N N . GLY B 1 65 ? 70.065 26.651 -27.292 1.00 32.73 29 GLY B N 1
ATOM 3155 C CA . GLY B 1 65 ? 71.461 26.830 -27.605 1.00 33.94 29 GLY B CA 1
ATOM 3156 C C . GLY B 1 65 ? 71.861 26.197 -28.950 1.00 35.60 29 GLY B C 1
ATOM 3157 O O . GLY B 1 65 ? 72.601 26.784 -29.737 1.00 33.97 29 GLY B O 1
ATOM 3158 N N . GLU B 1 66 ? 71.362 24.990 -29.195 1.00 36.69 30 GLU B N 1
ATOM 3159 C CA . GLU B 1 66 ? 71.726 24.264 -30.391 1.00 38.48 30 GLU B CA 1
ATOM 3160 C C . GLU B 1 66 ? 71.112 25.013 -31.582 1.00 37.30 30 GLU B C 1
ATOM 3161 O O . GLU B 1 66 ? 71.832 25.327 -32.500 1.00 37.86 30 GLU B O 1
ATOM 3167 N N . LYS B 1 67 ? 69.828 25.367 -31.542 1.00 36.72 31 LYS B N 1
ATOM 3168 C CA . LYS B 1 67 ? 69.190 26.113 -32.667 1.00 35.98 31 LYS B CA 1
ATOM 3169 C C . LYS B 1 67 ? 69.683 27.546 -32.909 1.00 36.13 31 LYS B C 1
ATOM 3170 O O . LYS B 1 67 ? 69.595 28.073 -34.041 1.00 33.93 31 LYS B O 1
ATOM 3176 N N . SER B 1 68 ? 70.162 28.227 -31.854 1.00 34.81 32 SER B N 1
ATOM 3177 C CA . SER B 1 68 ? 70.513 29.630 -31.972 1.00 33.53 32 SER B CA 1
ATOM 3178 C C . SER B 1 68 ? 72.003 29.821 -32.024 1.00 32.68 32 SER B C 1
ATOM 3179 O O . SER B 1 68 ? 72.453 30.864 -32.459 1.00 34.85 32 SER B O 1
ATOM 3182 N N . GLY B 1 69 ? 72.783 28.850 -31.567 1.00 31.95 33 GLY B N 1
ATOM 3183 C CA . GLY B 1 69 ? 74.241 29.039 -31.430 1.00 32.09 33 GLY B CA 1
ATOM 3184 C C . GLY B 1 69 ? 74.651 29.674 -30.063 1.00 32.41 33 GLY B C 1
ATOM 3185 O O . GLY B 1 69 ? 75.833 29.716 -29.674 1.00 31.28 33 GLY B O 1
ATOM 3186 N N . ALA B 1 70 ? 73.653 30.153 -29.327 1.00 31.20 34 ALA B N 1
ATOM 3187 C CA . ALA B 1 70 ? 73.968 30.705 -27.964 1.00 30.80 34 ALA B CA 1
ATOM 3188 C C . ALA B 1 70 ? 74.469 29.627 -27.005 1.00 30.04 34 ALA B C 1
ATOM 3189 O O . ALA B 1 70 ? 74.124 28.441 -27.127 1.00 30.88 34 ALA B O 1
ATOM 3191 N N . LYS B 1 71 ? 75.280 30.049 -26.031 1.00 28.57 35 LYS B N 1
ATOM 3192 C CA . LYS B 1 71 ? 75.692 29.182 -24.959 1.00 28.40 35 LYS B CA 1
ATOM 3193 C C . LYS B 1 71 ? 74.840 29.509 -23.722 1.00 27.87 35 LYS B C 1
ATOM 3194 O O . LYS B 1 71 ? 74.720 30.688 -23.353 1.00 27.36 35 LYS B O 1
ATOM 3200 N N . VAL B 1 72 ? 74.220 28.472 -23.162 1.00 28.21 36 VAL B N 1
ATOM 3201 C CA . VAL B 1 72 ? 73.296 28.594 -22.023 1.00 26.40 36 VAL B CA 1
ATOM 3202 C C . VAL B 1 72 ? 73.989 28.149 -20.733 1.00 26.26 36 VAL B C 1
ATOM 3203 O O . VAL B 1 72 ? 74.527 27.041 -20.662 1.00 23.96 36 VAL B O 1
ATOM 3207 N N . LEU B 1 73 ? 73.975 29.045 -19.722 1.00 24.60 37 LEU B N 1
ATOM 3208 C CA . LEU B 1 73 ? 74.577 28.861 -18.402 1.00 24.36 37 LEU B CA 1
ATOM 3209 C C . LEU B 1 73 ? 73.485 28.894 -17.325 1.00 24.83 37 LEU B C 1
ATOM 3210 O O . LEU B 1 73 ? 72.435 29.540 -17.508 1.00 26.15 37 LEU B O 1
ATOM 3215 N N . LEU B 1 74 ? 73.685 28.126 -16.256 1.00 26.15 38 LEU B N 1
ATOM 3216 C CA . LEU B 1 74 ? 72.851 28.187 -15.037 1.00 24.45 38 LEU B CA 1
ATOM 3217 C C . LEU B 1 74 ? 73.303 29.327 -14.139 1.00 23.67 38 LEU B C 1
ATOM 3218 O O . LEU B 1 74 ? 74.465 29.353 -13.705 1.00 23.63 38 LEU B O 1
ATOM 3223 N N . ALA B 1 75 ? 72.399 30.267 -13.851 1.00 21.93 39 ALA B N 1
ATOM 3224 C CA . ALA B 1 75 ? 72.656 31.341 -12.890 1.00 21.82 39 ALA B CA 1
ATOM 3225 C C . ALA B 1 75 ? 72.354 30.738 -11.492 1.00 19.90 39 ALA B C 1
ATOM 3226 O O . ALA B 1 75 ? 71.221 30.422 -11.129 1.00 19.59 39 ALA B O 1
ATOM 3228 N N . LEU B 1 76 ? 73.404 30.510 -10.748 1.00 19.24 40 LEU B N 1
ATOM 3229 C CA . LEU B 1 76 ? 73.267 29.842 -9.446 1.00 19.55 40 LEU B CA 1
ATOM 3230 C C . LEU B 1 76 ? 72.492 30.570 -8.380 1.00 20.83 40 LEU B C 1
ATOM 3231 O O . LEU B 1 76 ? 72.028 29.936 -7.368 1.00 21.17 40 LEU B O 1
ATOM 3236 N N . LYS B 1 77 ? 72.266 31.867 -8.575 1.00 20.80 41 LYS B N 1
ATOM 3237 C CA . LYS B 1 77 ? 71.554 32.674 -7.577 1.00 20.08 41 LYS B CA 1
ATOM 3238 C C . LYS B 1 77 ? 70.214 32.083 -7.225 1.00 20.78 41 LYS B C 1
ATOM 3239 O O . LYS B 1 77 ? 69.890 32.000 -6.041 1.00 21.83 41 LYS B O 1
ATOM 3245 N N . GLY B 1 78 ? 69.475 31.591 -8.240 1.00 20.06 42 GLY B N 1
ATOM 3246 C CA . GLY B 1 78 ? 68.142 31.137 -8.041 1.00 19.71 42 GLY B CA 1
ATOM 3247 C C . GLY B 1 78 ? 68.035 29.636 -7.763 1.00 18.98 42 GLY B C 1
ATOM 3248 O O . GLY B 1 78 ? 67.075 29.191 -7.097 1.00 19.47 42 GLY B O 1
ATOM 3249 N N . PHE B 1 79 ? 68.959 28.878 -8.352 1.00 13.17 43 PHE B N 1
ATOM 3250 C CA . PHE B 1 79 ? 68.856 27.452 -8.395 1.00 11.76 43 PHE B CA 1
ATOM 3251 C C . PHE B 1 79 ? 70.257 26.897 -8.315 1.00 11.55 43 PHE B C 1
ATOM 3252 O O . PHE B 1 79 ? 71.049 27.134 -9.236 1.00 9.69 43 PHE B O 1
ATOM 3260 N N . ALA B 1 80 ? 70.554 26.234 -7.191 1.00 9.74 44 ALA B N 1
ATOM 3261 C CA . ALA B 1 80 ? 71.874 25.699 -6.909 1.00 9.76 44 ALA B CA 1
ATOM 3262 C C . ALA B 1 80 ? 71.771 24.270 -6.351 1.00 10.71 44 ALA B C 1
ATOM 3263 O O . ALA B 1 80 ? 72.535 23.874 -5.490 1.00 12.88 44 ALA B O 1
ATOM 3265 N N . PHE B 1 81 ? 70.795 23.517 -6.789 1.00 11.53 45 PHE B N 1
ATOM 3266 C CA . PHE B 1 81 ? 70.448 22.270 -6.062 1.00 10.26 45 PHE B CA 1
ATOM 3267 C C . PHE B 1 81 ? 71.600 21.241 -6.252 1.00 9.88 45 PHE B C 1
ATOM 3268 O O . PHE B 1 81 ? 71.836 20.731 -7.359 1.00 9.04 45 PHE B O 1
ATOM 3276 N N . SER B 1 82 ? 72.344 20.955 -5.196 1.00 8.30 46 SER B N 1
ATOM 3277 C CA . SER B 1 82 ? 73.635 20.259 -5.386 1.00 8.74 46 SER B CA 1
ATOM 3278 C C . SER B 1 82 ? 73.455 18.852 -6.024 1.00 9.38 46 SER B C 1
ATOM 3279 O O . SER B 1 82 ? 74.263 18.416 -6.818 1.00 8.51 46 SER B O 1
ATOM 3282 N N . GLY B 1 83 ? 72.363 18.173 -5.672 1.00 9.92 47 GLY B N 1
ATOM 3283 C CA . GLY B 1 83 ? 71.996 16.875 -6.206 1.00 11.61 47 GLY B CA 1
ATOM 3284 C C . GLY B 1 83 ? 71.626 16.890 -7.677 1.00 12.63 47 GLY B C 1
ATOM 3285 O O . GLY B 1 83 ? 71.481 15.849 -8.290 1.00 13.67 47 GLY B O 1
ATOM 3286 N N . ALA B 1 84 ? 71.487 18.055 -8.270 1.00 11.19 48 ALA B N 1
ATOM 3287 C CA . ALA B 1 84 ? 71.130 18.116 -9.689 1.00 12.69 48 ALA B CA 1
ATOM 3288 C C . ALA B 1 84 ? 72.170 18.742 -10.600 1.00 10.28 48 ALA B C 1
ATOM 3289 O O . ALA B 1 84 ? 71.966 18.820 -11.810 1.00 11.40 48 ALA B O 1
ATOM 3291 N N . MET B 1 85 ? 73.282 19.188 -10.033 1.00 9.57 49 MET B N 1
ATOM 3292 C CA . MET B 1 85 ? 74.289 19.934 -10.773 1.00 8.43 49 MET B CA 1
ATOM 3293 C C . MET B 1 85 ? 74.948 19.111 -11.904 1.00 8.94 49 MET B C 1
ATOM 3294 O O . MET B 1 85 ? 75.168 19.625 -13.006 1.00 6.20 49 MET B O 1
ATOM 3299 N N . LYS B 1 86 ? 75.219 17.835 -11.668 1.00 10.05 50 LYS B N 1
ATOM 3300 C CA . LYS B 1 86 ? 75.783 17.005 -12.694 1.00 10.94 50 LYS B CA 1
ATOM 3301 C C . LYS B 1 86 ? 74.746 16.796 -13.826 1.00 10.55 50 LYS B C 1
ATOM 3302 O O . LYS B 1 86 ? 75.078 16.814 -15.014 1.00 10.67 50 LYS B O 1
ATOM 3308 N N . ILE B 1 87 ? 73.476 16.654 -13.456 1.00 10.18 51 ILE B N 1
ATOM 3309 C CA . ILE B 1 87 ? 72.398 16.515 -14.440 1.00 9.31 51 ILE B CA 1
ATOM 3310 C C . ILE B 1 87 ? 72.302 17.770 -15.301 1.00 8.91 51 ILE B C 1
ATOM 3311 O O . ILE B 1 87 ? 72.365 17.685 -16.516 1.00 6.46 51 ILE B O 1
ATOM 3316 N N . VAL B 1 88 ? 72.248 18.948 -14.683 1.00 7.18 52 VAL B N 1
ATOM 3317 C CA . VAL B 1 88 ? 72.211 20.174 -15.429 1.00 6.41 52 VAL B CA 1
ATOM 3318 C C . VAL B 1 88 ? 73.397 20.257 -16.404 1.00 6.57 52 VAL B C 1
ATOM 3319 O O . VAL B 1 88 ? 73.257 20.695 -17.545 1.00 5.28 52 VAL B O 1
ATOM 3323 N N . GLY B 1 89 ? 74.558 19.831 -15.945 1.00 7.87 53 GLY B N 1
ATOM 3324 C CA . GLY B 1 89 ? 75.752 19.898 -16.752 1.00 8.52 53 GLY B CA 1
ATOM 3325 C C . GLY B 1 89 ? 75.773 18.981 -17.967 1.00 9.91 53 GLY B C 1
ATOM 3326 O O . GLY B 1 89 ? 76.653 19.117 -18.800 1.00 10.70 53 GLY B O 1
ATOM 3327 N N . GLU B 1 90 ? 74.841 18.038 -18.062 1.00 10.75 54 GLU B N 1
ATOM 3328 C CA . GLU B 1 90 ? 74.745 17.221 -19.268 1.00 11.11 54 GLU B CA 1
ATOM 3329 C C . GLU B 1 90 ? 74.197 18.110 -20.370 1.00 10.65 54 GLU B C 1
ATOM 3330 O O . GLU B 1 90 ? 74.430 17.852 -21.536 1.00 9.93 54 GLU B O 1
ATOM 3336 N N . TYR B 1 91 ? 73.464 19.147 -19.987 1.00 9.05 55 TYR B N 1
ATOM 3337 C CA . TYR B 1 91 ? 72.777 20.007 -20.959 1.00 8.64 55 TYR B CA 1
ATOM 3338 C C . TYR B 1 91 ? 73.314 21.411 -21.175 1.00 9.09 55 TYR B C 1
ATOM 3339 O O . TYR B 1 91 ? 73.182 21.949 -22.268 1.00 8.91 55 TYR B O 1
ATOM 3348 N N . LEU B 1 92 ? 73.797 22.044 -20.107 1.00 10.66 56 LEU B N 1
ATOM 3349 C CA . LEU B 1 92 ? 74.226 23.459 -20.142 1.00 12.30 56 LEU B CA 1
ATOM 3350 C C . LEU B 1 92 ? 75.734 23.550 -20.143 1.00 12.80 56 LEU B C 1
ATOM 3351 O O . LEU B 1 92 ? 76.424 22.574 -19.833 1.00 13.88 56 LEU B O 1
ATOM 3356 N N . LYS B 1 93 ? 76.258 24.714 -20.476 1.00 13.08 57 LYS B N 1
ATOM 3357 C CA . LYS B 1 93 ? 77.691 24.874 -20.711 1.00 13.23 57 LYS B CA 1
ATOM 3358 C C . LYS B 1 93 ? 78.472 25.241 -19.451 1.00 13.90 57 LYS B C 1
ATOM 3359 O O . LYS B 1 93 ? 79.714 25.124 -19.408 1.00 14.48 57 LYS B O 1
ATOM 3365 N N . GLY B 1 94 ? 77.763 25.669 -18.412 1.00 14.15 58 GLY B N 1
ATOM 3366 C CA . GLY B 1 94 ? 78.426 26.085 -17.174 1.00 14.33 58 GLY B CA 1
ATOM 3367 C C . GLY B 1 94 ? 77.488 26.843 -16.271 1.00 13.84 58 GLY B C 1
ATOM 3368 O O . GLY B 1 94 ? 76.288 26.737 -16.429 1.00 13.46 58 GLY B O 1
ATOM 3369 N N . CYS B 1 95 ? 78.085 27.536 -15.287 1.00 14.34 59 CYS B N 1
ATOM 3370 C CA . CYS B 1 95 ? 77.435 28.386 -14.327 1.00 14.43 59 CYS B CA 1
ATOM 3371 C C . CYS B 1 95 ? 77.829 29.862 -14.433 1.00 14.84 59 CYS B C 1
ATOM 3372 O O . CYS B 1 95 ? 79.030 30.200 -14.677 1.00 13.49 59 CYS B O 1
ATOM 3375 N N . THR B 1 96 ? 76.849 30.733 -14.151 1.00 13.99 60 THR B N 1
ATOM 3376 C CA . THR B 1 96 ? 77.151 32.084 -13.780 1.00 13.96 60 THR B CA 1
ATOM 3377 C C . THR B 1 96 ? 77.079 32.235 -12.225 1.00 14.23 60 THR B C 1
ATOM 3378 O O . THR B 1 96 ? 76.161 31.765 -11.578 1.00 14.98 60 THR B O 1
ATOM 3382 N N . CYS B 1 97 ? 78.081 32.917 -11.691 1.00 13.36 61 CYS B N 1
ATOM 3383 C CA . CYS B 1 97 ? 78.421 32.950 -10.261 1.00 13.22 61 CYS B CA 1
ATOM 3384 C C . CYS B 1 97 ? 78.608 34.386 -9.833 1.00 14.28 61 CYS B C 1
ATOM 3385 O O . CYS B 1 97 ? 79.108 35.166 -10.586 1.00 14.24 61 CYS B O 1
ATOM 3388 N N . SER B 1 98 ? 78.200 34.718 -8.614 1.00 13.36 62 SER B N 1
ATOM 3389 C CA . SER B 1 98 ? 78.221 36.070 -8.118 1.00 14.90 62 SER B CA 1
ATOM 3390 C C . SER B 1 98 ? 79.462 36.428 -7.339 1.00 15.20 62 SER B C 1
ATOM 3391 O O . SER B 1 98 ? 79.608 37.551 -6.893 1.00 18.41 62 SER B O 1
ATOM 3394 N N . GLY B 1 99 ? 80.377 35.496 -7.185 1.00 14.46 63 GLY B N 1
ATOM 3395 C CA . GLY B 1 99 ? 81.545 35.740 -6.319 1.00 14.29 63 GLY B CA 1
ATOM 3396 C C . GLY B 1 99 ? 82.181 34.407 -5.983 1.00 13.41 63 GLY B C 1
ATOM 3397 O O . GLY B 1 99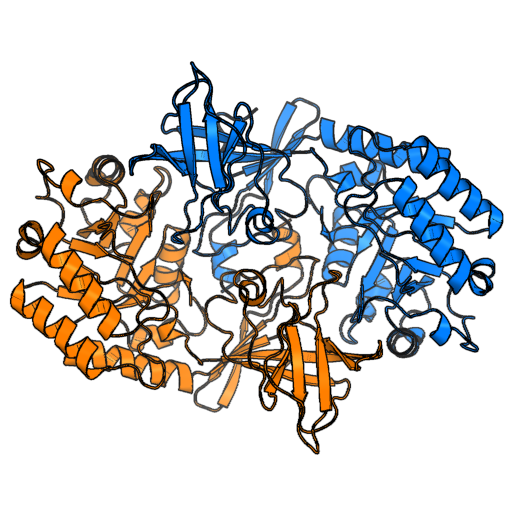 ? 81.946 33.422 -6.689 1.00 10.94 63 GLY B O 1
ATOM 3398 N N . LEU B 1 100 ? 82.967 34.384 -4.907 1.00 11.98 64 LEU B N 1
ATOM 3399 C CA . LEU B 1 100 ? 83.832 33.276 -4.628 1.00 10.70 64 LEU B CA 1
ATOM 3400 C C . LEU B 1 100 ? 83.105 31.986 -4.263 1.00 10.70 64 LEU B C 1
ATOM 3401 O O . LEU B 1 100 ? 83.409 30.939 -4.804 1.00 10.02 64 LEU B O 1
ATOM 3406 N N . TRP B 1 101 ? 82.159 32.064 -3.337 1.00 10.64 65 TRP B N 1
ATOM 3407 C CA . TRP B 1 101 ? 81.424 30.887 -2.910 1.00 10.71 65 TRP B CA 1
ATOM 3408 C C . TRP B 1 101 ? 80.634 30.224 -4.057 1.00 11.57 65 TRP B C 1
ATOM 3409 O O . TRP B 1 101 ? 80.676 29.023 -4.199 1.00 10.94 65 TRP B O 1
ATOM 3420 N N . GLU B 1 102 ? 79.973 30.987 -4.898 1.00 10.61 66 GLU B N 1
ATOM 3421 C CA . GLU B 1 102 ? 79.278 30.370 -6.010 1.00 10.98 66 GLU B CA 1
ATOM 3422 C C . GLU B 1 102 ? 80.265 29.791 -7.027 1.00 11.52 66 GLU B C 1
ATOM 3423 O O . GLU B 1 102 ? 80.008 28.776 -7.595 1.00 12.78 66 GLU B O 1
ATOM 3429 N N . ALA B 1 103 ? 81.383 30.446 -7.227 1.00 10.25 67 ALA B N 1
ATOM 3430 C CA . ALA B 1 103 ? 82.351 29.972 -8.191 1.00 11.33 67 ALA B CA 1
ATOM 3431 C C . ALA B 1 103 ? 82.955 28.649 -7.693 1.00 10.42 67 ALA B C 1
ATOM 3432 O O . ALA B 1 103 ? 83.120 27.684 -8.460 1.00 10.23 67 ALA B O 1
ATOM 3434 N N . LYS B 1 104 ? 83.325 28.625 -6.430 1.00 10.13 68 LYS B N 1
ATOM 3435 C CA . LYS B 1 104 ? 83.730 27.383 -5.823 1.00 10.32 68 LYS B CA 1
ATOM 3436 C C . LYS B 1 104 ? 82.703 26.230 -5.921 1.00 10.02 68 LYS B C 1
ATOM 3437 O O . LYS B 1 104 ? 83.082 25.094 -6.194 1.00 9.96 68 LYS B O 1
ATOM 3443 N N . PHE B 1 105 ? 81.421 26.523 -5.727 1.00 10.66 69 PHE B N 1
ATOM 3444 C CA . PHE B 1 105 ? 80.305 25.610 -5.870 1.00 9.64 69 PHE B CA 1
ATOM 3445 C C . PHE B 1 105 ? 80.166 25.070 -7.319 1.00 11.52 69 PHE B C 1
ATOM 3446 O O . PHE B 1 105 ? 79.978 23.842 -7.529 1.00 10.50 69 PHE B O 1
ATOM 3454 N N . ALA B 1 106 ? 80.235 25.967 -8.286 1.00 11.33 70 ALA B N 1
ATOM 3455 C CA . ALA B 1 106 ? 80.266 25.563 -9.688 1.00 11.83 70 ALA B CA 1
ATOM 3456 C C . ALA B 1 106 ? 81.408 24.598 -9.965 1.00 12.42 70 ALA B C 1
ATOM 3457 O O . ALA B 1 106 ? 81.207 23.561 -10.575 1.00 14.89 70 ALA B O 1
ATOM 3459 N N . LYS B 1 107 ? 82.608 24.899 -9.466 1.00 12.55 71 LYS B N 1
ATOM 3460 C CA . LYS B 1 107 ? 83.747 24.094 -9.727 1.00 12.52 71 LYS B CA 1
ATOM 3461 C C . LYS B 1 107 ? 83.568 22.695 -9.132 1.00 12.69 71 LYS B C 1
ATOM 3462 O O . LYS B 1 107 ? 83.967 21.689 -9.754 1.00 12.01 71 LYS B O 1
ATOM 3468 N N . GLU B 1 108 ? 83.093 22.671 -7.896 1.00 12.30 72 GLU B N 1
ATOM 3469 C CA . GLU B 1 108 ? 82.996 21.421 -7.206 1.00 11.64 72 GLU B CA 1
ATOM 3470 C C . GLU B 1 108 ? 81.913 20.523 -7.716 1.00 12.31 72 GLU B C 1
ATOM 3471 O O . GLU B 1 108 ? 82.131 19.379 -7.962 1.00 11.92 72 GLU B O 1
ATOM 3477 N N . TYR B 1 109 ? 80.704 21.018 -7.731 1.00 12.51 73 TYR B N 1
ATOM 3478 C CA . TYR B 1 109 ? 79.568 20.396 -8.336 1.00 13.16 73 TYR B CA 1
ATOM 3479 C C . TYR B 1 109 ? 79.303 20.124 -9.842 1.00 13.75 73 TYR B C 1
ATOM 3480 O O . TYR B 1 109 ? 78.698 19.162 -10.176 1.00 12.36 73 TYR B O 1
ATOM 3489 N N . MET B 1 110 ? 79.613 21.094 -10.686 1.00 14.36 74 MET B N 1
ATOM 3490 C CA . MET B 1 110 ? 79.561 20.983 -12.134 1.00 14.34 74 MET B CA 1
ATOM 3491 C C . MET B 1 110 ? 80.875 20.815 -12.916 1.00 14.50 74 MET B C 1
ATOM 3492 O O . MET B 1 110 ? 80.951 20.031 -13.786 1.00 13.12 74 MET B O 1
ATOM 3497 N N . ASP B 1 111 ? 81.881 21.583 -12.555 1.00 14.11 75 ASP B N 1
ATOM 3498 C CA . ASP B 1 111 ? 83.169 21.568 -13.241 1.00 14.30 75 ASP B CA 1
ATOM 3499 C C . ASP B 1 111 ? 83.138 21.823 -14.759 1.00 14.73 75 ASP B C 1
ATOM 3500 O O . ASP B 1 111 ? 83.766 21.140 -15.503 1.00 13.36 75 ASP B O 1
ATOM 3505 N N . LYS B 1 112 ? 82.329 22.762 -15.179 1.00 13.55 76 LYS B N 1
ATOM 3506 C CA . LYS B 1 112 ? 82.191 23.212 -16.545 1.00 14.57 76 LYS B CA 1
ATOM 3507 C C . LYS B 1 112 ? 82.585 24.689 -16.601 1.00 14.90 76 LYS B C 1
ATOM 3508 O O . LYS B 1 112 ? 83.396 25.081 -15.859 1.00 14.42 76 LYS B O 1
ATOM 3514 N N . GLU B 1 113 ? 82.154 25.456 -17.571 1.00 14.56 77 GLU B N 1
ATOM 3515 C CA . GLU B 1 113 ? 82.568 26.834 -17.631 1.00 14.03 77 GLU B CA 1
ATOM 3516 C C . GLU B 1 113 ? 82.073 27.608 -16.406 1.00 14.15 77 GLU B C 1
ATOM 3517 O O . GLU B 1 113 ? 81.063 27.288 -15.858 1.00 13.95 77 GLU B O 1
ATOM 3523 N N . ILE B 1 114 ? 82.890 28.523 -15.928 1.00 12.44 78 ILE B N 1
ATOM 3524 C CA . ILE B 1 114 ? 82.495 29.376 -14.839 1.00 13.08 78 ILE B CA 1
ATOM 3525 C C . ILE B 1 114 ? 82.580 30.843 -15.234 1.00 14.55 78 ILE B C 1
ATOM 3526 O O . ILE B 1 114 ? 83.618 31.286 -15.621 1.00 14.87 78 ILE B O 1
ATOM 3531 N N . HIS B 1 115 ? 81.499 31.584 -15.036 1.00 16.70 79 HIS B N 1
ATOM 3532 C CA . HIS B 1 115 ? 81.396 32.984 -15.401 1.00 16.32 79 HIS B CA 1
ATOM 3533 C C . HIS B 1 115 ? 81.051 33.763 -14.164 1.00 18.36 79 HIS B C 1
ATOM 3534 O O . HIS B 1 115 ? 80.029 33.519 -13.583 1.00 19.25 79 HIS B O 1
ATOM 3541 N N . THR B 1 116 ? 81.867 34.735 -13.809 1.00 17.29 80 THR B N 1
ATOM 3542 C CA . THR B 1 116 ? 81.706 35.355 -12.491 1.00 17.01 80 THR B CA 1
ATOM 3543 C C . THR B 1 116 ? 81.474 36.823 -12.671 1.00 16.69 80 THR B C 1
ATOM 3544 O O . THR B 1 116 ? 82.207 37.487 -13.461 1.00 17.67 80 THR B O 1
ATOM 3548 N N . TYR B 1 117 ? 80.431 37.308 -11.999 1.00 16.19 81 TYR B N 1
ATOM 3549 C CA . TYR B 1 117 ? 80.082 38.722 -11.965 1.00 14.93 81 TYR B CA 1
ATOM 3550 C C . TYR B 1 117 ? 79.783 39.113 -10.531 1.00 16.31 81 TYR B C 1
ATOM 3551 O O . TYR B 1 117 ? 79.019 38.432 -9.874 1.00 17.57 81 TYR B O 1
ATOM 3560 N N . SER B 1 118 ? 80.322 40.233 -10.083 1.00 14.88 82 SER B N 1
ATOM 3561 C CA . SER B 1 118 ? 79.992 40.816 -8.797 1.00 14.73 82 SER B CA 1
ATOM 3562 C C . SER B 1 118 ? 79.898 42.366 -8.860 1.00 13.82 82 SER B C 1
ATOM 3563 O O . SER B 1 118 ? 80.743 43.001 -9.478 1.00 15.77 82 SER B O 1
ATOM 3566 N N . PRO B 1 119 ? 78.969 42.986 -8.123 1.00 12.50 83 PRO B N 1
ATOM 3567 C CA . PRO B 1 119 ? 78.973 44.387 -8.041 1.00 15.26 83 PRO B CA 1
ATOM 3568 C C . PRO B 1 119 ? 80.139 44.832 -7.234 1.00 17.42 83 PRO B C 1
ATOM 3569 O O . PRO B 1 119 ? 80.416 46.010 -7.218 1.00 21.36 83 PRO B O 1
ATOM 3573 N N . ALA B 1 120 ? 80.751 43.920 -6.518 1.00 17.39 84 ALA B N 1
ATOM 3574 C CA . ALA B 1 120 ? 81.778 44.236 -5.498 1.00 19.12 84 ALA B CA 1
ATOM 3575 C C . ALA B 1 120 ? 82.883 43.216 -5.312 1.00 16.52 84 ALA B C 1
ATOM 3576 O O . ALA B 1 120 ? 82.954 42.664 -4.244 1.00 18.22 84 ALA B O 1
ATOM 3578 N N . PHE B 1 121 ? 83.822 43.037 -6.251 1.00 15.09 85 PHE B N 1
ATOM 3579 C CA . PHE B 1 121 ? 85.001 42.142 -5.990 1.00 15.19 85 PHE B CA 1
ATOM 3580 C C . PHE B 1 121 ? 85.894 42.711 -4.916 1.00 14.48 85 PHE B C 1
ATOM 3581 O O . PHE B 1 121 ? 86.134 43.916 -4.872 1.00 15.24 85 PHE B O 1
ATOM 3589 N N . LYS B 1 122 ? 86.366 41.839 -4.028 1.00 15.39 86 LYS B N 1
ATOM 3590 C CA . LYS B 1 122 ? 87.339 42.224 -3.003 1.00 16.07 86 LYS B CA 1
ATOM 3591 C C . LYS B 1 122 ? 88.751 41.757 -3.333 1.00 16.34 86 LYS B C 1
ATOM 3592 O O . LYS B 1 122 ? 88.950 40.711 -3.950 1.00 15.53 86 LYS B O 1
ATOM 3598 N N . GLU B 1 123 ? 89.733 42.490 -2.817 1.00 17.22 87 GLU B N 1
ATOM 3599 C CA . GLU B 1 123 ? 91.158 42.138 -3.014 1.00 19.68 87 GLU B CA 1
ATOM 3600 C C . GLU B 1 123 ? 91.494 40.745 -2.500 1.00 19.53 87 GLU B C 1
ATOM 3601 O O . GLU B 1 123 ? 92.202 39.985 -3.160 1.00 20.23 87 GLU B O 1
ATOM 3607 N N . ASP B 1 124 ? 90.965 40.384 -1.338 1.00 20.17 88 ASP B N 1
ATOM 3608 C CA . ASP B 1 124 ? 91.339 39.085 -0.732 1.00 20.93 88 ASP B CA 1
ATOM 3609 C C . ASP B 1 124 ? 90.735 37.908 -1.519 1.00 20.60 88 ASP B C 1
ATOM 3610 O O . ASP B 1 124 ? 91.135 36.802 -1.287 1.00 20.28 88 ASP B O 1
ATOM 3615 N N . GLU B 1 125 ? 89.791 38.118 -2.465 1.00 19.62 89 GLU B N 1
ATOM 3616 C CA . GLU B 1 125 ? 89.176 36.959 -3.162 1.00 19.41 89 GLU B CA 1
ATOM 3617 C C . GLU B 1 125 ? 89.472 36.855 -4.681 1.00 18.87 89 GLU B C 1
ATOM 3618 O O . GLU B 1 125 ? 89.212 35.809 -5.333 1.00 16.57 89 GLU B O 1
ATOM 3624 N N . ILE B 1 126 ? 89.995 37.930 -5.252 1.00 16.93 90 ILE B N 1
ATOM 3625 C CA . ILE B 1 126 ? 90.094 38.005 -6.677 1.00 17.94 90 ILE B CA 1
ATOM 3626 C C . ILE B 1 126 ? 91.024 36.934 -7.281 1.00 17.87 90 ILE B C 1
ATOM 3627 O O . ILE B 1 126 ? 90.780 36.461 -8.397 1.00 17.53 90 ILE B O 1
ATOM 3632 N N . GLY B 1 127 ? 92.081 36.581 -6.559 1.00 18.03 91 GLY B N 1
ATOM 3633 C CA . GLY B 1 127 ? 93.029 35.558 -7.004 1.00 18.46 91 GLY B CA 1
ATOM 3634 C C . GLY B 1 127 ? 92.368 34.195 -7.184 1.00 17.74 91 GLY B C 1
ATOM 3635 O O . GLY B 1 127 ? 92.517 33.552 -8.216 1.00 18.52 91 GLY B O 1
ATOM 3636 N N . GLU B 1 128 ? 91.628 33.744 -6.176 1.00 19.00 92 GLU B N 1
ATOM 3637 C CA . GLU B 1 128 ? 90.935 32.486 -6.304 1.00 17.41 92 GLU B CA 1
ATOM 3638 C C . GLU B 1 128 ? 89.859 32.588 -7.348 1.00 17.64 92 GLU B C 1
ATOM 3639 O O . GLU B 1 128 ? 89.698 31.692 -8.192 1.00 16.28 92 GLU B O 1
ATOM 3645 N N . ILE B 1 129 ? 89.112 33.698 -7.374 1.00 16.52 93 ILE B N 1
ATOM 3646 C CA . ILE B 1 129 ? 88.091 33.822 -8.456 1.00 17.92 93 ILE B CA 1
ATOM 3647 C C . ILE B 1 129 ? 88.720 33.742 -9.854 1.00 18.28 93 ILE B C 1
ATOM 3648 O O . ILE B 1 129 ? 88.164 33.098 -10.775 1.00 17.87 93 ILE B O 1
ATOM 3653 N N . ALA B 1 130 ? 89.877 34.379 -10.026 1.00 18.17 94 ALA B N 1
ATOM 3654 C CA . ALA B 1 130 ? 90.522 34.376 -11.354 1.00 17.74 94 ALA B CA 1
ATOM 3655 C C . ALA B 1 130 ? 91.004 32.975 -11.718 1.00 18.75 94 ALA B C 1
ATOM 3656 O O . ALA B 1 130 ? 90.955 32.584 -12.917 1.00 19.13 94 ALA B O 1
ATOM 3658 N N . SER B 1 131 ? 91.523 32.241 -10.716 1.00 17.86 95 SER B N 1
ATOM 3659 C CA . SER B 1 131 ? 91.969 30.861 -10.960 1.00 18.37 95 SER B CA 1
ATOM 3660 C C . SER B 1 131 ? 90.813 29.952 -11.433 1.00 17.88 95 SER B C 1
ATOM 3661 O O . SER B 1 131 ? 91.048 29.022 -12.180 1.00 15.07 95 SER B O 1
ATOM 3664 N N . LEU B 1 132 ? 89.569 30.238 -11.027 1.00 17.93 96 LEU B N 1
ATOM 3665 C CA . LEU B 1 132 ? 88.441 29.366 -11.305 1.00 17.15 96 LEU B CA 1
ATOM 3666 C C . LEU B 1 132 ? 87.641 29.778 -12.542 1.00 18.77 96 LEU B C 1
ATOM 3667 O O . LEU B 1 132 ? 87.044 28.921 -13.205 1.00 17.67 96 LEU B O 1
ATOM 3672 N N . SER B 1 133 ? 87.642 31.086 -12.861 1.00 18.01 97 SER B N 1
ATOM 3673 C CA . SER B 1 133 ? 86.641 31.682 -13.772 1.00 18.21 97 SER B CA 1
ATOM 3674 C C . SER B 1 133 ? 87.136 31.723 -15.245 1.00 19.45 97 SER B C 1
ATOM 3675 O O . SER B 1 133 ? 88.306 31.941 -15.491 1.00 21.82 97 SER B O 1
ATOM 3678 N N . HIS B 1 134 ? 86.280 31.394 -16.209 1.00 19.60 98 HIS B N 1
ATOM 3679 C CA . HIS B 1 134 ? 86.612 31.600 -17.622 1.00 17.60 98 HIS B CA 1
ATOM 3680 C C . HIS B 1 134 ? 86.389 33.032 -18.038 1.00 17.54 98 HIS B C 1
ATOM 3681 O O . HIS B 1 134 ? 87.212 33.628 -18.691 1.00 18.74 98 HIS B O 1
ATOM 3688 N N . HIS B 1 135 ? 85.248 33.581 -17.672 1.00 17.61 99 HIS B N 1
ATOM 3689 C CA . HIS B 1 135 ? 84.863 34.976 -17.882 1.00 16.94 99 HIS B CA 1
ATOM 3690 C C . HIS B 1 135 ? 84.750 35.666 -16.532 1.00 16.17 99 HIS B C 1
ATOM 3691 O O . HIS B 1 135 ? 84.264 35.078 -15.578 1.00 14.59 99 HIS B O 1
ATOM 3698 N N . ILE B 1 136 ? 85.174 36.915 -16.443 1.00 14.93 100 ILE B N 1
ATOM 3699 C CA . ILE B 1 136 ? 84.871 37.730 -15.246 1.00 16.75 100 ILE B CA 1
ATOM 3700 C C . ILE B 1 136 ? 84.283 39.021 -15.772 1.00 16.52 100 ILE B C 1
ATOM 3701 O O . ILE B 1 136 ? 84.879 39.631 -16.694 1.00 15.77 100 ILE B O 1
ATOM 3706 N N . VAL B 1 137 ? 83.102 39.390 -15.245 1.00 16.45 101 VAL B N 1
ATOM 3707 C CA . VAL B 1 137 ? 82.439 40.609 -15.618 1.00 15.25 101 VAL B CA 1
ATOM 3708 C C . VAL B 1 137 ? 82.526 41.609 -14.471 1.00 14.13 101 VAL B C 1
ATOM 3709 O O . VAL B 1 137 ? 82.142 41.298 -13.318 1.00 14.52 101 VAL B O 1
ATOM 3713 N N . PHE B 1 138 ? 83.030 42.807 -14.773 1.00 12.33 102 PHE B N 1
ATOM 3714 C CA . PHE B 1 138 ? 83.115 43.864 -13.800 1.00 13.53 102 PHE B CA 1
ATOM 3715 C C . PHE B 1 138 ? 81.890 44.757 -13.852 1.00 13.39 102 PHE B C 1
ATOM 3716 O O . PHE B 1 138 ? 81.284 44.980 -14.929 1.00 12.96 102 PHE B O 1
ATOM 3724 N N . ASN B 1 139 ? 81.567 45.317 -12.688 1.00 13.16 103 ASN B N 1
ATOM 3725 C CA . ASN B 1 139 ? 80.397 46.180 -12.537 1.00 12.70 103 ASN B CA 1
ATOM 3726 C C . ASN B 1 139 ? 80.679 47.640 -12.759 1.00 13.58 103 ASN B C 1
ATOM 3727 O O . ASN B 1 139 ? 79.732 48.453 -12.994 1.00 12.91 103 ASN B O 1
ATOM 3732 N N . SER B 1 140 ? 81.952 48.008 -12.626 1.00 11.80 104 SER B N 1
ATOM 3733 C CA . SER B 1 140 ? 82.356 49.420 -12.794 1.00 10.09 104 SER B CA 1
ATOM 3734 C C . SER B 1 140 ? 83.705 49.466 -13.517 1.00 10.47 104 SER B C 1
ATOM 3735 O O . SER B 1 140 ? 84.465 48.508 -13.504 1.00 11.68 104 SER B O 1
ATOM 3738 N N . LEU B 1 141 ? 84.017 50.602 -14.108 1.00 11.03 105 LEU B N 1
ATOM 3739 C CA . LEU B 1 141 ? 85.338 50.796 -14.674 1.00 11.39 105 LEU B CA 1
ATOM 3740 C C . LEU B 1 141 ? 86.432 50.800 -13.615 1.00 12.66 105 LEU B C 1
ATOM 3741 O O . LEU B 1 141 ? 87.546 50.280 -13.867 1.00 13.67 105 LEU B O 1
ATOM 3746 N N . ALA B 1 142 ? 86.182 51.390 -12.456 1.00 12.33 106 ALA B N 1
ATOM 3747 C CA . ALA B 1 142 ? 87.198 51.345 -11.383 1.00 11.43 106 ALA B CA 1
ATOM 3748 C C . ALA B 1 142 ? 87.545 49.907 -10.999 1.00 12.27 106 ALA B C 1
ATOM 3749 O O . ALA B 1 142 ? 88.722 49.610 -10.705 1.00 12.81 106 ALA B O 1
ATOM 3751 N N . GLN B 1 143 ? 86.530 49.023 -10.911 1.00 12.87 107 GLN B N 1
ATOM 3752 C CA . GLN B 1 143 ? 86.759 47.615 -10.539 1.00 13.03 107 GLN B CA 1
ATOM 3753 C C . GLN B 1 143 ? 87.595 46.932 -11.632 1.00 14.10 107 GLN B C 1
ATOM 3754 O O . GLN B 1 143 ? 88.575 46.238 -11.355 1.00 13.22 107 GLN B O 1
ATOM 3760 N N . PHE B 1 144 ? 87.191 47.140 -12.884 1.00 13.21 108 PHE B N 1
ATOM 3761 C CA . PHE B 1 144 ? 87.975 46.658 -14.008 1.00 13.59 108 PHE B CA 1
ATOM 3762 C C . PHE B 1 144 ? 89.419 47.080 -13.901 1.00 13.77 108 PHE B C 1
ATOM 3763 O O . PHE B 1 144 ? 90.318 46.219 -13.961 1.00 15.02 108 PHE B O 1
ATOM 3771 N N . HIS B 1 145 ? 89.645 48.377 -13.745 1.00 13.67 109 HIS B N 1
ATOM 3772 C CA . HIS B 1 145 ? 91.005 48.922 -13.720 1.00 14.18 109 HIS B CA 1
ATOM 3773 C C . HIS B 1 145 ? 91.832 48.395 -12.541 1.00 15.20 109 HIS B C 1
ATOM 3774 O O . HIS B 1 145 ? 93.023 48.081 -12.718 1.00 13.91 109 HIS B O 1
ATOM 3781 N N . LYS B 1 146 ? 91.193 48.261 -11.377 1.00 15.21 110 LYS B N 1
ATOM 3782 C CA . LYS B 1 146 ? 91.870 47.771 -10.136 1.00 16.00 110 LYS B CA 1
ATOM 3783 C C . LYS B 1 146 ? 92.349 46.332 -10.339 1.00 16.43 110 LYS B C 1
ATOM 3784 O O . LYS B 1 146 ? 93.422 45.934 -9.861 1.00 15.76 110 LYS B O 1
ATOM 3790 N N . PHE B 1 147 ? 91.519 45.516 -10.982 1.00 17.32 111 PHE B N 1
ATOM 3791 C CA . PHE B 1 147 ? 91.792 44.063 -11.048 1.00 16.64 111 PHE B CA 1
ATOM 3792 C C . PHE B 1 147 ? 92.248 43.478 -12.384 1.00 16.88 111 PHE B C 1
ATOM 3793 O O . PHE B 1 147 ? 92.458 42.251 -12.499 1.00 17.36 111 PHE B O 1
ATOM 3801 N N . GLN B 1 148 ? 92.378 44.320 -13.386 1.00 16.61 112 GLN B N 1
ATOM 3802 C CA . GLN B 1 148 ? 92.814 43.867 -14.680 1.00 17.21 112 GLN B CA 1
ATOM 3803 C C . GLN B 1 148 ? 94.129 43.047 -14.617 1.00 16.98 112 GLN B C 1
ATOM 3804 O O . GLN B 1 148 ? 94.251 42.029 -15.320 1.00 17.88 112 GLN B O 1
ATOM 3810 N N . SER B 1 149 ? 95.105 43.471 -13.813 1.00 17.01 113 SER B N 1
ATOM 3811 C CA . SER B 1 149 ? 96.463 42.802 -13.830 1.00 18.02 113 SER B CA 1
ATOM 3812 C C . SER B 1 149 ? 96.488 41.449 -13.083 1.00 18.80 113 SER B C 1
ATOM 3813 O O . SER B 1 149 ? 97.411 40.642 -13.197 1.00 18.78 113 SER B O 1
ATOM 3816 N N . LYS B 1 150 ? 95.424 41.175 -12.354 1.00 19.07 114 LYS B N 1
ATOM 3817 C CA . LYS B 1 150 ? 95.273 39.932 -11.622 1.00 20.45 114 LYS B CA 1
ATOM 3818 C C . LYS B 1 150 ? 94.305 38.981 -12.305 1.00 20.54 114 LYS B C 1
ATOM 3819 O O . LYS B 1 150 ? 93.993 37.927 -11.765 1.00 21.47 114 LYS B O 1
ATOM 3825 N N . THR B 1 151 ? 93.815 39.365 -13.483 1.00 20.16 115 THR B N 1
ATOM 3826 C CA . THR B 1 151 ? 92.821 38.600 -14.240 1.00 19.74 115 THR B CA 1
ATOM 3827 C C . THR B 1 151 ? 93.296 38.501 -15.690 1.00 20.45 115 THR B C 1
ATOM 3828 O O . THR B 1 151 ? 92.470 38.601 -16.631 1.00 20.77 115 THR B O 1
ATOM 3832 N N . GLN B 1 152 ? 94.607 38.359 -15.893 1.00 20.54 116 GLN B N 1
ATOM 3833 C CA . GLN B 1 152 ? 95.145 38.331 -17.270 1.00 21.22 116 GLN B CA 1
ATOM 3834 C C . GLN B 1 152 ? 94.815 37.044 -18.057 1.00 21.27 116 GLN B C 1
ATOM 3835 O O . GLN B 1 152 ? 94.838 37.038 -19.310 1.00 20.19 116 GLN B O 1
ATOM 3841 N N . LYS B 1 153 ? 94.493 35.969 -17.351 1.00 20.42 117 LYS B N 1
ATOM 3842 C CA . LYS B 1 153 ? 94.099 34.721 -17.997 1.00 21.59 117 LYS B CA 1
ATOM 3843 C C . LYS B 1 153 ? 92.599 34.533 -18.229 1.00 20.96 117 LYS B C 1
ATOM 3844 O O . LYS B 1 153 ? 92.192 33.486 -18.701 1.00 20.29 117 LYS B O 1
ATOM 3850 N N . ASN B 1 154 ? 91.790 35.514 -17.835 1.00 18.09 118 ASN B N 1
ATOM 3851 C CA . ASN B 1 154 ? 90.358 35.428 -17.928 1.00 17.32 118 ASN B CA 1
ATOM 3852 C C . ASN B 1 154 ? 89.900 36.270 -19.091 1.00 16.84 118 ASN B C 1
ATOM 3853 O O . ASN B 1 154 ? 90.584 37.248 -19.448 1.00 16.81 118 ASN B O 1
ATOM 3858 N N . SER B 1 155 ? 88.751 35.922 -19.655 1.00 15.79 119 SER B N 1
ATOM 3859 C CA . SER B 1 155 ? 88.102 36.785 -20.626 1.00 17.09 119 SER B CA 1
ATOM 3860 C C . SER B 1 155 ? 87.254 37.811 -19.876 1.00 16.53 119 SER B C 1
ATOM 3861 O O . SER B 1 155 ? 86.375 37.438 -19.102 1.00 16.79 119 SER B O 1
ATOM 3864 N N . LEU B 1 156 ? 87.533 39.098 -20.083 1.00 16.16 120 LEU B N 1
ATOM 3865 C CA . LEU B 1 156 ? 86.902 40.163 -19.277 1.00 15.59 120 LEU B CA 1
ATOM 3866 C C . LEU B 1 156 ? 85.717 40.810 -20.008 1.00 15.72 120 LEU B C 1
ATOM 3867 O O . LEU B 1 156 ? 85.755 40.995 -21.230 1.00 16.24 120 LEU B O 1
ATOM 3872 N N . GLY B 1 157 ? 84.668 41.118 -19.223 1.00 16.12 121 GLY B N 1
ATOM 3873 C CA . GLY B 1 157 ? 83.532 41.841 -19.717 1.00 15.48 121 GLY B CA 1
ATOM 3874 C C . GLY B 1 157 ? 83.158 42.964 -18.773 1.00 15.17 121 GLY B C 1
ATOM 3875 O O . GLY B 1 157 ? 83.731 43.113 -17.693 1.00 14.08 121 GLY B O 1
ATOM 3876 N N . LEU B 1 158 ? 82.215 43.784 -19.243 1.00 15.33 122 LEU B N 1
ATOM 3877 C CA . LEU B 1 158 ? 81.692 44.917 -18.511 1.00 15.73 122 LEU B CA 1
ATOM 3878 C C . LEU B 1 158 ? 80.164 44.809 -18.538 1.00 15.98 122 LEU B C 1
ATOM 3879 O O . LEU B 1 158 ? 79.542 44.567 -19.624 1.00 14.65 122 LEU B O 1
ATOM 3884 N N . ARG B 1 159 ? 79.567 44.988 -17.373 1.00 15.65 123 ARG B N 1
ATOM 3885 C CA . ARG B 1 159 ? 78.141 45.041 -17.266 1.00 16.32 123 ARG B CA 1
ATOM 3886 C C . ARG B 1 159 ? 77.700 46.419 -17.682 1.00 15.98 123 ARG B C 1
ATOM 3887 O O . ARG B 1 159 ? 78.289 47.442 -17.296 1.00 15.51 123 ARG B O 1
ATOM 3895 N N . CYS B 1 160 ? 76.696 46.440 -18.550 1.00 15.06 124 CYS B N 1
ATOM 3896 C CA . CYS B 1 160 ? 76.124 47.633 -19.101 1.00 15.98 124 CYS B CA 1
ATOM 3897 C C . CYS B 1 160 ? 74.809 47.937 -18.444 1.00 16.18 124 CYS B C 1
ATOM 3898 O O . CYS B 1 160 ? 73.943 47.060 -18.370 1.00 16.92 124 CYS B O 1
ATOM 3901 N N . ASN B 1 161 ? 74.650 49.156 -17.945 1.00 17.12 125 ASN B N 1
ATOM 3902 C CA . ASN B 1 161 ? 73.374 49.616 -17.412 1.00 16.67 125 ASN B CA 1
ATOM 3903 C C . ASN B 1 161 ? 72.512 50.056 -18.591 1.00 18.13 125 ASN B C 1
ATOM 3904 O O . ASN B 1 161 ? 72.763 51.072 -19.171 1.00 17.41 125 ASN B O 1
ATOM 3909 N N . VAL B 1 162 ? 71.509 49.292 -18.975 1.00 20.65 126 VAL B N 1
ATOM 3910 C CA . VAL B 1 162 ? 70.812 49.671 -20.197 1.00 23.32 126 VAL B CA 1
ATOM 3911 C C . VAL B 1 162 ? 69.780 50.831 -19.958 1.00 26.14 126 VAL B C 1
ATOM 3912 O O . VAL B 1 162 ? 69.380 51.532 -20.888 1.00 25.05 126 VAL B O 1
ATOM 3916 N N . GLU B 1 163 ? 69.433 51.052 -18.691 1.00 29.64 127 GLU B N 1
ATOM 3917 C CA . GLU B 1 163 ? 68.583 52.182 -18.232 1.00 32.39 127 GLU B CA 1
ATOM 3918 C C . GLU B 1 163 ? 67.266 52.077 -18.936 1.00 34.66 127 GLU B C 1
ATOM 3919 O O . GLU B 1 163 ? 66.878 52.966 -19.657 1.00 35.65 127 GLU B O 1
ATOM 3925 N N . PHE B 1 164 ? 66.620 50.942 -18.805 1.00 38.56 128 PHE B N 1
ATOM 3926 C CA . PHE B 1 164 ? 65.398 50.723 -19.534 1.00 41.76 128 PHE B CA 1
ATOM 3927 C C . PHE B 1 164 ? 64.324 50.220 -18.573 1.00 43.71 128 PHE B C 1
ATOM 3928 O O . PHE B 1 164 ? 64.546 49.245 -17.857 1.00 44.82 128 PHE B O 1
ATOM 3936 N N . SER B 1 165 ? 63.180 50.908 -18.544 1.00 45.49 129 SER B N 1
ATOM 3937 C CA . SER B 1 165 ? 62.123 50.621 -17.565 1.00 46.81 129 SER B CA 1
ATOM 3938 C C . SER B 1 165 ? 61.695 49.141 -17.593 1.00 47.40 129 SER B C 1
ATOM 3939 O O . SER B 1 165 ? 60.577 48.810 -18.013 1.00 47.35 129 SER B O 1
ATOM 3942 N N . GLY B 1 176 ? 64.510 51.132 -12.096 1.00 35.21 140 GLY B N 1
ATOM 3943 C CA . GLY B 1 176 ? 65.966 51.121 -12.451 1.00 32.67 140 GLY B CA 1
ATOM 3944 C C . GLY B 1 176 ? 66.695 52.449 -12.215 1.00 31.05 140 GLY B C 1
ATOM 3945 O O . GLY B 1 176 ? 67.898 52.557 -12.428 1.00 30.59 140 GLY B O 1
ATOM 3946 N N . ARG B 1 177 ? 65.987 53.483 -11.767 1.00 29.58 141 ARG B N 1
ATOM 3947 C CA . ARG B 1 177 ? 66.630 54.780 -11.591 1.00 27.87 141 ARG B CA 1
ATOM 3948 C C . ARG B 1 177 ? 67.632 54.683 -10.430 1.00 25.42 141 ARG B C 1
ATOM 3949 O O . ARG B 1 177 ? 67.340 54.086 -9.407 1.00 25.21 141 ARG B O 1
ATOM 3957 N N . TYR B 1 178 ? 68.806 55.262 -10.638 1.00 23.14 142 TYR B N 1
ATOM 3958 C CA . TYR B 1 178 ? 69.891 55.244 -9.666 1.00 21.05 142 TYR B CA 1
ATOM 3959 C C . TYR B 1 178 ? 70.473 53.848 -9.475 1.00 19.92 142 TYR B C 1
ATOM 3960 O O . TYR B 1 178 ? 71.168 53.636 -8.508 1.00 17.36 142 TYR B O 1
ATOM 3969 N N . SER B 1 179 ? 70.195 52.914 -10.388 1.00 16.55 143 SER B N 1
ATOM 3970 C CA . SER B 1 179 ? 70.802 51.624 -10.270 1.00 16.84 143 SER B CA 1
ATOM 3971 C C . SER B 1 179 ? 72.332 51.680 -10.140 1.00 16.11 143 SER B C 1
ATOM 3972 O O . SER B 1 179 ? 73.053 52.392 -10.879 1.00 14.39 143 SER B O 1
ATOM 3975 N N . ARG B 1 180 ? 72.802 50.844 -9.217 1.00 15.85 144 ARG B N 1
ATOM 3976 C CA . ARG B 1 180 ? 74.223 50.614 -9.033 1.00 15.57 144 ARG B CA 1
ATOM 3977 C C . ARG B 1 180 ? 74.749 49.540 -9.931 1.00 13.92 144 ARG B C 1
ATOM 3978 O O . ARG B 1 180 ? 75.947 49.298 -9.948 1.00 13.34 144 ARG B O 1
ATOM 3986 N N . LEU B 1 181 ? 73.887 48.891 -10.681 1.00 13.96 145 LEU B N 1
ATOM 3987 C CA . LEU B 1 181 ? 74.309 47.765 -11.472 1.00 15.24 145 LEU B CA 1
ATOM 3988 C C . LEU B 1 181 ? 74.652 48.168 -12.904 1.00 15.79 145 LEU B C 1
ATOM 3989 O O . LEU B 1 181 ? 73.784 48.686 -13.616 1.00 16.93 145 LEU B O 1
ATOM 3994 N N . GLY B 1 182 ? 75.906 47.921 -13.304 1.00 16.00 146 GLY B N 1
ATOM 3995 C CA . GLY B 1 182 ? 76.374 48.238 -14.667 1.00 15.40 146 GLY B CA 1
ATOM 3996 C C . GLY B 1 182 ? 76.852 49.656 -14.889 1.00 15.83 146 GLY B C 1
ATOM 3997 O O . GLY B 1 182 ? 76.602 50.545 -14.095 1.00 14.21 146 GLY B O 1
ATOM 3998 N N . ILE B 1 183 ? 77.429 49.851 -16.079 1.00 13.13 147 ILE B N 1
ATOM 3999 C CA . ILE B 1 183 ? 78.028 51.069 -16.497 1.00 13.86 147 ILE B CA 1
ATOM 4000 C C . ILE B 1 183 ? 77.139 51.705 -17.551 1.00 14.92 147 ILE B C 1
ATOM 4001 O O . ILE B 1 183 ? 76.683 51.022 -18.486 1.00 13.78 147 ILE B O 1
ATOM 4006 N N . ARG B 1 184 ? 76.839 52.990 -17.385 1.00 14.09 148 ARG B N 1
ATOM 4007 C CA . ARG B 1 184 ? 76.018 53.671 -18.388 1.00 14.90 148 ARG B CA 1
ATOM 4008 C C . ARG B 1 184 ? 76.842 53.976 -19.640 1.00 13.68 148 ARG B C 1
ATOM 4009 O O . ARG B 1 184 ? 78.051 54.128 -19.562 1.00 13.39 148 ARG B O 1
ATOM 4017 N N . ALA B 1 185 ? 76.159 54.107 -20.770 1.00 14.04 149 ALA B N 1
ATOM 4018 C CA . ALA B 1 185 ? 76.787 54.217 -22.081 1.00 13.47 149 ALA B CA 1
ATOM 4019 C C . ALA B 1 185 ? 77.722 55.431 -22.156 1.00 15.33 149 ALA B C 1
ATOM 4020 O O . ALA B 1 185 ? 78.873 55.368 -22.663 1.00 14.39 149 ALA B O 1
ATOM 4022 N N . LYS B 1 186 ? 77.263 56.547 -21.622 1.00 15.63 150 LYS B N 1
ATOM 4023 C CA . LYS B 1 186 ? 78.114 57.759 -21.651 1.00 17.81 150 LYS B CA 1
ATOM 4024 C C . LYS B 1 186 ? 79.512 57.527 -21.003 1.00 18.13 150 LYS B C 1
ATOM 4025 O O . LYS B 1 186 ? 80.476 58.195 -21.394 1.00 17.81 150 LYS B O 1
ATOM 4031 N N . ASP B 1 187 ? 79.636 56.581 -20.056 1.00 16.86 151 ASP B N 1
ATOM 4032 C CA . ASP B 1 187 ? 80.917 56.354 -19.378 1.00 18.35 151 ASP B CA 1
ATOM 4033 C C . ASP B 1 187 ? 81.881 55.504 -20.187 1.00 18.13 151 ASP B C 1
ATOM 4034 O O . ASP B 1 187 ? 83.039 55.423 -19.829 1.00 17.92 151 ASP B O 1
ATOM 4039 N N . PHE B 1 188 ? 81.424 54.916 -21.314 1.00 20.42 152 PHE B N 1
ATOM 4040 C CA . PHE B 1 188 ? 82.302 54.119 -22.227 1.00 20.11 152 PHE B CA 1
ATOM 4041 C C . PHE B 1 188 ? 83.112 55.016 -23.123 1.00 20.84 152 PHE B C 1
ATOM 4042 O O . PHE B 1 188 ? 84.074 54.539 -23.703 1.00 20.27 152 PHE B O 1
ATOM 4050 N N . GLU B 1 189 ? 82.720 56.278 -23.273 1.00 22.17 153 GLU B N 1
ATOM 4051 C CA . GLU B 1 189 ? 83.420 57.209 -24.222 1.00 23.32 153 GLU B CA 1
ATOM 4052 C C . GLU B 1 189 ? 84.850 57.482 -23.701 1.00 23.57 153 GLU B C 1
ATOM 4053 O O . GLU B 1 189 ? 85.053 57.679 -22.524 1.00 24.05 153 GLU B O 1
ATOM 4059 N N . ASN B 1 190 ? 85.865 57.486 -24.538 1.00 24.39 154 ASN B N 1
ATOM 4060 C CA . ASN B 1 190 ? 87.248 57.699 -23.982 1.00 24.57 154 ASN B CA 1
ATOM 4061 C C . ASN B 1 190 ? 87.910 56.522 -23.185 1.00 23.10 154 ASN B C 1
ATOM 4062 O O . ASN B 1 190 ? 89.092 56.582 -22.947 1.00 21.98 154 ASN B O 1
ATOM 4067 N N . VAL B 1 191 ? 87.189 55.481 -22.769 1.00 22.78 155 VAL B N 1
ATOM 4068 C CA . VAL B 1 191 ? 87.808 54.393 -21.977 1.00 21.71 155 VAL B CA 1
ATOM 4069 C C . VAL B 1 191 ? 88.403 53.381 -22.937 1.00 19.07 155 VAL B C 1
ATOM 4070 O O . VAL B 1 191 ? 87.792 53.063 -23.959 1.00 17.32 155 VAL B O 1
ATOM 4074 N N . ASP B 1 192 ? 89.582 52.880 -22.567 1.00 17.81 156 ASP B N 1
ATOM 4075 C CA . ASP B 1 192 ? 90.264 51.833 -23.313 1.00 18.40 156 ASP B CA 1
ATOM 4076 C C . ASP B 1 192 ? 89.572 50.496 -23.138 1.00 18.02 156 ASP B C 1
ATOM 4077 O O . ASP B 1 192 ? 89.550 49.952 -22.005 1.00 17.88 156 ASP B O 1
ATOM 4082 N N . LEU B 1 193 ? 89.032 49.960 -24.228 1.00 17.71 157 LEU B N 1
ATOM 4083 C CA . LEU B 1 193 ? 88.346 48.695 -24.137 1.00 19.48 157 LEU B CA 1
ATOM 4084 C C . LEU B 1 193 ? 89.157 47.589 -24.804 1.00 20.33 157 LEU B C 1
ATOM 4085 O O . LEU B 1 193 ? 88.661 46.462 -24.938 1.00 18.76 157 LEU B O 1
ATOM 4090 N N . ASN B 1 194 ? 90.409 47.858 -25.149 1.00 19.79 158 ASN B N 1
ATOM 4091 C CA . ASN B 1 194 ? 91.235 46.828 -25.824 1.00 21.93 158 ASN B CA 1
ATOM 4092 C C . ASN B 1 194 ? 91.252 45.488 -25.067 1.00 21.78 158 ASN B C 1
ATOM 4093 O O . ASN B 1 194 ? 91.211 44.420 -25.717 1.00 21.37 158 ASN B O 1
ATOM 4098 N N . ALA B 1 195 ? 91.233 45.518 -23.721 1.00 20.02 159 ALA B N 1
ATOM 4099 C CA . ALA B 1 195 ? 91.284 44.282 -22.921 1.00 20.48 159 ALA B CA 1
ATOM 4100 C C . ALA B 1 195 ? 89.902 43.685 -22.610 1.00 20.82 159 ALA B C 1
ATOM 4101 O O . ALA B 1 195 ? 89.811 42.636 -22.002 1.00 21.66 159 ALA B O 1
ATOM 4103 N N . ILE B 1 196 ? 88.827 44.304 -23.093 1.00 20.57 160 ILE B N 1
ATOM 4104 C CA . ILE B 1 196 ? 87.468 43.838 -22.800 1.00 19.27 160 ILE B CA 1
ATOM 4105 C C . ILE B 1 196 ? 87.003 43.091 -24.049 1.00 19.35 160 ILE B C 1
ATOM 4106 O O . ILE B 1 196 ? 87.024 43.655 -25.178 1.00 15.78 160 ILE B O 1
ATOM 4111 N N . GLU B 1 197 ? 86.599 41.834 -23.819 1.00 18.03 161 GLU B N 1
ATOM 4112 C CA . GLU B 1 197 ? 86.133 40.910 -24.831 1.00 17.84 161 GLU B CA 1
ATOM 4113 C C . GLU B 1 197 ? 84.618 40.697 -24.856 1.00 16.96 161 GLU B C 1
ATOM 4114 O O . GLU B 1 197 ? 84.068 40.208 -25.843 1.00 16.69 161 GLU B O 1
ATOM 4120 N N . GLY B 1 198 ? 83.938 41.122 -23.800 1.00 15.68 162 GLY B N 1
ATOM 4121 C CA . GLY B 1 198 ? 82.504 40.897 -23.720 1.00 15.62 162 GLY B CA 1
ATOM 4122 C C . GLY B 1 198 ? 81.759 42.075 -23.123 1.00 13.43 162 GLY B C 1
ATOM 4123 O O . GLY B 1 198 ? 82.337 42.850 -22.308 1.00 14.49 162 GLY B O 1
ATOM 4124 N N . LEU B 1 199 ? 80.491 42.191 -23.498 1.00 9.70 163 LEU B N 1
ATOM 4125 C CA . LEU B 1 199 ? 79.565 43.090 -22.807 1.00 10.19 163 LEU B CA 1
ATOM 4126 C C . LEU B 1 199 ? 78.437 42.254 -22.259 1.00 9.49 163 LEU B C 1
ATOM 4127 O O . LEU B 1 199 ? 78.075 41.196 -22.806 1.00 10.42 163 LEU B O 1
ATOM 4132 N N . HIS B 1 200 ? 77.930 42.694 -21.128 1.00 8.65 164 HIS B N 1
ATOM 4133 C CA . HIS B 1 200 ? 76.997 41.921 -20.363 1.00 7.83 164 HIS B CA 1
ATOM 4134 C C . HIS B 1 200 ? 75.807 42.795 -19.989 1.00 6.33 164 HIS B C 1
ATOM 4135 O O . HIS B 1 200 ? 75.993 43.962 -19.667 1.00 8.85 164 HIS B O 1
ATOM 4142 N N . PHE B 1 201 ? 74.579 42.275 -20.027 1.00 6.82 165 PHE B N 1
ATOM 4143 C CA . PHE B 1 201 ? 73.481 42.947 -19.313 1.00 8.57 165 PHE B CA 1
ATOM 4144 C C . PHE B 1 201 ? 72.576 41.939 -18.667 1.00 8.36 165 PHE B C 1
ATOM 4145 O O . PHE B 1 201 ? 72.529 40.770 -19.090 1.00 6.36 165 PHE B O 1
ATOM 4153 N N . HIS B 1 202 ? 71.915 42.390 -17.606 1.00 8.41 166 HIS B N 1
ATOM 4154 C CA . HIS B 1 202 ? 70.850 41.617 -16.990 1.00 7.85 166 HIS B CA 1
ATOM 4155 C C . HIS B 1 202 ? 69.759 42.575 -16.638 1.00 9.78 166 HIS B C 1
ATOM 4156 O O . HIS B 1 202 ? 69.935 43.501 -15.791 1.00 8.30 166 HIS B O 1
ATOM 4163 N N . ALA B 1 203 ? 68.622 42.418 -17.300 1.00 10.49 167 ALA B N 1
ATOM 4164 C CA . ALA B 1 203 ? 67.650 43.473 -17.200 1.00 12.99 167 ALA B CA 1
ATOM 4165 C C . ALA B 1 203 ? 66.229 42.991 -17.013 1.00 13.74 167 ALA B C 1
ATOM 4166 O O . ALA B 1 203 ? 65.316 43.803 -17.068 1.00 14.48 167 ALA B O 1
ATOM 4168 N N . LEU B 1 204 ? 66.035 41.694 -16.821 1.00 12.07 168 LEU B N 1
ATOM 4169 C CA . LEU B 1 204 ? 64.709 41.093 -16.945 1.00 12.87 168 LEU B CA 1
ATOM 4170 C C . LEU B 1 204 ? 64.459 40.260 -15.732 1.00 12.51 168 LEU B C 1
ATOM 4171 O O . LEU B 1 204 ? 65.426 39.770 -15.126 1.00 10.87 168 LEU B O 1
ATOM 4176 N N . CYS B 1 205 ? 63.183 40.089 -15.383 1.00 12.34 169 CYS B N 1
ATOM 4177 C CA . CYS B 1 205 ? 62.772 39.136 -14.324 1.00 12.19 169 CYS B CA 1
ATOM 4178 C C . CYS B 1 205 ? 61.433 38.549 -14.704 1.00 11.29 169 CYS B C 1
ATOM 4179 O O . CYS B 1 205 ? 60.514 39.312 -14.983 1.00 8.07 169 CYS B O 1
ATOM 4182 N N . GLU B 1 206 ? 61.366 37.213 -14.830 1.00 11.12 170 GLU B N 1
ATOM 4183 C CA . GLU B 1 206 ? 60.172 36.480 -15.268 1.00 10.31 170 GLU B CA 1
ATOM 4184 C C . GLU B 1 206 ? 59.503 37.081 -16.527 1.00 10.06 170 GLU B C 1
ATOM 4185 O O . GLU B 1 206 ? 58.269 37.297 -16.579 1.00 8.02 170 GLU B O 1
ATOM 4191 N N . GLU B 1 207 ? 60.310 37.292 -17.551 1.00 9.33 171 GLU B N 1
ATOM 4192 C CA . GLU B 1 207 ? 59.860 38.046 -18.734 1.00 9.86 171 GLU B CA 1
ATOM 4193 C C . GLU B 1 207 ? 59.917 37.280 -20.026 1.00 7.81 171 GLU B C 1
ATOM 4194 O O . GLU B 1 207 ? 60.443 36.187 -20.098 1.00 4.34 171 GLU B O 1
ATOM 4200 N N . SER B 1 208 ? 59.349 37.912 -21.052 1.00 7.24 172 SER B N 1
ATOM 4201 C CA . SER B 1 208 ? 59.108 37.304 -22.310 1.00 6.50 172 SER B CA 1
ATOM 4202 C C . SER B 1 208 ? 60.245 37.564 -23.328 1.00 6.24 172 SER B C 1
ATOM 4203 O O . SER B 1 208 ? 61.089 38.451 -23.179 1.00 5.20 172 SER B O 1
ATOM 4206 N N . ALA B 1 209 ? 60.147 36.847 -24.437 1.00 6.22 173 ALA B N 1
ATOM 4207 C CA . ALA B 1 209 ? 60.998 37.087 -25.588 1.00 6.25 173 ALA B CA 1
ATOM 4208 C C . ALA B 1 209 ? 60.743 38.507 -26.116 1.00 5.77 173 ALA B C 1
ATOM 4209 O O . ALA B 1 209 ? 61.675 39.193 -26.488 1.00 5.63 173 ALA B O 1
ATOM 4211 N N . ASP B 1 210 ? 59.484 38.944 -26.136 1.00 5.64 174 ASP B N 1
ATOM 4212 C CA . ASP B 1 210 ? 59.181 40.328 -26.503 1.00 5.07 174 ASP B CA 1
ATOM 4213 C C . ASP B 1 210 ? 59.890 41.357 -25.625 1.00 4.66 174 ASP B C 1
ATOM 4214 O O . ASP B 1 210 ? 60.368 42.349 -26.149 1.00 4.10 174 ASP B O 1
ATOM 4219 N N . ALA B 1 211 ? 59.960 41.128 -24.302 1.00 2.77 175 ALA B N 1
ATOM 4220 C CA . ALA B 1 211 ? 60.706 42.021 -23.407 1.00 3.43 175 ALA B CA 1
ATOM 4221 C C . ALA B 1 211 ? 62.235 42.090 -23.708 1.00 2.79 175 ALA B C 1
ATOM 4222 O O . ALA B 1 211 ? 62.836 43.158 -23.722 1.00 2.56 175 ALA B O 1
ATOM 4224 N N . LEU B 1 212 ? 62.834 40.946 -24.030 1.00 2.70 176 LEU B N 1
ATOM 4225 C CA . LEU B 1 212 ? 64.227 40.898 -24.425 1.00 3.25 176 LEU B CA 1
ATOM 4226 C C . LEU B 1 212 ? 64.417 41.673 -25.710 1.00 3.58 176 LEU B C 1
ATOM 4227 O O . LEU B 1 212 ? 65.362 42.449 -25.836 1.00 3.51 176 LEU B O 1
ATOM 4232 N N . GLU B 1 213 ? 63.496 41.504 -26.669 1.00 4.03 177 GLU B N 1
ATOM 4233 C CA . GLU B 1 213 ? 63.635 42.286 -27.925 1.00 4.98 177 GLU B CA 1
ATOM 4234 C C . GLU B 1 213 ? 63.709 43.800 -27.596 1.00 4.27 177 GLU B C 1
ATOM 4235 O O . GLU B 1 213 ? 64.582 44.535 -28.074 1.00 4.03 177 GLU B O 1
ATOM 4241 N N . ALA B 1 214 ? 62.765 44.235 -26.769 1.00 4.20 178 ALA B N 1
ATOM 4242 C CA . ALA B 1 214 ? 62.711 45.631 -26.323 1.00 5.49 178 ALA B CA 1
ATOM 4243 C C . ALA B 1 214 ? 64.022 46.067 -25.655 1.00 4.70 178 ALA B C 1
ATOM 4244 O O . ALA B 1 214 ? 64.539 47.125 -25.956 1.00 2.75 178 ALA B O 1
ATOM 4246 N N . VAL B 1 215 ? 64.598 45.224 -24.798 1.00 4.83 179 VAL B N 1
ATOM 4247 C CA . VAL B 1 215 ? 65.881 45.555 -24.151 1.00 5.86 179 VAL B CA 1
ATOM 4248 C C . VAL B 1 215 ? 67.036 45.622 -25.130 1.00 5.52 179 VAL B C 1
ATOM 4249 O O . VAL B 1 215 ? 67.838 46.545 -25.069 1.00 4.17 179 VAL B O 1
ATOM 4253 N N . LEU B 1 216 ? 67.092 44.646 -26.036 1.00 5.52 180 LEU B N 1
ATOM 4254 C CA . LEU B 1 216 ? 68.137 44.600 -27.055 1.00 6.97 180 LEU B CA 1
ATOM 4255 C C . LEU B 1 216 ? 68.059 45.871 -27.917 1.00 7.19 180 LEU B C 1
ATOM 4256 O O . LEU B 1 216 ? 69.070 46.458 -28.226 1.00 7.50 180 LEU B O 1
ATOM 4261 N N . LYS B 1 217 ? 66.851 46.302 -28.258 1.00 7.85 181 LYS B N 1
ATOM 4262 C CA . LYS B 1 217 ? 66.698 47.534 -29.061 1.00 8.21 181 LYS B CA 1
ATOM 4263 C C . LYS B 1 217 ? 67.466 48.685 -28.345 1.00 7.26 181 LYS B C 1
ATOM 4264 O O . LYS B 1 217 ? 68.248 49.365 -28.969 1.00 6.67 181 LYS B O 1
ATOM 4270 N N . VAL B 1 218 ? 67.225 48.876 -27.061 1.00 7.01 182 VAL B N 1
ATOM 4271 C CA . VAL B 1 218 ? 67.862 49.952 -26.296 1.00 8.31 182 VAL B CA 1
ATOM 4272 C C . VAL B 1 218 ? 69.347 49.700 -26.101 1.00 8.68 182 VAL B C 1
ATOM 4273 O O . VAL B 1 218 ? 70.154 50.641 -26.161 1.00 8.23 182 VAL B O 1
ATOM 4277 N N . PHE B 1 219 ? 69.705 48.428 -25.864 1.00 8.22 183 PHE B N 1
ATOM 4278 C CA . PHE B 1 219 ? 71.105 48.057 -25.730 1.00 8.73 183 PHE B CA 1
ATOM 4279 C C . PHE B 1 219 ? 71.896 48.432 -26.990 1.00 9.23 183 PHE B C 1
ATOM 4280 O O . PHE B 1 219 ? 72.964 49.007 -26.907 1.00 8.73 183 PHE B O 1
ATOM 4288 N N . GLU B 1 220 ? 71.363 48.086 -28.147 1.00 10.12 184 GLU B N 1
ATOM 4289 C CA . GLU B 1 220 ? 72.010 48.425 -29.422 1.00 10.40 184 GLU B CA 1
ATOM 4290 C C . GLU B 1 220 ? 72.013 49.934 -29.697 1.00 11.41 184 GLU B C 1
ATOM 4291 O O . GLU B 1 220 ? 72.985 50.431 -30.220 1.00 9.68 184 GLU B O 1
ATOM 4297 N N . GLU B 1 221 ? 70.931 50.659 -29.379 1.00 12.10 185 GLU B N 1
ATOM 4298 C CA . GLU B 1 221 ? 70.902 52.129 -29.583 1.00 13.40 185 GLU B CA 1
ATOM 4299 C C . GLU B 1 221 ? 71.986 52.804 -28.723 1.00 12.67 185 GLU B C 1
ATOM 4300 O O . GLU B 1 221 ? 72.654 53.700 -29.158 1.00 11.21 185 GLU B O 1
ATOM 4306 N N . LYS B 1 222 ? 72.131 52.378 -27.481 1.00 12.82 186 LYS B N 1
ATOM 4307 C CA . LYS B 1 222 ? 73.048 53.064 -26.546 1.00 13.27 186 LYS B CA 1
ATOM 4308 C C . LYS B 1 222 ? 74.531 52.532 -26.629 1.00 12.54 186 LYS B C 1
ATOM 4309 O O . LYS B 1 222 ? 75.483 53.281 -26.464 1.00 11.04 186 LYS B O 1
ATOM 4315 N N . PHE B 1 223 ? 74.714 51.235 -26.849 1.00 11.95 187 PHE B N 1
ATOM 4316 C CA . PHE B 1 223 ? 76.033 50.619 -26.741 1.00 12.48 187 PHE B CA 1
ATOM 4317 C C . PHE B 1 223 ? 76.530 50.096 -28.092 1.00 14.88 187 PHE B C 1
ATOM 4318 O O . PHE B 1 223 ? 77.672 49.668 -28.215 1.00 16.15 187 PHE B O 1
ATOM 4326 N N . GLY B 1 224 ? 75.675 50.140 -29.108 1.00 17.95 188 GLY B N 1
ATOM 4327 C CA . GLY B 1 224 ? 75.981 49.563 -30.433 1.00 19.74 188 GLY B CA 1
ATOM 4328 C C . GLY B 1 224 ? 77.348 49.871 -31.056 1.00 21.08 188 GLY B C 1
ATOM 4329 O O . GLY B 1 224 ? 77.880 49.040 -31.748 1.00 21.75 188 GLY B O 1
ATOM 4330 N N . LYS B 1 225 ? 77.950 51.033 -30.785 1.00 22.16 189 LYS B N 1
ATOM 4331 C CA . LYS B 1 225 ? 79.253 51.344 -31.412 1.00 23.02 189 LYS B CA 1
ATOM 4332 C C . LYS B 1 225 ? 80.390 50.454 -30.888 1.00 21.70 189 LYS B C 1
ATOM 4333 O O . LYS B 1 225 ? 81.375 50.226 -31.576 1.00 20.23 189 LYS B O 1
ATOM 4339 N N . TRP B 1 226 ? 80.216 49.916 -29.684 1.00 20.91 190 TRP B N 1
ATOM 4340 C CA . TRP B 1 226 ? 81.232 49.105 -29.012 1.00 20.79 190 TRP B CA 1
ATOM 4341 C C . TRP B 1 226 ? 80.950 47.602 -29.155 1.00 20.19 190 TRP B C 1
ATOM 4342 O O . TRP B 1 226 ? 81.755 46.822 -28.731 1.00 21.28 190 TRP B O 1
ATOM 4353 N N . ILE B 1 227 ? 79.816 47.186 -29.719 1.00 19.67 191 ILE B N 1
ATOM 4354 C CA . ILE B 1 227 ? 79.483 45.731 -29.785 1.00 20.14 191 ILE B CA 1
ATOM 4355 C C . ILE B 1 227 ? 80.294 44.931 -30.801 1.00 20.41 191 ILE B C 1
ATOM 4356 O O . ILE B 1 227 ? 80.710 43.804 -30.530 1.00 19.59 191 ILE B O 1
ATOM 4361 N N . GLY B 1 228 ? 80.508 45.489 -32.008 1.00 21.18 192 GLY B N 1
ATOM 4362 C CA . GLY B 1 228 ? 81.183 44.735 -33.069 1.00 21.70 192 GLY B CA 1
ATOM 4363 C C . GLY B 1 228 ? 82.613 44.385 -32.733 1.00 21.29 192 GLY B C 1
ATOM 4364 O O . GLY B 1 228 ? 83.192 43.460 -33.292 1.00 22.96 192 GLY B O 1
ATOM 4365 N N . GLN B 1 229 ? 83.213 45.117 -31.828 1.00 20.60 193 GLN B N 1
ATOM 4366 C CA . GLN B 1 229 ? 84.576 44.816 -31.462 1.00 20.98 193 GLN B CA 1
ATOM 4367 C C . GLN B 1 229 ? 84.711 43.733 -30.383 1.00 20.76 193 GLN B C 1
ATOM 4368 O O . GLN B 1 229 ? 85.826 43.426 -29.993 1.00 19.75 193 GLN B O 1
ATOM 4374 N N . MET B 1 230 ? 83.590 43.170 -29.902 1.00 18.98 194 MET B N 1
ATOM 4375 C CA . MET B 1 230 ? 83.626 42.172 -28.809 1.00 17.96 194 MET B CA 1
ATOM 4376 C C . MET B 1 230 ? 83.639 40.753 -29.426 1.00 18.76 194 MET B C 1
ATOM 4377 O O . MET B 1 230 ? 83.209 40.551 -30.613 1.00 18.27 194 MET B O 1
ATOM 4382 N N . LYS B 1 231 ? 84.111 39.813 -28.627 1.00 17.82 195 LYS B N 1
ATOM 4383 C CA . LYS B 1 231 ? 84.063 38.402 -28.927 1.00 18.63 195 LYS B CA 1
ATOM 4384 C C . LYS B 1 231 ? 82.711 37.808 -28.488 1.00 16.81 195 LYS B C 1
ATOM 4385 O O . LYS B 1 231 ? 82.186 36.874 -29.105 1.00 16.36 195 LYS B O 1
ATOM 4391 N N . TRP B 1 232 ? 82.179 38.315 -27.383 1.00 15.79 196 TRP B N 1
ATOM 4392 C CA . TRP B 1 232 ? 80.919 37.771 -26.863 1.00 16.66 196 TRP B CA 1
ATOM 4393 C C . TRP B 1 232 ? 80.028 38.852 -26.198 1.00 16.30 196 TRP B C 1
ATOM 4394 O O . TRP B 1 232 ? 80.490 39.947 -25.888 1.00 15.39 196 TRP B O 1
ATOM 4405 N N . VAL B 1 233 ? 78.733 38.542 -26.085 1.00 16.94 197 VAL B N 1
ATOM 4406 C CA . VAL B 1 233 ? 77.774 39.365 -25.322 1.00 18.10 197 VAL B CA 1
ATOM 4407 C C . VAL B 1 233 ? 76.883 38.403 -24.530 1.00 17.48 197 VAL B C 1
ATOM 4408 O O . VAL B 1 233 ? 76.526 37.317 -24.995 1.00 17.38 197 VAL B O 1
ATOM 4412 N N . ASN B 1 234 ? 76.499 38.827 -23.347 1.00 17.91 198 ASN B N 1
ATOM 4413 C CA . ASN B 1 234 ? 75.798 37.941 -22.390 1.00 14.64 198 ASN B CA 1
ATOM 4414 C C . ASN B 1 234 ? 74.479 38.638 -22.122 1.00 14.69 198 ASN B C 1
ATOM 4415 O O . ASN B 1 234 ? 74.476 39.766 -21.686 1.00 15.77 198 ASN B O 1
ATOM 4420 N N . PHE B 1 235 ? 73.353 38.037 -22.485 1.00 12.96 199 PHE B N 1
ATOM 4421 C CA . PHE B 1 235 ? 72.077 38.725 -22.320 1.00 13.66 199 PHE B CA 1
ATOM 4422 C C . PHE B 1 235 ? 71.481 38.534 -20.924 1.00 13.54 199 PHE B C 1
ATOM 4423 O O . PHE B 1 235 ? 70.319 38.820 -20.709 1.00 13.84 199 PHE B O 1
ATOM 4431 N N . GLY B 1 236 ? 72.256 37.978 -20.006 1.00 15.84 200 GLY B N 1
ATOM 4432 C CA . GLY B 1 236 ? 71.776 37.773 -18.669 1.00 14.94 200 GLY B CA 1
ATOM 4433 C C . GLY B 1 236 ? 70.645 36.738 -18.524 1.00 15.86 200 GLY B C 1
ATOM 4434 O O . GLY B 1 236 ? 70.476 35.780 -19.287 1.00 14.37 200 GLY B O 1
ATOM 4435 N N . GLY B 1 237 ? 69.901 36.912 -17.447 1.00 16.44 201 GLY B N 1
ATOM 4436 C CA . GLY B 1 237 ? 68.843 35.989 -17.046 1.00 16.16 201 GLY B CA 1
ATOM 4437 C C . GLY B 1 237 ? 67.504 36.701 -17.090 1.00 17.36 201 GLY B C 1
ATOM 4438 O O . GLY B 1 237 ? 67.383 37.793 -17.715 1.00 17.09 201 GLY B O 1
ATOM 4439 N N . GLY B 1 238 ? 66.520 36.109 -16.401 1.00 16.74 202 GLY B N 1
ATOM 4440 C CA . GLY B 1 238 ? 65.183 36.657 -16.325 1.00 17.35 202 GLY B CA 1
ATOM 4441 C C . GLY B 1 238 ? 64.302 36.257 -17.502 1.00 17.97 202 GLY B C 1
ATOM 4442 O O . GLY B 1 238 ? 63.237 36.847 -17.711 1.00 20.96 202 GLY B O 1
ATOM 4443 N N . HIS B 1 239 ? 64.758 35.304 -18.314 1.00 18.64 203 HIS B N 1
ATOM 4444 C CA . HIS B 1 239 ? 64.050 34.884 -19.532 1.00 18.75 203 HIS B CA 1
ATOM 4445 C C . HIS B 1 239 ? 63.232 33.675 -19.068 1.00 16.77 203 HIS B C 1
ATOM 4446 O O . HIS B 1 239 ? 63.773 32.730 -18.581 1.00 18.07 203 HIS B O 1
ATOM 4453 N N . HIS B 1 240 ? 61.922 33.753 -19.226 1.00 16.30 204 HIS B N 1
ATOM 4454 C CA . HIS B 1 240 ? 61.029 32.782 -18.587 1.00 17.54 204 HIS B CA 1
ATOM 4455 C C . HIS B 1 240 ? 60.803 31.631 -19.596 1.00 16.92 204 HIS B C 1
ATOM 4456 O O . HIS B 1 240 ? 59.661 31.283 -19.894 1.00 18.77 204 HIS B O 1
ATOM 4463 N N . ILE B 1 241 ? 61.913 31.039 -20.042 1.00 15.97 205 ILE B N 1
ATOM 4464 C CA . ILE B 1 241 ? 61.966 30.159 -21.250 1.00 17.13 205 ILE B CA 1
ATOM 4465 C C . ILE B 1 241 ? 61.182 28.865 -21.140 1.00 15.98 205 ILE B C 1
ATOM 4466 O O . ILE B 1 241 ? 60.623 28.396 -22.113 1.00 16.20 205 ILE B O 1
ATOM 4471 N N . THR B 1 242 ? 61.187 28.287 -19.946 1.00 15.01 206 THR B N 1
ATOM 4472 C CA . THR B 1 242 ? 60.479 27.039 -19.686 1.00 15.49 206 THR B CA 1
ATOM 4473 C C . THR B 1 242 ? 59.064 27.260 -19.186 1.00 16.48 206 THR B C 1
ATOM 4474 O O . THR B 1 242 ? 58.363 26.278 -18.918 1.00 17.75 206 THR B O 1
ATOM 4478 N N . LYS B 1 243 ? 58.606 28.511 -19.070 1.00 17.75 207 LYS B N 1
ATOM 4479 C CA . LYS B 1 243 ? 57.196 28.772 -18.738 1.00 18.81 207 LYS B CA 1
ATOM 4480 C C . LYS B 1 243 ? 56.299 28.450 -19.911 1.00 20.17 207 LYS B C 1
ATOM 4481 O O . LYS B 1 243 ? 56.648 28.775 -21.016 1.00 17.75 207 LYS B O 1
ATOM 4487 N N . LYS B 1 244 ? 55.123 27.874 -19.647 1.00 21.25 208 LYS B N 1
ATOM 4488 C CA . LYS B 1 244 ? 54.165 27.621 -20.742 1.00 24.35 208 LYS B CA 1
ATOM 4489 C C . LYS B 1 244 ? 53.746 28.923 -21.441 1.00 23.39 208 LYS B C 1
ATOM 4490 O O . LYS B 1 244 ? 53.405 29.923 -20.790 1.00 24.86 208 LYS B O 1
ATOM 4496 N N . GLY B 1 245 ? 53.845 28.897 -22.762 1.00 23.30 209 GLY B N 1
ATOM 4497 C CA . GLY B 1 245 ? 53.512 30.027 -23.596 1.00 22.94 209 GLY B CA 1
ATOM 4498 C C . GLY B 1 245 ? 54.639 30.940 -24.010 1.00 22.62 209 GLY B C 1
ATOM 4499 O O . GLY B 1 245 ? 54.407 31.855 -24.795 1.00 21.25 209 GLY B O 1
ATOM 4500 N N . TYR B 1 246 ? 55.846 30.739 -23.474 1.00 21.31 210 TYR B N 1
ATOM 4501 C CA . TYR B 1 246 ? 56.975 31.593 -23.832 1.00 20.37 210 TYR B CA 1
ATOM 4502 C C . TYR B 1 246 ? 57.281 31.401 -25.300 1.00 19.65 210 TYR B C 1
ATOM 4503 O O . TYR B 1 246 ? 57.187 30.292 -25.819 1.00 17.73 210 TYR B O 1
ATOM 4512 N N . ASP B 1 247 ? 57.672 32.485 -25.957 1.00 19.23 211 ASP B N 1
ATOM 4513 C CA . ASP B 1 247 ? 57.891 32.451 -27.415 1.00 19.88 211 ASP B CA 1
ATOM 4514 C C . ASP B 1 247 ? 59.322 31.997 -27.675 1.00 19.45 211 ASP B C 1
ATOM 4515 O O . ASP B 1 247 ? 60.214 32.786 -27.922 1.00 20.05 211 ASP B O 1
ATOM 4520 N N . VAL B 1 248 ? 59.517 30.692 -27.590 1.00 20.41 212 VAL B N 1
ATOM 4521 C CA . VAL B 1 248 ? 60.827 30.095 -27.761 1.00 20.85 212 VAL B CA 1
ATOM 4522 C C . VAL B 1 248 ? 61.429 30.397 -29.141 1.00 21.22 212 VAL B C 1
ATOM 4523 O O . VAL B 1 248 ? 62.618 30.713 -29.209 1.00 21.18 212 VAL B O 1
ATOM 4527 N N . GLU B 1 249 ? 60.627 30.347 -30.219 1.00 21.86 213 GLU B N 1
ATOM 4528 C CA . GLU B 1 249 ? 61.164 30.560 -31.582 1.00 22.53 213 GLU B CA 1
ATOM 4529 C C . GLU B 1 249 ? 61.675 31.999 -31.669 1.00 21.99 213 GLU B C 1
ATOM 4530 O O . GLU B 1 249 ? 62.723 32.266 -32.288 1.00 20.91 213 GLU B O 1
ATOM 4536 N N . LYS B 1 250 ? 60.949 32.928 -31.047 1.00 21.26 214 LYS B N 1
ATOM 4537 C CA . LYS B 1 250 ? 61.425 34.326 -31.021 1.00 21.38 214 LYS B CA 1
ATOM 4538 C C . LYS B 1 250 ? 62.789 34.455 -30.335 1.00 19.51 214 LYS B C 1
ATOM 4539 O O . LYS B 1 250 ? 63.678 35.124 -30.846 1.00 20.15 214 LYS B O 1
ATOM 4545 N N . LEU B 1 251 ? 62.959 33.849 -29.177 1.00 19.85 215 LEU B N 1
ATOM 4546 C CA . LEU B 1 251 ? 64.235 33.931 -28.477 1.00 17.22 215 LEU B CA 1
ATOM 4547 C C . LEU B 1 251 ? 65.391 33.434 -29.355 1.00 16.64 215 LEU B C 1
ATOM 4548 O O . LEU B 1 251 ? 66.436 34.053 -29.460 1.00 14.56 215 LEU B O 1
ATOM 4553 N N . ILE B 1 252 ? 65.183 32.282 -29.979 1.00 15.78 216 ILE B N 1
ATOM 4554 C CA . ILE B 1 252 ? 66.172 31.687 -30.843 1.00 15.52 216 ILE B CA 1
ATOM 4555 C C . ILE B 1 252 ? 66.506 32.681 -31.974 1.00 16.08 216 ILE B C 1
ATOM 4556 O O . ILE B 1 252 ? 67.662 32.937 -32.245 1.00 14.79 216 ILE B O 1
ATOM 4561 N N . ALA B 1 253 ? 65.485 33.230 -32.620 1.00 16.85 217 ALA B N 1
ATOM 4562 C CA . ALA B 1 253 ? 65.712 34.180 -33.746 1.00 17.22 217 ALA B CA 1
ATOM 4563 C C . ALA B 1 253 ? 66.468 35.419 -33.212 1.00 17.25 217 ALA B C 1
ATOM 4564 O O . ALA B 1 253 ? 67.469 35.869 -33.802 1.00 16.67 217 ALA B O 1
ATOM 4566 N N . LEU B 1 254 ? 66.018 35.976 -32.096 1.00 16.34 218 LEU B N 1
ATOM 4567 C CA . LEU B 1 254 ? 66.698 37.153 -31.555 1.00 16.91 218 LEU B CA 1
ATOM 4568 C C . LEU B 1 254 ? 68.196 36.889 -31.285 1.00 16.72 218 LEU B C 1
ATOM 4569 O O . LEU B 1 254 ? 69.058 37.724 -31.562 1.00 15.88 218 LEU B O 1
ATOM 4574 N N . CYS B 1 255 ? 68.501 35.728 -30.709 1.00 17.01 219 CYS B N 1
ATOM 4575 C CA . CYS B 1 255 ? 69.861 35.358 -30.386 1.00 16.99 219 CYS B CA 1
ATOM 4576 C C . CYS B 1 255 ? 70.658 35.064 -31.663 1.00 17.40 219 CYS B C 1
ATOM 4577 O O . CYS B 1 255 ? 71.789 35.563 -31.828 1.00 18.37 219 CYS B O 1
ATOM 4580 N N . LYS B 1 256 ? 70.082 34.269 -32.544 1.00 16.63 220 LYS B N 1
ATOM 4581 C CA . LYS B 1 256 ? 70.725 34.026 -33.848 1.00 18.31 220 LYS B CA 1
ATOM 4582 C C . LYS B 1 256 ? 70.998 35.335 -34.581 1.00 19.51 220 LYS B C 1
ATOM 4583 O O . LYS B 1 256 ? 72.151 35.593 -34.996 1.00 19.20 220 LYS B O 1
ATOM 4589 N N . ASN B 1 257 ? 69.970 36.173 -34.741 1.00 19.58 221 ASN B N 1
ATOM 4590 C CA . ASN B 1 257 ? 70.092 37.431 -35.550 1.00 18.87 221 ASN B CA 1
ATOM 4591 C C . ASN B 1 257 ? 71.157 38.370 -34.974 1.00 18.65 221 ASN B C 1
ATOM 4592 O O . ASN B 1 257 ? 72.000 38.912 -35.704 1.00 16.57 221 ASN B O 1
ATOM 4597 N N . PHE B 1 258 ? 71.181 38.501 -33.632 1.00 17.80 222 PHE B N 1
ATOM 4598 C CA . PHE B 1 258 ? 72.171 39.333 -32.958 1.00 17.03 222 PHE B CA 1
ATOM 4599 C C . PHE B 1 258 ? 73.576 38.812 -33.160 1.00 17.31 222 PHE B C 1
ATOM 4600 O O . PHE B 1 258 ? 74.524 39.561 -33.483 1.00 18.68 222 PHE B O 1
ATOM 4608 N N . SER B 1 259 ? 73.737 37.520 -33.001 1.00 17.60 223 SER B N 1
ATOM 4609 C CA . SER B 1 259 ? 75.024 36.938 -33.202 1.00 18.24 223 SER B CA 1
ATOM 4610 C C . SER B 1 259 ? 75.535 37.162 -34.678 1.00 19.98 223 SER B C 1
ATOM 4611 O O . SER B 1 259 ? 76.713 37.490 -34.878 1.00 20.85 223 SER B O 1
ATOM 4614 N N . ASP B 1 260 ? 74.667 36.944 -35.655 1.00 19.38 224 ASP B N 1
ATOM 4615 C CA . ASP B 1 260 ? 75.060 37.119 -37.087 1.00 20.43 224 ASP B CA 1
ATOM 4616 C C . ASP B 1 260 ? 75.346 38.597 -37.315 1.00 20.60 224 ASP B C 1
ATOM 4617 O O . ASP B 1 260 ? 76.302 38.937 -37.996 1.00 19.11 224 ASP B O 1
ATOM 4622 N N . LYS B 1 261 ? 74.518 39.481 -36.759 1.00 20.21 225 LYS B N 1
ATOM 4623 C CA . LYS B 1 261 ? 74.668 40.894 -37.037 1.00 21.01 225 LYS B CA 1
ATOM 4624 C C . LYS B 1 261 ? 76.048 41.435 -36.565 1.00 20.74 225 LYS B C 1
ATOM 4625 O O . LYS B 1 261 ? 76.699 42.154 -37.300 1.00 21.18 225 LYS B O 1
ATOM 4631 N N . TYR B 1 262 ? 76.532 41.060 -35.395 1.00 20.37 226 TYR B N 1
ATOM 4632 C CA . TYR B 1 262 ? 77.789 41.642 -34.837 1.00 19.97 226 TYR B CA 1
ATOM 4633 C C . TYR B 1 262 ? 78.956 40.701 -34.801 1.00 19.46 226 TYR B C 1
ATOM 4634 O O . TYR B 1 262 ? 80.032 41.073 -34.278 1.00 19.75 226 TYR B O 1
ATOM 4643 N N . GLY B 1 263 ? 78.739 39.469 -35.247 1.00 19.69 227 GLY B N 1
ATOM 4644 C CA . GLY B 1 263 ? 79.774 38.431 -35.202 1.00 19.74 227 GLY B CA 1
ATOM 4645 C C . GLY B 1 263 ? 80.229 38.122 -33.789 1.00 20.19 227 GLY B C 1
ATOM 4646 O O . GLY B 1 263 ? 81.439 38.126 -33.485 1.00 20.08 227 GLY B O 1
ATOM 4647 N N . VAL B 1 264 ? 79.278 37.914 -32.873 1.00 19.43 228 VAL B N 1
ATOM 4648 C CA . VAL B 1 264 ? 79.643 37.612 -31.508 1.00 18.31 228 VAL B CA 1
ATOM 4649 C C . VAL B 1 264 ? 79.033 36.287 -31.042 1.00 18.77 228 VAL B C 1
ATOM 4650 O O . VAL B 1 264 ? 78.021 35.839 -31.570 1.00 19.49 228 VAL B O 1
ATOM 4654 N N . GLN B 1 265 ? 79.668 35.682 -30.045 1.00 18.98 229 GLN B N 1
ATOM 4655 C CA . GLN B 1 265 ? 79.100 34.563 -29.267 1.00 18.59 229 GLN B CA 1
ATOM 4656 C C . GLN B 1 265 ? 78.058 35.089 -28.233 1.00 17.93 229 GLN B C 1
ATOM 4657 O O . GLN B 1 265 ? 78.395 35.914 -27.434 1.00 20.32 229 GLN B O 1
ATOM 4663 N N . VAL B 1 266 ? 76.794 34.678 -28.338 1.00 17.95 230 VAL B N 1
ATOM 4664 C CA . VAL B 1 266 ? 75.757 35.044 -27.363 1.00 16.63 230 VAL B CA 1
ATOM 4665 C C . VAL B 1 266 ? 75.782 34.034 -26.212 1.00 16.12 230 VAL B C 1
ATOM 4666 O O . VAL B 1 266 ? 75.955 32.803 -26.413 1.00 14.75 230 VAL B O 1
ATOM 4670 N N . TYR B 1 267 ? 75.610 34.550 -25.005 1.00 15.03 231 TYR B N 1
ATOM 4671 C CA . TYR B 1 267 ? 75.378 33.737 -23.813 1.00 13.87 231 TYR B CA 1
ATOM 4672 C C . TYR B 1 267 ? 74.048 34.147 -23.211 1.00 13.37 231 TYR B C 1
ATOM 4673 O O . TYR B 1 267 ? 73.707 35.356 -23.193 1.00 12.51 231 TYR B O 1
ATOM 4682 N N . LEU B 1 268 ? 73.334 33.168 -22.659 1.00 14.17 232 LEU B N 1
ATOM 4683 C CA . LEU B 1 268 ? 72.135 33.383 -21.839 1.00 14.53 232 LEU B CA 1
ATOM 4684 C C . LEU B 1 268 ? 72.403 32.760 -20.473 1.00 16.13 232 LEU B C 1
ATOM 4685 O O . LEU B 1 268 ? 73.144 31.771 -20.404 1.00 17.05 232 LEU B O 1
ATOM 4690 N N . GLU B 1 269 ? 71.867 33.345 -19.399 1.00 17.54 233 GLU B N 1
ATOM 4691 C CA . GLU B 1 269 ? 72.165 32.821 -18.056 1.00 18.19 233 GLU B CA 1
ATOM 4692 C C . GLU B 1 269 ? 70.920 32.793 -17.186 1.00 19.30 233 GLU B C 1
ATOM 4693 O O . GLU B 1 269 ? 70.835 33.498 -16.170 1.00 19.20 233 GLU B O 1
ATOM 4699 N N . PRO B 1 270 ? 69.935 31.963 -17.576 1.00 18.87 234 PRO B N 1
ATOM 4700 C CA . PRO B 1 270 ? 68.752 31.787 -16.762 1.00 18.68 234 PRO B CA 1
ATOM 4701 C C . PRO B 1 270 ? 69.062 31.037 -15.461 1.00 18.56 234 PRO B C 1
ATOM 4702 O O . PRO B 1 270 ? 69.951 30.172 -15.414 1.00 16.37 234 PRO B O 1
ATOM 4706 N N . GLY B 1 271 ? 68.350 31.444 -14.406 1.00 17.92 235 GLY B N 1
ATOM 4707 C CA . GLY B 1 271 ? 68.374 30.739 -13.116 1.00 18.28 235 GLY B CA 1
ATOM 4708 C C . GLY B 1 271 ? 67.004 30.128 -12.920 1.00 17.05 235 GLY B C 1
ATOM 4709 O O . GLY B 1 271 ? 66.830 28.904 -12.991 1.00 16.47 235 GLY B O 1
ATOM 4710 N N . GLU B 1 272 ? 66.032 31.000 -12.750 1.00 16.74 236 GLU B N 1
ATOM 4711 C CA . GLU B 1 272 ? 64.628 30.562 -12.528 1.00 16.98 236 GLU B CA 1
ATOM 4712 C C . GLU B 1 272 ? 64.179 29.560 -13.615 1.00 16.19 236 GLU B C 1
ATOM 4713 O O . GLU B 1 272 ? 63.562 28.551 -13.342 1.00 17.19 236 GLU B O 1
ATOM 4719 N N . ALA B 1 273 ? 64.495 29.830 -14.863 1.00 15.35 237 ALA B N 1
ATOM 4720 C CA . ALA B 1 273 ? 63.994 28.974 -15.924 1.00 14.91 237 ALA B CA 1
ATOM 4721 C C . ALA B 1 273 ? 64.472 27.517 -15.784 1.00 14.69 237 ALA B C 1
ATOM 4722 O O . ALA B 1 273 ? 63.737 26.566 -16.196 1.00 17.45 237 ALA B O 1
ATOM 4724 N N . VAL B 1 274 ? 65.684 27.315 -15.273 1.00 14.42 238 VAL B N 1
ATOM 4725 C CA . VAL B 1 274 ? 66.198 25.977 -15.009 1.00 13.39 238 VAL B CA 1
ATOM 4726 C C . VAL B 1 274 ? 65.333 25.247 -13.968 1.00 13.62 238 VAL B C 1
ATOM 4727 O O . VAL B 1 274 ? 64.993 24.092 -14.165 1.00 13.58 238 VAL B O 1
ATOM 4731 N N . GLY B 1 275 ? 64.940 25.960 -12.900 1.00 14.06 239 GLY B N 1
ATOM 4732 C CA . GLY B 1 275 ? 64.243 25.339 -11.761 1.00 13.61 239 GLY B CA 1
ATOM 4733 C C . GLY B 1 275 ? 62.723 25.463 -11.811 1.00 12.95 239 GLY B C 1
ATOM 4734 O O . GLY B 1 275 ? 62.022 24.864 -10.960 1.00 12.28 239 GLY B O 1
ATOM 4735 N N . TRP B 1 276 ? 62.215 26.098 -12.862 1.00 13.54 240 TRP B N 1
ATOM 4736 C CA . TRP B 1 276 ? 60.766 26.383 -13.043 1.00 13.52 240 TRP B CA 1
ATOM 4737 C C . TRP B 1 276 ? 59.931 25.104 -12.997 1.00 14.47 240 TRP B C 1
ATOM 4738 O O . TRP B 1 276 ? 60.088 24.180 -13.803 1.00 13.62 240 TRP B O 1
ATOM 4749 N N . GLN B 1 277 ? 59.072 25.045 -11.988 1.00 14.56 241 GLN B N 1
ATOM 4750 C CA . GLN B 1 277 ? 58.138 23.943 -11.855 1.00 14.83 241 GLN B CA 1
ATOM 4751 C C . GLN B 1 277 ? 58.840 22.614 -11.836 1.00 14.85 241 GLN B C 1
ATOM 4752 O O . GLN B 1 277 ? 58.296 21.629 -12.320 1.00 16.42 241 GLN B O 1
ATOM 4758 N N . THR B 1 278 ? 60.013 22.545 -11.201 1.00 12.98 242 THR B N 1
ATOM 4759 C CA . THR B 1 278 ? 60.741 21.279 -11.129 1.00 12.16 242 THR B CA 1
ATOM 4760 C C . THR B 1 278 ? 60.548 20.536 -9.790 1.00 12.99 242 THR B C 1
ATOM 4761 O O . THR B 1 278 ? 61.027 19.384 -9.645 1.00 13.40 242 THR B O 1
ATOM 4765 N N . GLY B 1 279 ? 59.889 21.162 -8.818 1.00 10.83 243 GLY B N 1
ATOM 4766 C CA . GLY B 1 279 ? 59.625 20.461 -7.582 1.00 11.41 243 GLY B CA 1
ATOM 4767 C C . GLY B 1 279 ? 58.893 21.302 -6.562 1.00 10.59 243 GLY B C 1
ATOM 4768 O O . GLY B 1 279 ? 58.541 22.448 -6.813 1.00 11.43 243 GLY B O 1
ATOM 4769 N N . ASN B 1 280 ? 58.623 20.680 -5.449 1.00 9.28 244 ASN B N 1
ATOM 4770 C CA . ASN B 1 280 ? 57.624 21.171 -4.489 1.00 9.20 244 ASN B CA 1
ATOM 4771 C C . ASN B 1 280 ? 58.177 21.100 -3.104 1.00 9.19 244 ASN B C 1
ATOM 4772 O O . ASN B 1 280 ? 59.210 20.397 -2.867 1.00 10.86 244 ASN B O 1
ATOM 4777 N N . LEU B 1 281 ? 57.579 21.870 -2.189 1.00 6.68 245 LEU B N 1
ATOM 4778 C CA . LEU B 1 281 ? 57.894 21.684 -0.786 1.00 7.85 245 LEU B CA 1
ATOM 4779 C C . LEU B 1 281 ? 56.740 20.980 -0.143 1.00 8.52 245 LEU B C 1
ATOM 4780 O O . LEU B 1 281 ? 55.581 21.451 -0.210 1.00 8.63 245 LEU B O 1
ATOM 4785 N N . VAL B 1 282 ? 57.041 19.867 0.503 1.00 7.52 246 VAL B N 1
ATOM 4786 C CA . VAL B 1 282 ? 56.035 19.012 1.044 1.00 7.40 246 VAL B CA 1
ATOM 4787 C C . VAL B 1 282 ? 56.082 19.121 2.557 1.00 5.79 246 VAL B C 1
ATOM 4788 O O . VAL B 1 282 ? 57.113 18.965 3.180 1.00 7.08 246 VAL B O 1
ATOM 4792 N N . ALA B 1 283 ? 54.934 19.345 3.158 1.00 4.89 247 ALA B N 1
ATOM 4793 C CA . ALA B 1 283 ? 54.809 19.543 4.581 1.00 5.41 247 ALA B CA 1
ATOM 4794 C C . ALA B 1 283 ? 53.691 18.673 5.079 1.00 5.52 247 ALA B C 1
ATOM 4795 O O . ALA B 1 283 ? 52.919 18.148 4.290 1.00 5.16 247 ALA B O 1
ATOM 4797 N N . SER B 1 284 ? 53.582 18.501 6.389 1.00 3.46 248 SER B N 1
ATOM 4798 C CA . SER B 1 284 ? 52.523 17.749 6.993 1.00 5.69 248 SER B CA 1
ATOM 4799 C C . SER B 1 284 ? 51.682 18.665 7.868 1.00 5.34 248 SER B C 1
ATOM 4800 O O . SER B 1 284 ? 52.221 19.587 8.481 1.00 4.22 248 SER B O 1
ATOM 4803 N N . VAL B 1 285 ? 50.380 18.435 7.868 1.00 3.63 249 VAL B N 1
ATOM 4804 C CA . VAL B 1 285 ? 49.502 18.923 8.904 1.00 3.53 249 VAL B CA 1
ATOM 4805 C C . VAL B 1 285 ? 49.809 18.343 10.275 1.00 3.51 249 VAL B C 1
ATOM 4806 O O . VAL B 1 285 ? 49.630 17.150 10.511 1.00 4.02 249 VAL B O 1
ATOM 4810 N N . VAL B 1 286 ? 50.190 19.199 11.223 1.00 3.44 250 VAL B N 1
ATOM 4811 C CA . VAL B 1 286 ? 50.565 18.797 12.534 1.00 2.12 250 VA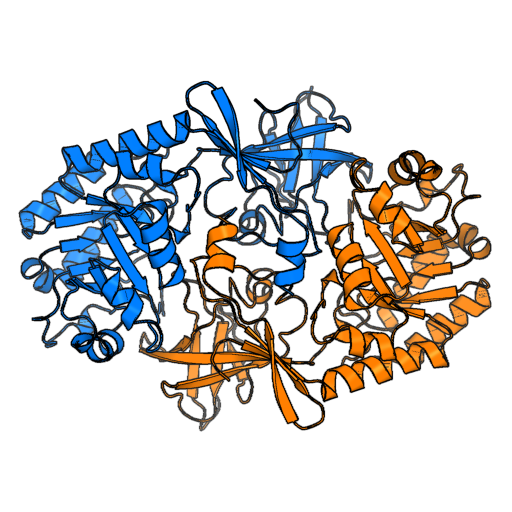L B CA 1
ATOM 4812 C C . VAL B 1 286 ? 49.393 18.975 13.501 1.00 2.53 250 VAL B C 1
ATOM 4813 O O . VAL B 1 286 ? 49.147 18.159 14.354 1.00 2.00 250 VAL B O 1
ATOM 4817 N N . ASP B 1 287 ? 48.642 20.054 13.331 1.00 2.64 251 ASP B N 1
ATOM 4818 C CA . ASP B 1 287 ? 47.448 20.298 14.109 1.00 3.88 251 ASP B CA 1
ATOM 4819 C C . ASP B 1 287 ? 46.444 21.047 13.254 1.00 2.73 251 ASP B C 1
ATOM 4820 O O . ASP B 1 287 ? 46.782 21.724 12.243 1.00 2.71 251 ASP B O 1
ATOM 4825 N N . ILE B 1 288 ? 45.189 20.901 13.660 1.00 4.91 252 ILE B N 1
ATOM 4826 C CA . ILE B 1 288 ? 44.078 21.680 13.056 1.00 4.33 252 ILE B CA 1
ATOM 4827 C C . ILE B 1 288 ? 43.281 22.362 14.200 1.00 5.05 252 ILE B C 1
ATOM 4828 O O . ILE B 1 288 ? 42.728 21.718 15.080 1.00 3.81 252 ILE B O 1
ATOM 4833 N N . ILE B 1 289 ? 43.275 23.682 14.228 1.00 4.87 253 ILE B N 1
ATOM 4834 C CA . ILE B 1 289 ? 42.478 24.370 15.239 1.00 5.90 253 ILE B CA 1
ATOM 4835 C C . ILE B 1 289 ? 41.340 25.223 14.589 1.00 5.37 253 ILE B C 1
ATOM 4836 O O . ILE B 1 289 ? 41.303 25.381 13.409 1.00 5.50 253 ILE B O 1
ATOM 4841 N N . GLU B 1 290 ? 40.455 25.766 15.386 1.00 6.67 254 GLU B N 1
ATOM 4842 C CA . GLU B 1 290 ? 39.404 26.661 14.885 1.00 6.88 254 GLU B CA 1
ATOM 4843 C C . GLU B 1 290 ? 39.533 28.049 15.548 1.00 6.60 254 GLU B C 1
ATOM 4844 O O . GLU B 1 290 ? 39.522 28.162 16.769 1.00 6.15 254 GLU B O 1
ATOM 4850 N N . ASN B 1 291 ? 39.656 29.088 14.748 1.00 5.97 255 ASN B N 1
ATOM 4851 C CA . ASN B 1 291 ? 39.424 30.414 15.271 1.00 5.70 255 ASN B CA 1
ATOM 4852 C C . ASN B 1 291 ? 38.617 31.189 14.219 1.00 5.44 255 ASN B C 1
ATOM 4853 O O . ASN B 1 291 ? 39.186 31.848 13.355 1.00 5.61 255 ASN B O 1
ATOM 4858 N N . GLU B 1 292 ? 37.310 31.041 14.309 1.00 8.12 256 GLU B N 1
ATOM 4859 C CA . GLU B 1 292 ? 36.334 31.404 13.236 1.00 10.40 256 GLU B CA 1
ATOM 4860 C C . GLU B 1 292 ? 36.510 30.548 11.980 1.00 10.16 256 GLU B C 1
ATOM 4861 O O . GLU B 1 292 ? 35.587 29.852 11.564 1.00 12.63 256 GLU B O 1
ATOM 4867 N N . LYS B 1 293 ? 37.657 30.597 11.406 1.00 9.23 257 LYS B N 1
ATOM 4868 C CA . LYS B 1 293 ? 38.014 29.693 10.321 1.00 9.65 257 LYS B CA 1
ATOM 4869 C C . LYS B 1 293 ? 38.726 28.422 10.826 1.00 8.50 257 LYS B C 1
ATOM 4870 O O . LYS B 1 293 ? 39.256 28.372 11.965 1.00 6.20 257 LYS B O 1
ATOM 4876 N N . GLN B 1 294 ? 38.765 27.423 9.949 1.00 6.05 258 GLN B N 1
ATOM 4877 C CA . GLN B 1 294 ? 39.581 26.243 10.199 1.00 5.85 258 GLN B CA 1
ATOM 4878 C C . GLN B 1 294 ? 41.024 26.583 9.825 1.00 3.32 258 GLN B C 1
ATOM 4879 O O . GLN B 1 294 ? 41.337 27.106 8.735 1.00 4.14 258 GLN B O 1
ATOM 4885 N N . ILE B 1 295 ? 41.959 26.198 10.689 1.00 3.10 259 ILE B N 1
ATOM 4886 C CA . ILE B 1 295 ? 43.345 26.565 10.485 1.00 3.12 259 ILE B CA 1
ATOM 4887 C C . ILE B 1 295 ? 44.230 25.302 10.621 1.00 3.07 259 ILE B C 1
ATOM 4888 O O . ILE B 1 295 ? 44.194 24.640 11.642 1.00 6.88 259 ILE B O 1
ATOM 4893 N N . ALA B 1 296 ? 44.962 25.001 9.604 1.00 2.16 260 ALA B N 1
ATOM 4894 C CA . ALA B 1 296 ? 45.971 23.938 9.638 1.00 4.04 260 ALA B CA 1
ATOM 4895 C C . ALA B 1 296 ? 47.345 24.536 9.982 1.00 3.11 260 ALA B C 1
ATOM 4896 O O . ALA B 1 296 ? 47.792 25.493 9.348 1.00 4.92 260 ALA B O 1
ATOM 4898 N N . ILE B 1 297 ? 47.991 23.990 11.005 1.00 2.12 261 ILE B N 1
ATOM 4899 C CA . ILE B 1 297 ? 49.369 24.328 11.378 1.00 2.00 261 ILE B CA 1
ATOM 4900 C C . ILE B 1 297 ? 50.273 23.240 10.820 1.00 2.70 261 ILE B C 1
ATOM 4901 O O . ILE B 1 297 ? 50.103 22.053 11.156 1.00 4.42 261 ILE B O 1
ATOM 4906 N N . LEU B 1 298 ? 51.192 23.626 9.995 1.00 2.75 262 LEU B N 1
ATOM 4907 C CA . LEU B 1 298 ? 52.019 22.709 9.200 1.00 4.52 262 LEU B CA 1
ATOM 4908 C C . LEU B 1 298 ? 53.424 22.642 9.802 1.00 7.22 262 LEU B C 1
ATOM 4909 O O . LEU B 1 298 ? 53.763 23.519 10.592 1.00 8.40 262 LEU B O 1
ATOM 4914 N N . ASP B 1 299 ? 54.272 21.694 9.385 1.00 5.90 263 ASP B N 1
ATOM 4915 C CA . ASP B 1 299 ? 55.637 21.658 9.907 1.00 6.98 263 ASP B CA 1
ATOM 4916 C C . ASP B 1 299 ? 56.624 22.400 9.021 1.00 7.44 263 ASP B C 1
ATOM 4917 O O . ASP B 1 299 ? 57.791 21.995 8.809 1.00 9.94 263 ASP B O 1
ATOM 4922 N N . THR B 1 300 ? 56.163 23.510 8.415 1.00 7.78 264 THR B N 1
ATOM 4923 C CA . THR B 1 300 ? 56.974 24.326 7.548 1.00 6.84 264 THR B CA 1
ATOM 4924 C C . THR B 1 300 ? 56.540 25.771 7.843 1.00 9.01 264 THR B C 1
ATOM 4925 O O . THR B 1 300 ? 55.581 26.009 8.557 1.00 9.41 264 THR B O 1
ATOM 4929 N N . SER B 1 301 ? 57.318 26.704 7.361 1.00 9.31 265 SER B N 1
ATOM 4930 C CA . SER B 1 301 ? 57.159 28.122 7.724 1.00 11.14 265 SER B CA 1
ATOM 4931 C C . SER B 1 301 ? 57.329 28.947 6.427 1.00 11.24 265 SER B C 1
ATOM 4932 O O . SER B 1 301 ? 58.251 28.763 5.632 1.00 10.50 265 SER B O 1
ATOM 4935 N N . SER B 1 302 ? 56.400 29.849 6.213 1.00 10.26 266 SER B N 1
ATOM 4936 C CA . SER B 1 302 ? 56.546 30.865 5.156 1.00 10.62 266 SER B CA 1
ATOM 4937 C C . SER B 1 302 ? 57.848 31.615 5.268 1.00 10.41 266 SER B C 1
ATOM 4938 O O . SER B 1 302 ? 58.646 31.632 4.380 1.00 7.46 266 SER B O 1
ATOM 4941 N N . GLU B 1 303 ? 58.034 32.226 6.409 1.00 11.18 267 GLU B N 1
ATOM 4942 C CA . GLU B 1 303 ? 59.131 33.094 6.612 1.00 15.38 267 GLU B CA 1
ATOM 4943 C C . GLU B 1 303 ? 60.528 32.395 6.410 1.00 13.82 267 GLU B C 1
ATOM 4944 O O . GLU B 1 303 ? 61.380 32.962 5.781 1.00 13.00 267 GLU B O 1
ATOM 4950 N N . ALA B 1 304 ? 60.675 31.149 6.894 1.00 10.24 268 ALA B N 1
ATOM 4951 C CA . ALA B 1 304 ? 61.976 30.459 6.911 1.00 9.84 268 ALA B CA 1
ATOM 4952 C C . ALA B 1 304 ? 62.215 29.646 5.650 1.00 9.69 268 ALA B C 1
ATOM 4953 O O . ALA B 1 304 ? 63.369 29.504 5.266 1.00 11.04 268 ALA B O 1
ATOM 4955 N N . HIS B 1 305 ? 61.153 29.076 5.077 1.00 6.40 269 HIS B N 1
ATOM 4956 C CA . HIS B 1 305 ? 61.250 28.029 4.054 1.00 6.17 269 HIS B CA 1
ATOM 4957 C C . HIS B 1 305 ? 60.744 28.484 2.719 1.00 6.93 269 HIS B C 1
ATOM 4958 O O . HIS B 1 305 ? 61.118 27.945 1.670 1.00 8.73 269 HIS B O 1
ATOM 4965 N N . MET B 1 306 ? 59.885 29.532 2.692 1.00 9.32 270 MET B N 1
ATOM 4966 C CA . MET B 1 306 ? 59.430 30.106 1.361 1.00 8.90 270 MET B CA 1
ATOM 4967 C C . MET B 1 306 ? 59.528 31.659 1.486 1.00 10.23 270 MET B C 1
ATOM 4968 O O . MET B 1 306 ? 58.510 32.354 1.342 1.00 10.48 270 MET B O 1
ATOM 4973 N N . PRO B 1 307 ? 60.728 32.184 1.859 1.00 12.25 271 PRO B N 1
ATOM 4974 C CA . PRO B 1 307 ? 60.830 33.597 2.267 1.00 12.86 271 PRO B CA 1
ATOM 4975 C C . PRO B 1 307 ? 60.327 34.579 1.204 1.00 11.75 271 PRO B C 1
ATOM 4976 O O . PRO B 1 307 ? 59.842 35.651 1.588 1.00 12.23 271 PRO B O 1
ATOM 4980 N N . ASP B 1 308 ? 60.422 34.270 -0.072 1.00 11.91 272 ASP B N 1
ATOM 4981 C CA . ASP B 1 308 ? 59.919 35.200 -1.060 1.00 13.09 272 ASP B CA 1
ATOM 4982 C C . ASP B 1 308 ? 58.387 35.394 -0.999 1.00 13.88 272 ASP B C 1
ATOM 4983 O O . ASP B 1 308 ? 57.919 36.462 -1.413 1.00 13.43 272 ASP B O 1
ATOM 4988 N N . THR B 1 309 ? 57.628 34.423 -0.448 1.00 14.04 273 THR B N 1
ATOM 4989 C CA . THR B 1 309 ? 56.203 34.588 -0.255 1.00 13.64 273 THR B CA 1
ATOM 4990 C C . THR B 1 309 ? 55.940 35.775 0.674 1.00 16.30 273 THR B C 1
ATOM 4991 O O . THR B 1 309 ? 54.933 36.447 0.540 1.00 17.66 273 THR B O 1
ATOM 4995 N N . ILE B 1 310 ? 56.814 36.020 1.623 1.00 16.47 274 ILE B N 1
ATOM 4996 C CA . ILE B 1 310 ? 56.669 37.158 2.508 1.00 17.32 274 ILE B CA 1
ATOM 4997 C C . ILE B 1 310 ? 57.306 38.405 1.967 1.00 18.31 274 ILE B C 1
ATOM 4998 O O . ILE B 1 310 ? 56.770 39.495 2.145 1.00 17.96 274 ILE B O 1
ATOM 5003 N N . ILE B 1 311 ? 58.451 38.271 1.298 1.00 17.87 275 ILE B N 1
ATOM 5004 C CA . ILE B 1 311 ? 59.243 39.428 0.874 1.00 18.71 275 ILE B CA 1
ATOM 5005 C C . ILE B 1 311 ? 58.481 40.154 -0.265 1.00 19.81 275 ILE B C 1
ATOM 5006 O O . ILE B 1 311 ? 58.310 41.406 -0.261 1.00 20.19 275 ILE B O 1
ATOM 5011 N N . MET B 1 312 ? 57.920 39.374 -1.181 1.00 18.98 276 MET B N 1
ATOM 5012 C CA A MET B 1 312 ? 57.542 39.943 -2.471 0.50 19.04 276 MET B CA 1
ATOM 5013 C CA B MET B 1 312 ? 57.523 39.934 -2.482 0.50 19.42 276 MET B CA 1
ATOM 5014 C C . MET B 1 312 ? 56.353 40.873 -2.365 1.00 19.61 276 MET B C 1
ATOM 5015 O O . MET B 1 312 ? 56.452 42.007 -2.782 1.00 19.16 276 MET B O 1
ATOM 5024 N N . PRO B 1 313 ? 55.235 40.412 -1.783 1.00 19.67 277 PRO B N 1
ATOM 5025 C CA . PRO B 1 313 ? 54.841 39.098 -1.327 1.00 18.30 277 PRO B CA 1
ATOM 5026 C C . PRO B 1 313 ? 54.124 38.358 -2.454 1.00 19.41 277 PRO B C 1
ATOM 5027 O O . PRO B 1 313 ? 53.746 38.979 -3.463 1.00 18.93 277 PRO B O 1
ATOM 5031 N N . TYR B 1 314 ? 53.983 37.048 -2.326 1.00 16.91 278 TYR B N 1
ATOM 5032 C CA . TYR B 1 314 ? 53.173 36.287 -3.261 1.00 14.69 278 TYR B CA 1
ATOM 5033 C C . TYR B 1 314 ? 52.597 35.100 -2.512 1.00 14.64 278 TYR B C 1
ATOM 5034 O O . TYR B 1 314 ? 53.030 34.781 -1.363 1.00 15.29 278 TYR B O 1
ATOM 5043 N N . THR B 1 315 ? 51.616 34.435 -3.126 1.00 15.32 279 THR B N 1
ATOM 5044 C CA . THR B 1 315 ? 50.997 33.290 -2.483 1.00 14.75 279 THR B CA 1
ATOM 5045 C C . THR B 1 315 ? 51.313 32.054 -3.271 1.00 14.75 279 THR B C 1
ATOM 5046 O O . THR B 1 315 ? 51.029 32.000 -4.465 1.00 14.11 279 THR B O 1
ATOM 5050 N N . SER B 1 316 ? 51.847 31.053 -2.608 1.00 13.58 280 SER B N 1
ATOM 5051 C CA . SER B 1 316 ? 52.160 29.769 -3.275 1.00 15.55 280 SER B CA 1
ATOM 5052 C C . SER B 1 316 ? 50.893 29.031 -3.696 1.00 14.84 280 SER B C 1
ATOM 5053 O O . SER B 1 316 ? 49.921 29.009 -2.890 1.00 15.50 280 SER B O 1
ATOM 5056 N N . GLU B 1 317 ? 50.905 28.379 -4.867 1.00 13.74 281 GLU B N 1
ATOM 5057 C CA . GLU B 1 317 ? 49.822 27.438 -5.193 1.00 14.69 281 GLU B CA 1
ATOM 5058 C C . GLU B 1 317 ? 50.055 26.194 -4.383 1.00 14.99 281 GLU B C 1
ATOM 5059 O O . GLU B 1 317 ? 51.198 25.944 -3.926 1.00 16.08 281 GLU B O 1
ATOM 5065 N N . VAL B 1 318 ? 48.976 25.454 -4.136 1.00 13.97 282 VAL B N 1
ATOM 5066 C CA . VAL B 1 318 ? 48.998 24.254 -3.345 1.00 13.71 282 VAL B CA 1
ATOM 5067 C C . VAL B 1 318 ? 48.332 23.140 -4.146 1.00 14.09 282 VAL B C 1
ATOM 5068 O O . VAL B 1 318 ? 47.303 23.353 -4.790 1.00 13.99 282 VAL B O 1
ATOM 5072 N N . LEU B 1 319 ? 48.950 21.958 -4.211 1.00 14.32 283 LEU B N 1
ATOM 5073 C CA . LEU B 1 319 ? 48.434 20.883 -5.055 1.00 14.37 283 LEU B CA 1
ATOM 5074 C C . LEU B 1 319 ? 47.050 20.459 -4.543 1.00 15.73 283 LEU B C 1
ATOM 5075 O O . LEU B 1 319 ? 46.842 20.354 -3.313 1.00 13.52 283 LEU B O 1
ATOM 5080 N N . ASN B 1 320 ? 46.106 20.311 -5.502 1.00 15.81 284 ASN B N 1
ATOM 5081 C CA . ASN B 1 320 ? 44.686 20.007 -5.256 1.00 16.57 284 ASN B CA 1
ATOM 5082 C C . ASN B 1 320 ? 43.957 21.058 -4.418 1.00 15.98 284 ASN B C 1
ATOM 5083 O O . ASN B 1 320 ? 43.014 20.732 -3.678 1.00 16.75 284 ASN B O 1
ATOM 5088 N N . ALA B 1 321 ? 44.398 22.312 -4.467 1.00 14.39 285 ALA B N 1
ATOM 5089 C CA . ALA B 1 321 ? 43.729 23.383 -3.776 1.00 13.71 285 ALA B CA 1
ATOM 5090 C C . ALA B 1 321 ? 43.700 24.608 -4.686 1.00 15.65 285 ALA B C 1
ATOM 5091 O O . ALA B 1 321 ? 44.470 24.720 -5.685 1.00 13.71 285 ALA B O 1
ATOM 5093 N N . ARG B 1 322 ? 42.825 25.542 -4.308 1.00 14.98 286 ARG B N 1
ATOM 5094 C CA . ARG B 1 322 ? 42.725 26.850 -5.002 1.00 15.61 286 ARG B CA 1
ATOM 5095 C C . ARG B 1 322 ? 42.918 27.953 -3.980 1.00 14.16 286 ARG B C 1
ATOM 5096 O O . ARG B 1 322 ? 42.426 27.859 -2.851 1.00 14.39 286 ARG B O 1
ATOM 5104 N N . ILE B 1 323 ? 43.621 28.994 -4.351 1.00 14.19 287 ILE B N 1
ATOM 5105 C CA . ILE B 1 323 ? 43.795 30.115 -3.427 1.00 13.38 287 ILE B CA 1
ATOM 5106 C C . ILE B 1 323 ? 42.484 30.894 -3.317 1.00 13.01 287 ILE B C 1
ATOM 5107 O O . ILE B 1 323 ? 41.925 31.343 -4.338 1.00 14.94 287 ILE B O 1
ATOM 5112 N N . LEU B 1 324 ? 42.011 31.113 -2.091 1.00 12.19 288 LEU B N 1
ATOM 5113 C CA . LEU B 1 324 ? 40.804 31.925 -1.863 1.00 12.98 288 LEU B CA 1
ATOM 5114 C C . LEU B 1 324 ? 41.157 33.407 -1.442 1.00 12.08 288 LEU B C 1
ATOM 5115 O O . LEU B 1 324 ? 40.553 34.390 -1.915 1.00 12.56 288 LEU B O 1
ATOM 5120 N N . ALA B 1 325 ? 42.136 33.527 -0.543 1.00 14.33 289 ALA B N 1
ATOM 5121 C CA . ALA B 1 325 ? 42.618 34.835 -0.078 1.00 13.73 289 ALA B CA 1
ATOM 5122 C C . ALA B 1 325 ? 44.083 34.759 0.308 1.00 13.97 289 ALA B C 1
ATOM 5123 O O . ALA B 1 325 ? 44.638 33.676 0.674 1.00 13.31 289 ALA B O 1
ATOM 5125 N N . THR B 1 326 ? 44.746 35.890 0.194 1.00 13.27 290 THR B N 1
ATOM 5126 C CA . THR B 1 326 ? 46.184 35.950 0.539 1.00 14.41 290 THR B CA 1
ATOM 5127 C C . THR B 1 326 ? 46.313 36.201 2.015 1.00 15.36 290 THR B C 1
ATOM 5128 O O . THR B 1 326 ? 45.387 36.581 2.720 1.00 15.62 290 THR B O 1
ATOM 5132 N N . ARG B 1 327 ? 47.542 36.056 2.504 1.00 18.61 291 ARG B N 1
ATOM 5133 C CA . ARG B 1 327 ? 47.848 36.377 3.910 1.00 19.46 291 ARG B CA 1
ATOM 5134 C C . ARG B 1 327 ? 47.617 37.833 4.187 1.00 19.42 291 ARG B C 1
ATOM 5135 O O . ARG B 1 327 ? 47.343 38.190 5.283 1.00 18.84 291 ARG B O 1
ATOM 5143 N N . GLU B 1 328 ? 47.765 38.679 3.172 1.00 18.55 292 GLU B N 1
ATOM 5144 C CA . GLU B 1 328 ? 47.462 40.105 3.272 1.00 19.88 292 GLU B CA 1
ATOM 5145 C C . GLU B 1 328 ? 45.959 40.439 3.130 1.00 20.84 292 GLU B C 1
ATOM 5146 O O . GLU B 1 328 ? 45.579 41.613 3.024 1.00 21.22 292 GLU B O 1
ATOM 5152 N N . ASN B 1 329 ? 45.094 39.417 3.143 1.00 20.74 293 ASN B N 1
ATOM 5153 C CA . ASN B 1 329 ? 43.621 39.573 3.043 1.00 19.64 293 ASN B CA 1
ATOM 5154 C C . ASN B 1 329 ? 43.178 40.137 1.717 1.00 18.08 293 ASN B C 1
ATOM 5155 O O . ASN B 1 329 ? 42.151 40.765 1.643 1.00 18.51 293 ASN B O 1
ATOM 5160 N N . GLU B 1 330 ? 43.898 39.893 0.649 1.00 16.26 294 GLU B N 1
ATOM 5161 C CA . GLU B 1 330 ? 43.364 40.195 -0.663 1.00 16.69 294 GLU B CA 1
ATOM 5162 C C . GLU B 1 330 ? 42.454 39.018 -1.121 1.00 15.45 294 GLU B C 1
ATOM 5163 O O . GLU B 1 330 ? 42.853 37.870 -1.097 1.00 15.13 294 GLU B O 1
ATOM 5169 N N . LYS B 1 331 ? 41.238 39.294 -1.544 1.00 15.31 295 LYS B N 1
ATOM 5170 C CA . LYS B 1 331 ? 40.329 38.245 -1.976 1.00 15.90 295 LYS B CA 1
ATOM 5171 C C . LYS B 1 331 ? 40.740 37.843 -3.372 1.00 14.57 295 LYS B C 1
ATOM 5172 O O . LYS B 1 331 ? 40.842 38.712 -4.239 1.00 15.49 295 LYS B O 1
ATOM 5178 N N . ILE B 1 332 ? 40.964 36.551 -3.581 1.00 14.39 296 ILE B N 1
ATOM 5179 C CA . ILE B 1 332 ? 41.362 36.009 -4.878 1.00 15.05 296 ILE B CA 1
ATOM 5180 C C . ILE B 1 332 ? 40.223 35.223 -5.553 1.00 15.48 296 ILE B C 1
ATOM 5181 O O . ILE B 1 332 ? 39.966 35.418 -6.723 1.00 11.86 296 ILE B O 1
ATOM 5186 N N . SER B 1 333 ? 39.473 34.405 -4.799 1.00 15.62 297 SER B N 1
ATOM 5187 C CA . SER B 1 333 ? 38.273 33.730 -5.356 1.00 17.90 297 SER B CA 1
ATOM 5188 C C . SER B 1 333 ? 37.311 33.379 -4.240 1.00 17.98 297 SER B C 1
ATOM 5189 O O . SER B 1 333 ? 37.607 33.557 -3.056 1.00 17.69 297 SER B O 1
ATOM 5192 N N . ASP B 1 334 ? 36.157 32.869 -4.622 1.00 16.30 298 ASP B N 1
ATOM 5193 C CA . ASP B 1 334 ? 35.114 32.488 -3.670 1.00 17.47 298 ASP B CA 1
ATOM 5194 C C . ASP B 1 334 ? 35.109 30.969 -3.577 1.00 17.28 298 ASP B C 1
ATOM 5195 O O . ASP B 1 334 ? 35.382 30.279 -4.566 1.00 16.74 298 ASP B O 1
ATOM 5200 N N . LEU B 1 335 ? 34.747 30.470 -2.419 1.00 16.82 299 LEU B N 1
ATOM 5201 C CA . LEU B 1 335 ? 34.525 29.046 -2.200 1.00 17.62 299 LEU B CA 1
ATOM 5202 C C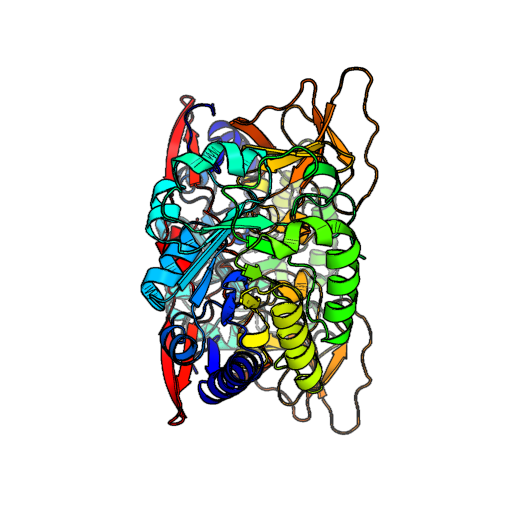 . LEU B 1 335 ? 33.376 28.529 -3.084 1.00 18.65 299 LEU B C 1
ATOM 5203 O O . LEU B 1 335 ? 32.378 29.184 -3.210 1.00 17.55 299 LEU B O 1
ATOM 5208 N N . LYS B 1 336 ? 33.548 27.372 -3.702 1.00 19.64 300 LYS B N 1
ATOM 5209 C CA . LYS B 1 336 ? 32.499 26.738 -4.512 1.00 21.27 300 LYS B CA 1
ATOM 5210 C C . LYS B 1 336 ? 31.804 25.669 -3.686 1.00 21.35 300 LYS B C 1
ATOM 5211 O O . LYS B 1 336 ? 32.228 25.371 -2.545 1.00 19.50 300 LYS B O 1
ATOM 5217 N N . GLU B 1 337 ? 30.763 25.071 -4.261 1.00 21.40 301 GLU B N 1
ATOM 5218 C CA . GLU B 1 337 ? 30.098 23.962 -3.611 1.00 22.38 301 GLU B CA 1
ATOM 5219 C C . GLU B 1 337 ? 31.043 22.770 -3.448 1.00 20.98 301 GLU B C 1
ATOM 5220 O O . GLU B 1 337 ? 31.838 22.442 -4.317 1.00 21.41 301 GLU B O 1
ATOM 5226 N N . ASN B 1 338 ? 30.874 22.074 -2.346 1.00 19.89 302 ASN B N 1
ATOM 5227 C CA . ASN B 1 338 ? 31.608 20.879 -2.074 1.00 18.31 302 ASN B CA 1
ATOM 5228 C C . ASN B 1 338 ? 33.091 21.217 -1.895 1.00 16.83 302 ASN B C 1
ATOM 5229 O O . ASN B 1 338 ? 33.950 20.374 -2.189 1.00 17.78 302 ASN B O 1
ATOM 5234 N N . GLU B 1 339 ? 33.391 22.452 -1.487 1.00 14.52 303 GLU B N 1
ATOM 5235 C CA . GLU B 1 339 ? 34.767 22.808 -1.113 1.00 14.01 303 GLU B CA 1
ATOM 5236 C C . GLU B 1 339 ? 34.819 23.159 0.385 1.00 12.09 303 GLU B C 1
ATOM 5237 O O . GLU B 1 339 ? 33.784 23.459 1.013 1.00 11.93 303 GLU B O 1
ATOM 5243 N N . PHE B 1 340 ? 36.044 23.144 0.916 1.00 11.73 304 PHE B N 1
ATOM 5244 C CA . PHE B 1 340 ? 36.312 23.362 2.323 1.00 11.19 304 PHE B CA 1
ATOM 5245 C C . PHE B 1 340 ? 37.509 24.293 2.431 1.00 11.49 304 PHE B C 1
ATOM 5246 O O . PHE B 1 340 ? 38.614 24.006 1.896 1.00 10.67 304 PHE B O 1
ATOM 5254 N N . ALA B 1 341 ? 37.289 25.413 3.127 1.00 12.92 305 ALA B N 1
ATOM 5255 C CA . ALA B 1 341 ? 38.313 26.449 3.282 1.00 11.32 305 ALA B CA 1
ATOM 5256 C C . ALA B 1 341 ? 39.143 26.212 4.541 1.00 11.48 305 ALA B C 1
ATOM 5257 O O . ALA B 1 341 ? 38.595 25.891 5.616 1.00 11.94 305 ALA B O 1
ATOM 5259 N N . TYR B 1 342 ? 40.459 26.389 4.379 1.00 12.48 306 TYR B N 1
ATOM 5260 C CA . TYR B 1 342 ? 41.417 26.371 5.515 1.00 12.35 306 TYR B CA 1
ATOM 5261 C C . TYR B 1 342 ? 42.416 27.502 5.362 1.00 12.61 306 TYR B C 1
ATOM 5262 O O . TYR B 1 342 ? 42.904 27.783 4.235 1.00 12.67 306 TYR B O 1
ATOM 5271 N N . LEU B 1 343 ? 42.750 28.141 6.461 1.00 12.48 307 LEU B N 1
ATOM 5272 C CA . LEU B 1 343 ? 44.011 28.866 6.545 1.00 13.27 307 LEU B CA 1
ATOM 5273 C C . LEU B 1 343 ? 45.179 27.868 6.683 1.00 13.66 307 LEU B C 1
ATOM 5274 O O . LEU B 1 343 ? 45.151 26.968 7.554 1.00 17.18 307 LEU B O 1
ATOM 5279 N N . LEU B 1 344 ? 46.192 27.979 5.836 1.00 12.70 308 LEU B N 1
ATOM 5280 C CA . LEU B 1 344 ? 47.397 27.195 5.994 1.00 12.84 308 LEU B CA 1
ATOM 5281 C C . LEU B 1 344 ? 48.410 28.067 6.687 1.00 13.33 308 LEU B C 1
ATOM 5282 O O . LEU B 1 344 ? 48.664 29.181 6.245 1.00 12.24 308 LEU B O 1
ATOM 5287 N N . THR B 1 345 ? 49.022 27.544 7.748 1.00 12.64 309 THR B N 1
ATOM 5288 C CA . THR B 1 345 ? 49.897 28.320 8.605 1.00 12.90 309 THR B CA 1
ATOM 5289 C C . THR B 1 345 ? 51.132 27.533 9.008 1.00 13.45 309 THR B C 1
ATOM 5290 O O . THR B 1 345 ? 51.160 26.279 8.951 1.00 14.36 309 THR B O 1
ATOM 5294 N N . GLY B 1 346 ? 52.140 28.232 9.505 1.00 13.20 310 GLY B N 1
ATOM 5295 C CA . GLY B 1 346 ? 53.401 27.590 9.774 1.00 11.50 310 GLY B CA 1
ATOM 5296 C C . GLY B 1 346 ? 53.718 27.403 11.227 1.00 13.25 310 GLY B C 1
ATOM 5297 O O . GLY B 1 346 ? 52.891 27.739 12.121 1.00 13.84 310 GLY B O 1
ATOM 5298 N N . ASN B 1 347 ? 54.921 26.879 11.438 1.00 14.15 311 ASN B N 1
ATOM 5299 C CA . ASN B 1 347 ? 55.346 26.411 12.743 1.00 15.31 311 ASN B CA 1
ATOM 5300 C C . ASN B 1 347 ? 56.278 27.371 13.520 1.00 16.42 311 ASN B C 1
ATOM 5301 O O . ASN B 1 347 ? 56.684 27.009 14.628 1.00 15.53 311 ASN B O 1
ATOM 5306 N N . THR B 1 348 ? 56.595 28.558 12.966 1.00 16.47 312 THR B N 1
ATOM 5307 C CA . THR B 1 348 ? 57.372 29.515 13.709 1.00 19.07 312 THR B CA 1
ATOM 5308 C C . THR B 1 348 ? 56.395 30.072 14.737 1.00 16.92 312 THR B C 1
ATOM 5309 O O . THR B 1 348 ? 55.170 29.900 14.666 1.00 14.94 312 THR B O 1
ATOM 5313 N N . CYS B 1 349 ? 56.949 30.724 15.715 1.00 16.86 313 CYS B N 1
ATOM 5314 C CA . CYS B 1 349 ? 56.150 31.440 16.701 1.00 17.72 313 CYS B CA 1
ATOM 5315 C C . CYS B 1 349 ? 55.577 32.815 16.204 1.00 19.73 313 CYS B C 1
ATOM 5316 O O . CYS B 1 349 ? 54.827 33.475 16.923 1.00 22.78 313 CYS B O 1
ATOM 5319 N N . LEU B 1 350 ? 55.822 33.213 14.968 1.00 19.68 314 LEU B N 1
ATOM 5320 C CA . LEU B 1 350 ? 55.338 34.512 14.488 1.00 20.70 314 LEU B CA 1
ATOM 5321 C C . LEU B 1 350 ? 53.840 34.476 14.185 1.00 18.91 314 LEU B C 1
ATOM 5322 O O . LEU B 1 350 ? 53.355 33.507 13.607 1.00 16.31 314 LEU B O 1
ATOM 5327 N N . ALA B 1 351 ? 53.168 35.577 14.480 1.00 18.43 315 ALA B N 1
ATOM 5328 C CA . ALA B 1 351 ? 51.739 35.739 14.289 1.00 19.53 315 ALA B CA 1
ATOM 5329 C C . ALA B 1 351 ? 51.443 35.660 12.791 1.00 18.84 315 ALA B C 1
ATOM 5330 O O . ALA B 1 351 ? 50.460 35.052 12.396 1.00 20.39 315 ALA B O 1
ATOM 5332 N N . GLY B 1 352 ? 52.323 36.223 11.971 1.00 18.19 316 GLY B N 1
ATOM 5333 C CA . GLY B 1 352 ? 52.038 36.319 10.546 1.00 18.69 316 GLY B CA 1
ATOM 5334 C C . GLY B 1 352 ? 52.649 35.222 9.658 1.00 17.71 316 GLY B C 1
ATOM 5335 O O . GLY B 1 352 ? 52.685 35.401 8.432 1.00 17.04 316 GLY B O 1
ATOM 5336 N N . ASP B 1 353 ? 52.990 34.064 10.253 1.00 16.71 317 ASP B N 1
ATOM 5337 C CA . ASP B 1 353 ? 53.498 32.881 9.489 1.00 16.44 317 ASP B CA 1
ATOM 5338 C C . ASP B 1 353 ? 52.290 32.133 8.903 1.00 15.16 317 ASP B C 1
ATOM 5339 O O . ASP B 1 353 ? 51.786 31.151 9.446 1.00 13.01 317 ASP B O 1
ATOM 5344 N N . VAL B 1 354 ? 51.729 32.706 7.849 1.00 15.29 318 VAL B N 1
ATOM 5345 C CA . VAL B 1 354 ? 50.430 32.279 7.310 1.00 15.42 318 VAL B CA 1
ATOM 5346 C C . VAL B 1 354 ? 50.603 32.204 5.815 1.00 15.36 318 VAL B C 1
ATOM 5347 O O . VAL B 1 354 ? 51.032 33.218 5.228 1.00 17.33 318 VAL B O 1
ATOM 5351 N N . MET B 1 355 ? 50.343 31.067 5.208 1.00 13.21 319 MET B N 1
ATOM 5352 C CA . MET B 1 355 ? 50.547 30.966 3.754 1.00 14.43 319 MET B CA 1
ATOM 5353 C C . MET B 1 355 ? 49.380 31.593 2.930 1.00 14.39 319 MET B C 1
ATOM 5354 O O . MET B 1 355 ? 49.588 32.070 1.815 1.00 16.68 319 MET B O 1
ATOM 5359 N N . GLY B 1 356 ? 48.167 31.564 3.475 1.00 13.58 320 GLY B N 1
ATOM 5360 C CA . GLY B 1 356 ? 46.990 31.954 2.754 1.00 14.27 320 GLY B CA 1
ATOM 5361 C C . GLY B 1 356 ? 45.761 31.189 3.152 1.00 14.91 320 GLY B C 1
ATOM 5362 O O . GLY B 1 356 ? 45.849 30.269 3.997 1.00 15.56 320 GLY B O 1
ATOM 5363 N N . GLU B 1 357 ? 44.641 31.523 2.491 1.00 12.47 321 GLU B N 1
ATOM 5364 C CA . GLU B 1 357 ? 43.427 30.793 2.628 1.00 12.89 321 GLU B CA 1
ATOM 5365 C C . GLU B 1 357 ? 43.157 30.043 1.328 1.00 12.90 321 GLU B C 1
ATOM 5366 O O . GLU B 1 357 ? 43.143 30.662 0.262 1.00 12.65 321 GLU B O 1
ATOM 5372 N N . TYR B 1 358 ? 42.932 28.725 1.474 1.00 11.74 322 TYR B N 1
ATOM 5373 C CA . TYR B 1 358 ? 42.877 27.816 0.387 1.00 11.41 322 TYR B CA 1
ATOM 5374 C C . TYR B 1 358 ? 41.585 26.956 0.448 1.00 12.13 322 TYR B C 1
ATOM 5375 O O . TYR B 1 358 ? 41.103 26.595 1.514 1.00 12.59 322 TYR B O 1
ATOM 5384 N N . ALA B 1 359 ? 41.048 26.619 -0.734 1.00 11.19 323 ALA B N 1
ATOM 5385 C CA . ALA B 1 359 ? 39.901 25.776 -0.851 1.00 11.82 323 ALA B CA 1
ATOM 5386 C C . ALA B 1 359 ? 40.371 24.367 -1.262 1.00 11.40 323 ALA B C 1
ATOM 5387 O O . ALA B 1 359 ? 41.084 24.176 -2.270 1.00 10.79 323 ALA B O 1
ATOM 5389 N N . PHE B 1 360 ? 39.974 23.395 -0.476 1.00 11.53 324 PHE B N 1
ATOM 5390 C CA . PHE B 1 360 ? 40.235 21.990 -0.837 1.00 11.77 324 PHE B CA 1
ATOM 5391 C C . PHE B 1 360 ? 38.917 21.276 -1.199 1.00 11.77 324 PHE B C 1
ATOM 5392 O O . PHE B 1 360 ? 37.866 21.754 -0.880 1.00 12.40 324 PHE B O 1
ATOM 5400 N N . ASP B 1 361 ? 38.982 20.109 -1.804 1.00 11.36 325 ASP B N 1
ATOM 5401 C CA . ASP B 1 361 ? 37.756 19.395 -2.116 1.00 13.43 325 ASP B CA 1
ATOM 5402 C C . ASP B 1 361 ? 37.482 18.216 -1.176 1.00 12.08 325 ASP B C 1
ATOM 5403 O O . ASP B 1 361 ? 36.591 17.415 -1.423 1.00 10.49 325 ASP B O 1
ATOM 5408 N N . LYS B 1 362 ? 38.264 18.143 -0.095 1.00 12.16 326 LYS B N 1
ATOM 5409 C CA . LYS B 1 362 ? 38.015 17.233 1.009 1.00 14.60 326 LYS B CA 1
ATOM 5410 C C . LYS B 1 362 ? 38.517 17.875 2.287 1.00 15.25 326 LYS B C 1
ATOM 5411 O O . LYS B 1 362 ? 39.286 18.782 2.202 1.00 16.55 326 LYS B O 1
ATOM 5417 N N . LYS B 1 363 ? 38.050 17.416 3.435 1.00 14.34 327 LYS B N 1
ATOM 5418 C CA . LYS B 1 363 ? 38.534 17.946 4.715 1.00 14.78 327 LYS B CA 1
ATOM 5419 C C . LYS B 1 363 ? 39.942 17.498 5.035 1.00 16.08 327 LYS B C 1
ATOM 5420 O O . LYS B 1 363 ? 40.301 16.380 4.808 1.00 14.15 327 LYS B O 1
ATOM 5426 N N . LEU B 1 364 ? 40.754 18.394 5.588 1.00 15.63 328 LEU B N 1
ATOM 5427 C CA . LEU B 1 364 ? 42.132 18.046 6.021 1.00 14.85 328 LEU B CA 1
ATOM 5428 C C . LEU B 1 364 ? 42.139 17.278 7.327 1.00 15.07 328 LEU B C 1
ATOM 5429 O O . LEU B 1 364 ? 41.243 17.430 8.150 1.00 14.81 328 LEU B O 1
ATOM 5434 N N . LYS B 1 365 ? 43.078 16.371 7.482 1.00 13.42 329 LYS B N 1
ATOM 5435 C CA . LYS B 1 365 ? 43.250 15.655 8.745 1.00 15.00 329 LYS B CA 1
ATOM 5436 C C . LYS B 1 365 ? 44.693 15.793 9.180 1.00 14.66 329 LYS B C 1
ATOM 5437 O O . LYS B 1 365 ? 45.596 15.965 8.361 1.00 12.45 329 LYS B O 1
ATOM 5443 N N . ILE B 1 366 ? 44.907 15.671 10.470 1.00 14.75 330 ILE B N 1
ATOM 5444 C CA . ILE B 1 366 ? 46.265 15.636 10.987 1.00 14.80 330 ILE B CA 1
ATOM 5445 C C . ILE B 1 366 ? 47.000 14.514 10.310 1.00 13.37 330 ILE B C 1
ATOM 5446 O O . ILE B 1 366 ? 46.471 13.365 10.158 1.00 13.09 330 ILE B O 1
ATOM 5451 N N . GLY B 1 367 ? 48.220 14.793 9.890 1.00 13.42 331 GLY B N 1
ATOM 5452 C CA . GLY B 1 367 ? 48.999 13.851 9.147 1.00 14.15 331 GLY B CA 1
ATOM 5453 C C . GLY B 1 367 ? 48.918 13.912 7.637 1.00 15.41 331 GLY B C 1
ATOM 5454 O O . GLY B 1 367 ? 49.827 13.373 6.921 1.00 14.43 331 GLY B O 1
ATOM 5455 N N . ASP B 1 368 ? 47.926 14.616 7.117 1.00 14.86 332 ASP B N 1
ATOM 5456 C CA . ASP B 1 368 ? 47.909 14.864 5.677 1.00 15.95 332 ASP B CA 1
ATOM 5457 C C . ASP B 1 368 ? 49.105 15.659 5.219 1.00 16.31 332 ASP B C 1
ATOM 5458 O O . ASP B 1 368 ? 49.575 16.556 5.928 1.00 16.39 332 ASP B O 1
ATOM 5463 N N . LYS B 1 369 ? 49.555 15.381 4.008 1.00 16.59 333 LYS B N 1
ATOM 5464 C CA . LYS B 1 369 ? 50.655 16.091 3.385 1.00 16.96 333 LYS B CA 1
ATOM 5465 C C . LYS B 1 369 ? 50.070 17.285 2.568 1.00 17.36 333 LYS B C 1
ATOM 5466 O O . LYS B 1 369 ? 49.076 17.108 1.848 1.00 18.16 333 LYS B O 1
ATOM 5472 N N . ILE B 1 370 ? 50.641 18.477 2.714 1.00 14.98 334 ILE B N 1
ATOM 5473 C CA . ILE B 1 370 ? 50.333 19.641 1.901 1.00 14.36 334 ILE B CA 1
ATOM 5474 C C . ILE B 1 370 ? 51.517 19.886 0.963 1.00 14.62 334 ILE B C 1
ATOM 5475 O O . ILE B 1 370 ? 52.674 19.887 1.397 1.00 14.12 334 ILE B O 1
ATOM 5480 N N . VAL B 1 371 ? 51.236 20.061 -0.319 1.00 14.04 335 VAL B N 1
ATOM 5481 C CA . VAL B 1 371 ? 52.279 20.193 -1.327 1.00 11.74 335 VAL B CA 1
ATOM 5482 C C . VAL B 1 371 ? 52.249 21.601 -1.892 1.00 11.93 335 VAL B C 1
ATOM 5483 O O . VAL B 1 371 ? 51.273 21.996 -2.590 1.00 11.91 335 VAL B O 1
ATOM 5487 N N . PHE B 1 372 ? 53.251 22.402 -1.509 1.00 11.84 336 PHE B N 1
ATOM 5488 C CA . PHE B 1 372 ? 53.421 23.742 -2.020 1.00 12.75 336 PHE B CA 1
ATOM 5489 C C . PHE B 1 372 ? 54.123 23.602 -3.355 1.00 12.52 336 PHE B C 1
ATOM 5490 O O . PHE B 1 372 ? 55.266 23.064 -3.431 1.00 13.29 336 PHE B O 1
ATOM 5498 N N . LEU B 1 373 ? 53.480 24.125 -4.414 1.00 12.20 337 LEU B N 1
ATOM 5499 C CA . LEU B 1 373 ? 53.936 23.961 -5.789 1.00 12.59 337 LEU B CA 1
ATOM 5500 C C . LEU B 1 373 ? 55.066 24.921 -6.177 1.00 13.65 337 LEU B C 1
ATOM 5501 O O . LEU B 1 373 ? 55.052 26.110 -5.813 1.00 13.02 337 LEU B O 1
ATOM 5506 N N . ASP B 1 374 ? 56.058 24.384 -6.905 1.00 14.24 338 ASP B N 1
ATOM 5507 C CA . ASP B 1 374 ? 57.090 25.171 -7.554 1.00 14.40 338 ASP B CA 1
ATOM 5508 C C . ASP B 1 374 ? 57.937 25.932 -6.556 1.00 15.52 338 ASP B C 1
ATOM 5509 O O . ASP B 1 374 ? 57.946 27.167 -6.528 1.00 14.44 338 ASP B O 1
ATOM 5514 N N . GLN B 1 375 ? 58.696 25.178 -5.775 1.00 13.83 339 GLN B N 1
ATOM 5515 C CA . GLN B 1 375 ? 59.362 25.706 -4.628 1.00 14.51 339 GLN B CA 1
ATOM 5516 C C . GLN B 1 375 ? 60.837 25.286 -4.614 1.00 14.81 339 GLN B C 1
ATOM 5517 O O . GLN B 1 375 ? 61.438 25.210 -3.565 1.00 14.25 339 GLN B O 1
ATOM 5523 N N . ILE B 1 376 ? 61.440 25.057 -5.777 1.00 14.94 340 ILE B N 1
ATOM 5524 C CA . ILE B 1 376 ? 62.884 24.692 -5.801 1.00 16.71 340 ILE B CA 1
ATOM 5525 C C . ILE B 1 376 ? 63.771 25.886 -6.150 1.00 17.35 340 ILE B C 1
ATOM 5526 O O . ILE B 1 376 ? 64.910 25.940 -5.667 1.00 20.65 340 ILE B O 1
ATOM 5531 N N . HIS B 1 377 ? 63.261 26.864 -6.880 1.00 16.08 341 HIS B N 1
ATOM 5532 C CA . HIS B 1 377 ? 64.030 28.079 -7.217 1.00 16.31 341 HIS B CA 1
ATOM 5533 C C . HIS B 1 377 ? 63.730 29.211 -6.246 1.00 16.32 341 HIS B C 1
ATOM 5534 O O . HIS B 1 377 ? 62.597 29.362 -5.809 1.00 13.60 341 HIS B O 1
ATOM 5541 N N . TYR B 1 378 ? 64.757 29.979 -5.880 1.00 14.69 342 TYR B N 1
ATOM 5542 C CA . TYR B 1 378 ? 64.626 31.123 -5.005 1.00 14.60 342 TYR B CA 1
ATOM 5543 C C . TYR B 1 378 ? 63.979 30.756 -3.671 1.00 15.40 342 TYR B C 1
ATOM 5544 O O . TYR B 1 378 ? 63.173 31.530 -3.123 1.00 16.25 342 TYR B O 1
ATOM 5553 N N . THR B 1 379 ? 64.282 29.552 -3.183 1.00 14.45 343 THR B N 1
ATOM 5554 C CA . THR B 1 379 ? 63.768 29.067 -1.926 1.00 14.47 343 THR B CA 1
ATOM 5555 C C . THR B 1 379 ? 64.894 28.591 -1.009 1.00 14.36 343 THR B C 1
ATOM 5556 O O . THR B 1 379 ? 65.270 29.267 -0.081 1.00 14.57 343 THR B O 1
ATOM 5560 N N . ILE B 1 380 ? 65.410 27.407 -1.325 1.00 14.01 344 ILE B N 1
ATOM 5561 C CA . ILE B 1 380 ? 66.533 26.775 -0.676 1.00 15.43 344 ILE B CA 1
ATOM 5562 C C . ILE B 1 380 ? 67.722 27.725 -0.507 1.00 15.67 344 ILE B C 1
ATOM 5563 O O . ILE B 1 380 ? 68.325 27.770 0.579 1.00 17.02 344 ILE B O 1
ATOM 5568 N N . VAL B 1 381 ? 68.058 28.443 -1.587 1.00 15.34 345 VAL B N 1
ATOM 5569 C CA . VAL B 1 381 ? 69.243 29.315 -1.636 1.00 14.77 345 VAL B CA 1
ATOM 5570 C C . VAL B 1 381 ? 69.143 30.452 -0.659 1.00 15.30 345 VAL B C 1
ATOM 5571 O O . VAL B 1 381 ? 70.168 31.064 -0.371 1.00 14.64 345 VAL B O 1
ATOM 5575 N N . LYS B 1 382 ? 67.953 30.708 -0.131 1.00 13.63 346 LYS B N 1
ATOM 5576 C CA . LYS B 1 382 ? 67.639 31.866 0.674 1.00 14.22 346 LYS B CA 1
ATOM 5577 C C . LYS B 1 382 ? 66.930 31.552 1.953 1.00 13.99 346 LYS B C 1
ATOM 5578 O O . LYS B 1 382 ? 66.394 32.384 2.546 1.00 15.40 346 LYS B O 1
ATOM 5584 N N . ASN B 1 383 ? 66.866 30.315 2.317 1.00 15.50 347 ASN B N 1
ATOM 5585 C CA . ASN B 1 383 ? 66.101 29.897 3.472 1.00 13.20 347 ASN B CA 1
ATOM 5586 C C . ASN B 1 383 ? 66.887 30.066 4.765 1.00 14.27 347 ASN B C 1
ATOM 5587 O O . ASN B 1 383 ? 68.047 30.357 4.742 1.00 13.98 347 ASN B O 1
ATOM 5592 N N . THR B 1 384 ? 66.222 29.866 5.891 1.00 13.52 348 THR B N 1
ATOM 5593 C CA . THR B 1 384 ? 66.835 30.188 7.171 1.00 15.21 348 THR B CA 1
ATOM 5594 C C . THR B 1 384 ? 66.480 29.136 8.193 1.00 15.36 348 THR B C 1
ATOM 5595 O O . THR B 1 384 ? 65.549 28.350 7.984 1.00 13.23 348 THR B O 1
ATOM 5599 N N . THR B 1 385 ? 67.147 29.249 9.343 1.00 15.45 349 THR B N 1
ATOM 5600 C CA . THR B 1 385 ? 66.880 28.466 10.526 1.00 16.55 349 THR B CA 1
ATOM 5601 C C . THR B 1 385 ? 66.264 29.332 11.639 1.00 14.87 349 THR B C 1
ATOM 5602 O O . THR B 1 385 ? 66.426 29.056 12.812 1.00 15.20 349 THR B O 1
ATOM 5606 N N . PHE B 1 386 ? 65.578 30.374 11.220 1.00 14.93 350 PHE B N 1
ATOM 5607 C CA . PHE B 1 386 ? 64.931 31.277 12.113 1.00 13.76 350 PHE B CA 1
ATOM 5608 C C . PHE B 1 386 ? 64.042 30.509 13.125 1.00 14.50 350 PHE B C 1
ATOM 5609 O O . PHE B 1 386 ? 63.378 29.613 12.767 1.00 12.95 350 PHE B O 1
ATOM 5617 N N . ASN B 1 387 ? 64.070 30.922 14.379 1.00 14.27 351 ASN B N 1
ATOM 5618 C CA . ASN B 1 387 ? 63.309 30.265 15.425 1.00 15.29 351 ASN B CA 1
ATOM 5619 C C . ASN B 1 387 ? 63.747 28.795 15.645 1.00 15.84 351 ASN B C 1
ATOM 5620 O O . ASN B 1 387 ? 63.095 28.033 16.302 1.00 14.43 351 ASN B O 1
ATOM 5625 N N . GLY B 1 388 ? 64.880 28.426 15.099 1.00 15.20 352 GLY B N 1
ATOM 5626 C CA . GLY B 1 388 ? 65.335 27.064 15.234 1.00 15.73 352 GLY B CA 1
ATOM 5627 C C . GLY B 1 388 ? 64.452 26.016 14.585 1.00 16.54 352 GLY B C 1
ATOM 5628 O O . GLY B 1 388 ? 64.451 24.899 14.971 1.00 15.76 352 GLY B O 1
ATOM 5629 N N . ILE B 1 389 ? 63.705 26.424 13.574 1.00 15.56 353 ILE B N 1
ATOM 5630 C CA . ILE B 1 389 ? 62.787 25.569 12.883 1.00 15.82 353 ILE B CA 1
ATOM 5631 C C . ILE B 1 389 ? 63.593 24.601 12.105 1.00 16.66 353 ILE B C 1
ATOM 5632 O O . ILE B 1 389 ? 64.563 24.992 11.484 1.00 14.49 353 ILE B O 1
ATOM 5637 N N . ARG B 1 390 ? 63.208 23.318 12.201 1.00 15.92 354 ARG B N 1
ATOM 5638 C CA . ARG B 1 390 ? 63.844 22.262 11.440 1.00 16.40 354 ARG B CA 1
ATOM 5639 C C . ARG B 1 390 ? 63.737 22.509 9.947 1.00 15.94 354 ARG B C 1
ATOM 5640 O O . ARG B 1 390 ? 62.646 22.661 9.388 1.00 15.41 354 ARG B O 1
ATOM 5648 N N . LEU B 1 391 ? 64.896 22.501 9.300 1.00 13.59 355 LEU B N 1
ATOM 5649 C CA . LEU B 1 391 ? 65.003 22.785 7.898 1.00 14.14 355 LEU B CA 1
ATOM 5650 C C . LEU B 1 391 ? 64.369 21.651 7.099 1.00 14.01 355 LEU B C 1
ATOM 5651 O O . LEU B 1 391 ? 64.476 20.480 7.470 1.00 13.60 355 LEU B O 1
ATOM 5656 N N . PRO B 1 392 ? 63.772 21.975 5.962 1.00 13.72 356 PRO B N 1
ATOM 5657 C CA . PRO B 1 392 ? 63.350 20.888 5.085 1.00 13.36 356 PRO B CA 1
ATOM 5658 C C . PRO B 1 392 ? 64.568 20.200 4.412 1.00 14.82 356 PRO B C 1
ATOM 5659 O O . PRO B 1 392 ? 65.473 20.886 3.891 1.00 14.73 356 PRO B O 1
ATOM 5663 N N . ASN B 1 393 ? 64.583 18.848 4.462 1.00 12.88 357 ASN B N 1
ATOM 5664 C CA . ASN B 1 393 ? 65.589 18.072 3.769 1.00 14.31 357 ASN B CA 1
ATOM 5665 C C . ASN B 1 393 ? 65.516 18.282 2.261 1.00 14.84 357 ASN B C 1
ATOM 5666 O O . ASN B 1 393 ? 64.442 18.633 1.715 1.00 15.84 357 ASN B O 1
ATOM 5671 N N . LEU B 1 394 ? 66.647 18.094 1.589 1.00 13.92 358 LEU B N 1
ATOM 5672 C CA . LEU B 1 394 ? 66.656 18.171 0.128 1.00 13.55 358 LEU B CA 1
ATOM 5673 C C . LEU B 1 394 ? 66.621 16.762 -0.408 1.00 13.35 358 LEU B C 1
ATOM 5674 O O . LEU B 1 394 ? 67.493 15.944 -0.048 1.00 14.05 358 LEU B O 1
ATOM 5679 N N . MET B 1 395 ? 65.683 16.498 -1.326 1.00 13.86 359 MET B N 1
ATOM 5680 C CA . MET B 1 395 ? 65.492 15.159 -1.886 1.00 14.55 359 MET B CA 1
ATOM 5681 C C . MET B 1 395 ? 65.293 15.216 -3.384 1.00 15.10 359 MET B C 1
ATOM 5682 O O . MET B 1 395 ? 64.934 16.252 -3.966 1.00 15.19 359 MET B O 1
ATOM 5687 N N . LEU B 1 396 ? 65.569 14.120 -4.044 1.00 15.88 360 LEU B N 1
ATOM 5688 C CA . LEU B 1 396 ? 65.484 14.089 -5.481 1.00 17.10 360 LEU B CA 1
ATOM 5689 C C . LEU B 1 396 ? 64.644 12.873 -5.846 1.00 16.51 360 LEU B C 1
ATOM 5690 O O . LEU B 1 396 ? 64.996 11.787 -5.483 1.00 16.91 360 LEU B O 1
ATOM 5695 N N . LEU B 1 397 ? 63.599 13.060 -6.647 1.00 17.46 361 LEU B N 1
ATOM 5696 C CA . LEU B 1 397 ? 62.859 11.959 -7.220 1.00 16.17 361 LEU B CA 1
ATOM 5697 C C . LEU B 1 397 ? 63.454 11.635 -8.581 1.00 17.48 361 LEU B C 1
ATOM 5698 O O . LEU B 1 397 ? 63.347 12.413 -9.531 1.00 16.23 361 LEU B O 1
ATOM 5703 N N . ASP B 1 398 ? 64.098 10.486 -8.674 1.00 17.91 362 ASP B N 1
ATOM 5704 C CA . ASP B 1 398 ? 64.968 10.231 -9.830 1.00 19.37 362 ASP B CA 1
ATOM 5705 C C . ASP B 1 398 ? 64.171 9.668 -10.988 1.00 18.97 362 ASP B C 1
ATOM 5706 O O . ASP B 1 398 ? 62.985 9.494 -10.854 1.00 18.32 362 ASP B O 1
ATOM 5711 N N . HIS B 1 399 ? 64.819 9.386 -12.123 1.00 20.66 363 HIS B N 1
ATOM 5712 C CA . HIS B 1 399 ? 64.077 8.966 -13.337 1.00 21.35 363 HIS B CA 1
ATOM 5713 C C . HIS B 1 399 ? 63.349 7.630 -13.186 1.00 21.76 363 HIS B C 1
ATOM 5714 O O . HIS B 1 399 ? 62.491 7.272 -14.024 1.00 21.68 363 HIS B O 1
ATOM 5721 N N . LYS B 1 400 ? 63.733 6.868 -12.164 1.00 22.48 364 LYS B N 1
ATOM 5722 C CA . LYS B 1 400 ? 63.122 5.558 -11.898 1.00 22.99 364 LYS B CA 1
ATOM 5723 C C . LYS B 1 400 ? 62.036 5.697 -10.841 1.00 23.52 364 LYS B C 1
ATOM 5724 O O . LYS B 1 400 ? 61.527 4.712 -10.339 1.00 24.08 364 LYS B O 1
ATOM 5730 N N . ASN B 1 401 ? 61.707 6.930 -10.491 1.00 23.81 365 ASN B N 1
ATOM 5731 C CA . ASN B 1 401 ? 60.725 7.214 -9.445 1.00 23.81 365 ASN B CA 1
ATOM 5732 C C . ASN B 1 401 ? 61.141 6.752 -8.064 1.00 23.22 365 ASN B C 1
ATOM 5733 O O . ASN B 1 401 ? 60.299 6.480 -7.219 1.00 23.32 365 ASN B O 1
ATOM 5738 N N . GLU B 1 402 ? 62.449 6.741 -7.827 1.00 22.98 366 GLU B N 1
ATOM 5739 C CA . GLU B 1 402 ? 62.978 6.479 -6.513 1.00 22.21 366 GLU B CA 1
ATOM 5740 C C . GLU B 1 402 ? 63.397 7.809 -5.851 1.00 21.20 366 GLU B C 1
ATOM 5741 O O . GLU B 1 402 ? 64.075 8.641 -6.447 1.00 19.62 366 GLU B O 1
ATOM 5747 N N . LEU B 1 403 ? 62.955 7.988 -4.614 1.00 19.57 367 LEU B N 1
ATOM 5748 C CA . LEU B 1 403 ? 63.273 9.132 -3.810 1.00 19.34 367 LEU B CA 1
ATOM 5749 C C . LEU B 1 403 ? 64.672 8.965 -3.206 1.00 18.85 367 LEU B C 1
ATOM 5750 O O . LEU B 1 403 ? 64.988 7.923 -2.625 1.00 19.60 367 LEU B O 1
ATOM 5755 N N . GLN B 1 404 ? 65.508 9.981 -3.339 1.00 16.58 368 GLN B N 1
ATOM 5756 C CA . GLN B 1 404 ? 66.900 9.933 -2.939 1.00 16.37 368 GLN B CA 1
ATOM 5757 C C . GLN B 1 404 ? 67.132 11.068 -1.977 1.00 16.10 368 GLN B C 1
ATOM 5758 O O . GLN B 1 404 ? 66.734 12.226 -2.292 1.00 15.54 368 GLN B O 1
ATOM 5764 N N . MET B 1 405 ? 67.755 10.800 -0.841 1.00 14.72 369 MET B N 1
ATOM 5765 C CA . MET B 1 405 ? 68.051 11.859 0.114 1.00 15.01 369 MET B CA 1
ATOM 5766 C C . MET B 1 405 ? 69.310 12.544 -0.348 1.00 16.52 369 MET B C 1
ATOM 5767 O O . MET B 1 405 ? 70.356 11.891 -0.471 1.00 18.19 369 MET B O 1
ATOM 5772 N N . ILE B 1 406 ? 69.283 13.855 -0.506 1.00 17.22 370 ILE B N 1
ATOM 5773 C CA . ILE B 1 406 ? 70.436 14.584 -1.066 1.00 15.66 370 ILE B CA 1
ATOM 5774 C C . ILE B 1 406 ? 71.096 15.313 0.114 1.00 17.30 370 ILE B C 1
ATOM 5775 O O . ILE B 1 406 ? 72.303 15.142 0.348 1.00 17.09 370 ILE B O 1
ATOM 5780 N N . ARG B 1 407 ? 70.322 16.052 0.907 1.00 15.14 371 ARG B N 1
ATOM 5781 C CA . ARG B 1 407 ? 70.859 16.559 2.199 1.00 16.30 371 ARG B CA 1
ATOM 5782 C C . ARG B 1 407 ? 69.842 16.371 3.299 1.00 16.54 371 ARG B C 1
ATOM 5783 O O . ARG B 1 407 ? 68.680 16.732 3.122 1.00 14.33 371 ARG B O 1
ATOM 5791 N N . GLU B 1 408 ? 70.272 15.798 4.420 1.00 16.78 372 GLU B N 1
ATOM 5792 C CA . GLU B 1 408 ? 69.473 15.731 5.615 1.00 16.04 372 GLU B CA 1
ATOM 5793 C C . GLU B 1 408 ? 70.161 16.635 6.637 1.00 15.95 372 GLU B C 1
ATOM 5794 O O . GLU B 1 408 ? 71.313 16.424 7.021 1.00 16.53 372 GLU B O 1
ATOM 5800 N N . PHE B 1 409 ? 69.447 17.628 7.119 1.00 14.88 373 PHE B N 1
ATOM 5801 C CA . PHE B 1 409 ? 70.018 18.655 7.960 1.00 14.79 373 PHE B CA 1
ATOM 5802 C C . PHE B 1 409 ? 69.890 18.209 9.405 1.00 15.41 373 PHE B C 1
ATOM 5803 O O . PHE B 1 409 ? 69.228 17.220 9.658 1.00 15.57 373 PHE B O 1
ATOM 5811 N N . SER B 1 410 ? 70.516 18.929 10.339 1.00 15.53 374 SER B N 1
ATOM 5812 C CA . SER B 1 410 ? 70.507 18.503 11.756 1.00 15.90 374 SER B CA 1
ATOM 5813 C C . SER B 1 410 ? 70.654 19.774 12.571 1.00 15.80 374 SER B C 1
ATOM 5814 O O . SER B 1 410 ? 70.882 20.816 12.001 1.00 16.31 374 SER B O 1
ATOM 5817 N N . TYR B 1 411 ? 70.613 19.630 13.895 1.00 14.25 375 TYR B N 1
ATOM 5818 C CA . TYR B 1 411 ? 70.777 20.685 14.860 1.00 13.96 375 TYR B CA 1
ATOM 5819 C C . TYR B 1 411 ? 71.987 21.581 14.592 1.00 14.75 375 TYR B C 1
ATOM 5820 O O . TYR B 1 411 ? 71.903 22.814 14.743 1.00 14.09 375 TYR B O 1
ATOM 5829 N N . LYS B 1 412 ? 73.094 21.000 14.168 1.00 13.68 376 LYS B N 1
ATOM 5830 C CA . LYS B 1 412 ? 74.292 21.808 13.901 1.00 15.38 376 LYS B CA 1
ATOM 5831 C C . LYS B 1 412 ? 74.163 22.868 12.766 1.00 14.48 376 LYS B C 1
ATOM 5832 O O . LYS B 1 412 ? 74.907 23.851 12.754 1.00 12.96 376 LYS B O 1
ATOM 5838 N N . ASP B 1 413 ? 73.233 22.662 11.826 1.00 14.37 377 ASP B N 1
ATOM 5839 C CA . ASP B 1 413 ? 72.974 23.646 10.784 1.00 15.81 377 ASP B CA 1
ATOM 5840 C C . ASP B 1 413 ? 72.459 24.970 11.345 1.00 14.01 377 ASP B C 1
ATOM 5841 O O . ASP B 1 413 ? 72.654 26.023 10.757 1.00 14.51 377 ASP B O 1
ATOM 5846 N N . TYR B 1 414 ? 71.723 24.858 12.449 1.00 15.29 378 TYR B N 1
ATOM 5847 C CA . TYR B 1 414 ? 71.268 25.978 13.269 1.00 14.17 378 TYR B CA 1
ATOM 5848 C C . TYR B 1 414 ? 72.322 26.472 14.283 1.00 13.58 378 TYR B C 1
ATOM 5849 O O . TYR B 1 414 ? 72.637 27.709 14.333 1.00 13.18 378 TYR B O 1
ATOM 5858 N N . SER B 1 415 ? 72.835 25.566 15.142 1.00 13.06 379 SER B N 1
ATOM 5859 C CA . SER B 1 415 ? 73.683 26.003 16.246 1.00 13.27 379 SER B CA 1
ATOM 5860 C C . SER B 1 415 ? 74.966 26.662 15.776 1.00 13.69 379 SER B C 1
ATOM 5861 O O . SER B 1 415 ? 75.405 27.645 16.330 1.00 14.59 379 SER B O 1
ATOM 5864 N N . LEU B 1 416 ? 75.542 26.183 14.700 1.00 14.91 380 LEU B N 1
ATOM 5865 C CA . LEU B 1 416 ? 76.875 26.696 14.236 1.00 15.70 380 LEU B CA 1
ATOM 5866 C C . LEU B 1 416 ? 76.725 27.946 13.375 1.00 15.57 380 LEU B C 1
ATOM 5867 O O . LEU B 1 416 ? 77.701 28.500 12.984 1.00 15.56 380 LEU B O 1
ATOM 5872 N N . ARG B 1 417 ? 75.510 28.409 13.175 1.00 14.28 381 ARG B N 1
ATOM 5873 C CA . ARG B 1 417 ? 75.213 29.666 12.482 1.00 15.11 381 ARG B CA 1
ATOM 5874 C C . ARG B 1 417 ? 74.787 30.771 13.478 1.00 17.25 381 ARG B C 1
ATOM 5875 O O . ARG B 1 417 ? 74.461 31.874 13.040 1.00 18.58 381 ARG B O 1
ATOM 5883 N N . ASN B 1 418 ? 74.879 30.472 14.801 1.00 16.61 382 ASN B N 1
ATOM 5884 C CA . ASN B 1 418 ? 74.535 31.426 15.874 1.00 17.06 382 ASN B CA 1
ATOM 5885 C C . ASN B 1 418 ? 75.681 31.683 16.951 1.00 18.29 382 ASN B C 1
ATOM 5886 O O . ASN B 1 418 ? 75.608 32.763 17.672 1.00 19.51 382 ASN B O 1
#

Organism: Campylobacter jejuni subsp. jejuni serotype O:6 (strain 81116 / NCTC 11828) (NCBI:txid407148)

Radius of gyration: 27.09 Å; Cα contacts (8 Å, |Δi|>4): 1773; chains: 2; bounding box: 66×67×82 Å

CATH classification: 2.40.37.10 (+1 more: 3.20.20.10)

Nearest PDB structures (foldseek):
  3n29-assembly1_B  TM=1.001E+00  e=1.345E-78  Campylobacter jejuni subsp. jejuni 81116
  3mt1-assembly1_B  TM=9.627E-01  e=4.959E-41  Sinorhizobium meliloti
  3mt1-assembly1_A  TM=9.643E-01  e=3.936E-41  Sinorhizobium meliloti
  2yxx-assembly1_A  TM=8.234E-01  e=5.854E-22  Thermotoga maritima MSB8
  2nv9-assembly4_G  TM=7.951E-01  e=1.591E-19  Paramecium bursaria Chlorella virus 1

Sequence (738 aa):
FYEKIQTPAYILEEDKLRKNCELLASVGEKSGAKVLLALKGFAFSGAMKIVGEYLKGCTCSGLWEAKFAKEYMDKEIHTYSPAFKEDEIGEIASLSHHIVFNSLAQFHKFQSKTQKNSLGLRCNVEFSGRYSRLGIRAKDFENVDLNAIEGLHFHALCEESADALEAVLKVFEEKFGKWIGQMKWVNFGGGHHITKKGYDVEKLIALCKNFSDKYGVQVYLEPGEAVGWQTGNLVASVVDIIENEKQIAILDTSSEAHMPDTIIMMPYTSEVLNARILATRENEKISDLKENEFAYLLTGNTCLAGDVMGEYAFDKKLKIGDKIVFLDQIHYTIVKNTTFNGIRLPNLMLLDHKNELQMIREFSYKDYSLRNIQTPAYILEEDKLRKNCELLASVGEKSGAKVLLALKGFAFSGAMKIVGEYLKGCTCSGLWEAKFAKEYMDKEIHTYSPAFKEDEIGEIASLSHHIVFNSLAQFHKFQSKTQKNSLGLRCNVEFSGRYSRLGIRAKDFENVDLNAIEGLHFHALCEESADALEAVLKVFEEKFGKWIGQMKWVNFGGGHHITKKGYDVEKLIALCKNFSDKYGVQVYLEPGEAVGWQTGNLVASVVDIIENEKQIAILDTSSEAHMPDTIIMMPYTSEVLNARILATRENEKISDLKENEFAYLLTGNTCLAGDVMGEYAFDKKLKIGDKIVFLDQIHYTIVKNTTFNGIRLPNLMLLDHKNELQMIREFSYKDYSLRN

GO terms:
  GO:0045312 nor-spermidine biosynthetic process (P, IDA)
  GO:0030170 pyridoxal phosphate binding (F, IDA)
  GO:0016831 carboxy-lyase activity (F, IDA)
  GO:0042803 protein homodimerization activity (F, IDA)
  GO:0008295 spermidine biosynthetic process (P, IDA)
  GO:0008295 spermidine biosynthetic process (P, IMP)

B-factor: mean 18.11, std 8.77, range [2.0, 71.36]

Secondary structure (DSSP, 8-state):
--TT--SSEEEEEHHHHHHHHHHHHHHHHHH-PEEEEETTT---GGGHHHHHHHS-EEEESSHHHHHHHHHHT-SEEEEEESS--HHHHHHHHHH-SEEEESSHHHHHHHGGG-TTSEEEEEB------TT--SSB-GGGGTT---TT--EEE----SSB-HHHHHHHHHHHHHHHGGGTTT-SEEE--S-B-TTSTT--HHHHHHHHHHHHHHHT-EEEE--SHHHHTTSEEEEEEEEEEEEESEEEEEESS-HHHHSHHHHHTT----BTTEEEEE-TT--B--PPPTT-EEEEEE-SSS-TT-EEEEEEESS---TT-EEEESS-SSSSGGG---GGGPPPPEEEEE-TTS-EEEEE---THHHHTT-/--SSEEEEEHHHHHHHHHHHHHHHHHH-PEEEEETTT---GGGHHHHHHHS-EEEESSHHHHHHHHHHT-SEEEEEES---TTTHHHHHHH-SEEEESSHHHHHHHGGG-TTSEEEEEB------TT--SSB-GGGGTT---TTEEEEE----SSB-HHHHHHHHHHHHHHHHHHHTT-SEEE--S-B-TTSTT--HHHHHHHHHHHHHHHT-EEEE--SHHHHTTSEEEEEEEEEEEEESEEEEEESS-HHHHSHHHHHTT----BTTEEEEE-TT--B-----TT-EEEEEE-SSS-TT-EEEEEEESS---TT-EEEESS-STTSGGG---GGGPPPPEEEEE-TTS-EEEEE---THHHHTT-

Solvent-accessible surface area: 29070 Å² total; per-residue (Å²): 177,34,126,210,26,63,6,2,0,0,0,0,29,7,76,92,0,54,141,17,0,95,63,0,34,27,0,15,143,116,8,50,5,43,5,0,0,16,1,30,0,0,2,3,12,26,0,0,171,18,0,10,108,47,2,96,0,0,18,2,6,9,26,12,2,0,55,0,2,94,88,54,19,86,80,41,2,6,1,11,6,0,5,1,34,128,95,17,3,49,75,0,19,91,32,9,94,16,0,6,0,1,8,36,54,3,3,102,89,4,63,79,137,1,151,210,16,20,9,0,0,11,3,11,8,81,101,144,94,169,64,26,4,12,7,12,30,15,134,60,2,80,157,39,102,10,143,43,6,59,0,0,4,1,60,47,18,98,86,75,45,0,86,22,0,46,37,4,6,135,26,0,44,145,72,0,20,147,21,0,50,103,7,134,10,0,2,0,0,3,19,3,15,1,18,78,167,81,29,63,30,146,58,0,26,48,26,1,105,94,6,27,104,142,35,61,7,65,2,10,0,12,0,5,27,2,0,0,32,88,0,2,18,0,0,0,16,2,15,2,40,25,99,8,101,62,67,0,0,0,0,2,0,0,2,18,0,0,1,8,22,11,15,47,124,70,81,23,4,93,4,84,123,15,76,19,8,17,18,83,81,126,106,145,84,34,90,87,118,169,133,26,73,20,8,23,0,2,0,17,0,16,45,76,32,1,27,14,0,22,0,1,14,115,127,128,16,126,85,44,32,60,3,7,0,60,29,1,3,21,51,5,9,6,9,7,11,8,1,3,6,10,52,1,0,5,1,14,10,21,14,108,149,105,102,54,83,86,48,44,123,23,62,20,100,35,2,0,75,18,2,88,88,11,4,0,0,16,0,32,8,74,90,0,54,158,16,0,97,62,0,33,31,0,11,146,124,9,49,7,46,6,0,0,18,1,30,0,0,2,4,13,26,0,2,146,16,0,10,96,48,1,105,0,1,16,1,6,10,25,12,2,0,58,0,2,96,88,56,20,85,83,43,2,5,1,10,6,0,5,1,34,119,94,17,3,44,77,0,16,91,33,9,90,15,0,5,0,0,9,30,56,3,3,102,93,4,62,75,128,1,145,212,15,22,8,0,0,10,3,11,8,87,86,143,97,170,68,26,5,14,8,10,31,14,122,56,1,85,162,37,96,13,144,42,6,59,0,1,4,2,58,42,16,97,96,72,44,0,86,21,0,72,40,2,7,142,20,0,42,136,82,0,21,150,25,0,50,108,8,143,9,1,2,1,0,4,18,3,16,2,20,89,189,75,28,69,32,147,57,0,25,45,23,0,118,92,6,28,100,137,42,63,7,60,3,10,0,13,0,5,24,1,0,0,38,99,0,1,25,0,7,0,15,2,13,2,42,25,103,7,102,66,68,0,0,0,0,1,0,0,0,22,0,0,2,7,14,11,17,40,126,71,96,23,4,91,3,88,118,18,69,20,8,18,17,83,82,120,105,143,92,34,90,89,133,161,127,30,68,28,11,20,0,2,0,16,0,16,46,79,32,1,28,13,0,22,0,2,13,108,125,137,18,142,84,45,42,97,4,25,0,56,26,1,2,20,49,5,8,7,8,8,9,9,2,3,5,10,47,2,0,8,0,7,14,51,17,106,147,107,100,76,67,88,54,45,113,22,59,23,100,34,2,0,77,20,2